Protein AF-A0A931UA74-F1 (afdb_monomer)

Mean predicted aligned error: 12.69 Å

Solvent-accessible surface area (backbone atoms only — not comparable to full-atom values): 35912 Å² total; per-residue (Å²): 108,68,68,58,51,49,50,49,64,52,46,50,55,50,53,48,49,52,49,48,51,50,47,47,47,61,71,65,37,69,77,68,70,74,77,64,85,68,66,83,75,65,89,68,51,72,68,56,56,52,50,57,39,49,53,23,57,76,67,65,36,66,66,62,34,50,53,54,50,52,52,50,50,52,46,51,52,46,47,49,53,50,56,65,54,46,79,71,66,82,67,47,80,64,58,67,58,68,35,76,66,47,55,51,49,54,48,51,53,49,54,48,55,50,53,51,48,55,51,47,53,52,62,71,52,52,81,79,54,55,45,59,56,54,26,47,51,49,43,50,51,28,49,48,27,34,54,53,6,50,48,34,41,72,70,39,84,87,43,27,66,59,9,50,52,29,35,50,52,19,61,67,38,48,63,54,36,33,53,33,36,37,75,43,61,38,54,86,85,51,59,66,41,57,45,46,24,53,35,21,48,53,43,24,55,53,23,45,50,44,22,70,75,69,68,42,70,69,30,48,54,51,18,49,53,18,49,32,48,26,38,33,20,52,34,52,65,67,69,53,63,77,73,47,38,34,46,24,22,45,49,38,21,53,52,23,51,52,49,24,58,55,44,71,76,44,88,84,53,90,62,50,40,58,52,27,48,53,49,27,64,48,35,39,59,49,22,52,51,52,44,56,51,48,48,66,67,68,66,70,90,57,84,37,36,70,61,54,19,52,45,28,39,52,50,13,49,50,26,44,50,47,29,74,72,46,88,55,93,58,31,45,55,29,44,42,51,12,52,51,29,38,50,50,14,52,50,23,42,41,54,47,69,64,53,56,67,69,61,46,41,50,54,43,45,51,50,16,52,49,30,37,53,48,12,55,51,30,43,76,75,64,40,55,60,54,11,53,40,29,40,51,50,15,51,53,42,29,51,49,39,36,52,54,40,73,73,37,89,86,50,57,43,69,60,43,30,51,41,21,48,50,40,29,52,48,29,49,50,48,25,72,74,69,67,42,71,72,36,53,40,53,25,58,57,30,52,55,55,24,46,54,33,49,45,56,69,71,63,58,60,77,46,56,45,46,55,58,58,39,46,51,15,50,51,39,29,55,56,20,69,82,37,59,93,87,36,70,66,19,52,39,31,32,51,43,9,55,52,46,21,52,51,47,30,52,52,41,41,56,51,28,75,72,40,95,84,39,71,63,29,37,51,38,18,47,54,46,28,48,52,38,19,48,53,33,39,52,48,14,65,73,70,70,36,65,69,45,37,50,54,14,51,53,40,42,49,52,40,51,48,48,47,41,55,73,72,65,57,82,58,65,62,76,50,29,47,62,51,18,53,50,31,41,50,50,17,52,57,30,50,78,66,75,41,90,60,19,66,59,37,38,50,50,15,48,47,47,44,43,49,58,34,43,50,43,24,55,71,45,100,65,12,67,62,30,30,50,48,28,38,52,52,12,52,53,35,35,51,50,14,64,76,67,71,38,69,66,36,42,52,49,13,50,48,27,42,49,46,37,56,46,42,78,50,51,85,66,69,76,77,69,74,71,65,66,64,54,58,58,50,60,56,53,51,57,51,49,54,54,51,53,62,73,64,60,72,85,83,126

Sequence (700 aa):
MELIAFLFFITAPVFYLVGLIETFRAIFKPKSKQEEETQPLKSYSENLLLEELSEAVEANDLEKAKRILKVSEYKAQKVSSVGALKFEGTKTWFENWYSDNSIDLLLYLGAFLIIASAGTFVGFNWQSFSSEIKALLLGILTAAFFLAGFYLYFATKKVKRAGLTFIAIGSLLIPFNGWAWYNFVLKPEIGADVVWFFTSLVGVVIWALLAILIKRKFFLYLAGAGVLSTSESLVSISNLSFEYYTTAAVFSGFVFILAKMMTRAEKMIEDAGETFSYLAYVSIPVAIIASTWAFAWVGRGSFFTGMMTINLFLIALFFRIAHFLDSSENKPIFMIVSQVFGTLGVYSFVQAAKIELVWSLYIFAGLSILYWGLAVLFRKVGFKTESEGSATLSLIIAFGVYLVGLSSSSVENLHLVFFGTLIVLLFWNVFYWFKLNGVLYLKNASWYFVLWPLVKEINASVDVYPYYFVGLAAVIYLVSFAFPKRDEIATAYRYSGLVAALLWVIIFGIYSISSVKYNILELNALITSYFTGLLFALEASRSRRFDIGIVASVIFLGTLLWNFKYIELENVQFYSLPLAIYLFGLGFLARQKEKDYSDIVDLAAGAILILPTFVQAAGETNGYWYALLLGAEGVLILVLAISWNKVIYKYLGIAALVLAVISQTYEYLTSLPRWVIIGGVGLVFLAAAIYLLASRKEDK

Radius of gyration: 35.63 Å; Cα contacts (8 Å, |Δi|>4): 678; chains: 1; bounding box: 87×76×91 Å

Nearest PDB structures (foldseek):
  2wh0-assembly1_A  TM=2.896E-01  e=1.542E-01  Homo sapiens
  6gkf-assembly2_C  TM=2.803E-01  e=5.695E-01  Homo sapiens
  4fr3-assembly1_A-2  TM=2.934E-01  e=6.942E-01  Homo sapiens
  6zve-assembly1_A-2  TM=2.621E-01  e=4.491E-01  Homo sapiens
  8arr-assembly1_A  TM=2.762E-01  e=2.277E+00  Homo sapiens

Foldseek 3Di:
DVLVVVVCVVVVVVVVVVVVVVVCCVVPVPPPPPPPVPDPPDPCPVVNLVVQLVVCVVVVVPPSNVVSVVVVVVVVVVCVVVVVVPCPPCPDPVVVCVDPVVVVVVVVVVVVVVVVVVVVVCVVCVVVDALVCQLVVLVVQLVCLLVQLVCQCPVDPVSVVVSVVSNLVSLVSLQVSLVSCDVRPCPPPDDSLVSQLVSLVVSLVVLVVCCLVVLDLSSLLSNLVSQLSNLLSVCVVVVHDPLCNLVSLLVSLVVLCVVLVVVVVPPSHDCSNVSSPVSSVVSNVVSLVSLQVVLVVVPPPDSQAPSLLVSLQSQLVSLVVVLVPDPDPCNLVSNLSSLVSNLVSLVSVCVNVVPDLLVSLVVLLVSLVVLQVVLVVCVVVPVPSNSVSSLVVSLVSLVVSLSVLVPDPPRQLVSNLVSLVSNLVSLVVCCVVVVPLVSLLVSLVSVVSNQVSVCVVVVPDPLCVLCSQLVSLVVLLVVLVVDDPPDSNSVSSNVSSLVSLVVSLVSLCVVVVVDPPPLSSNVNSLVSLLVSLVSLCVVCVVVVPVVSVVVSVVSVLVSQLSVCVSVPPPDCCSNLVVQLVVLLVVLVVCVVVVHPCSLVSNLVSLCSNQVVLLCCLQPDPPSVVSLVVLLVSLVVLVVVCVVVVDPSSPVSSVVSNVSSVVSVVVVPPVPDDDVCVVVVPVVVVVCVVVVVVVPDDPPD

Secondary structure (DSSP, 8-state):
-HHHHHHHHHHHHHHHHHHHHHHHHHHSS-------S--------HHHHHHHHHHHHHTT-HHHHHHHHHHHHHHHHHHHHHHHTS------HHHHHTSHHHHHHHHHHHHHHHHHHHHHHHHHHGGGS-HHHHHHHHHHHHHHHHHHHHHHHHH-TTTHHHHHHHHHHHHHHHHHHHHHHIIIIITTTS-HHHHHHHHHHHHHHHHHHHHHHH--HHHHHHHHHHHHHHHHHHHHHTT--THHHHHHHHHHHHHHHHHHHHHTT-TTSTTHHHHHHHHHHHHHHHHHHHHHHHHHHS--S-S--HHHHHHHHHHHHHHHHHHHH--STTHHHHHHHHHHHHHHHHHHHHHHTT--HHHHHHHHHHHHHHHHHHHHHHHHHT-HHHHHHHHHHHHHHHHHHHHHHHH-TTS-HHHHHHHHHHHHHHHHHHHHHH--HHHHHHHHHHHHHHHHHHHHHTT--GGGHHHHHHHHHHHHHHHTTSS-TT-HHHHHHHHHHHHHHHHHHHHHHHHHHH-TT-HHHHHHHHHHHHHHHHHHHHHHHHHT-HHHHHHHHHHHHHHHHHHHHHTT---THHHHHHHHHHHHHHHHHHHHTT-TTHHHHHHHHHHHHHHHHHHHHHHSTTHHHHHHHHHHHHHHHHHHHHHHT-HHHHHHHHHHHHHHHHHTTHHHHTTS-SHHHHHHHHHHHHHHHHHHHHH-----

pLDDT: mean 81.71, std 17.56, range [34.84, 97.88]

Structure (mmCIF, N/CA/C/O backbone):
data_AF-A0A931UA74-F1
#
_entry.id   AF-A0A931UA74-F1
#
loop_
_atom_site.group_PDB
_atom_site.id
_atom_site.type_symbol
_atom_site.label_atom_id
_atom_site.label_alt_id
_atom_site.label_comp_id
_atom_site.label_asym_id
_atom_site.label_entity_id
_atom_site.label_seq_id
_atom_site.pdbx_PDB_ins_code
_atom_site.Cartn_x
_atom_site.Cartn_y
_atom_site.Cartn_z
_atom_site.occupancy
_atom_site.B_iso_or_equiv
_atom_site.auth_seq_id
_atom_site.auth_comp_id
_atom_site.auth_asym_id
_atom_site.auth_atom_id
_atom_site.pdbx_PDB_model_num
ATOM 1 N N . MET A 1 1 ? 2.143 13.652 -18.978 1.00 34.94 1 MET A N 1
ATOM 2 C CA . MET A 1 1 ? 1.170 12.931 -18.129 1.00 34.94 1 MET A CA 1
ATOM 3 C C . MET A 1 1 ? 1.260 11.424 -18.309 1.00 34.94 1 MET A C 1
ATOM 5 O O . MET A 1 1 ? 1.406 10.752 -17.303 1.00 34.94 1 MET A O 1
ATOM 9 N N . GLU A 1 2 ? 1.277 10.890 -19.534 1.00 39.78 2 GLU A N 1
ATOM 10 C CA . GLU A 1 2 ? 1.365 9.437 -19.788 1.00 39.78 2 GLU A CA 1
ATOM 11 C C . GLU A 1 2 ? 2.611 8.766 -19.182 1.00 39.78 2 GLU A C 1
ATOM 13 O O . GLU A 1 2 ? 2.481 7.727 -18.552 1.00 39.78 2 GLU A O 1
ATOM 18 N N . LEU A 1 3 ? 3.794 9.394 -19.245 1.00 39.12 3 LEU A N 1
ATOM 19 C CA . LEU A 1 3 ? 5.013 8.866 -18.606 1.00 39.12 3 LEU A CA 1
ATOM 20 C C . LEU A 1 3 ? 4.943 8.873 -17.064 1.00 39.12 3 LEU A C 1
ATOM 22 O O . LEU A 1 3 ? 5.450 7.960 -16.424 1.00 39.12 3 LEU A O 1
ATOM 26 N N . ILE A 1 4 ? 4.300 9.880 -16.458 1.00 40.75 4 ILE A N 1
ATOM 27 C CA . ILE A 1 4 ? 4.091 9.944 -14.997 1.00 40.75 4 ILE A CA 1
ATOM 28 C C . ILE A 1 4 ? 3.059 8.898 -14.583 1.00 40.75 4 ILE A C 1
ATOM 30 O O . ILE A 1 4 ? 3.287 8.188 -13.613 1.00 40.75 4 ILE A O 1
ATOM 34 N N . ALA A 1 5 ? 1.969 8.755 -15.342 1.00 38.91 5 ALA A N 1
ATOM 35 C CA . ALA A 1 5 ? 0.988 7.697 -15.144 1.00 38.91 5 ALA A CA 1
ATOM 36 C C . ALA A 1 5 ? 1.639 6.314 -15.285 1.00 38.91 5 ALA A C 1
ATOM 38 O O . ALA A 1 5 ? 1.415 5.469 -14.433 1.00 38.91 5 ALA A O 1
ATOM 39 N N . PHE A 1 6 ? 2.517 6.112 -16.271 1.00 44.62 6 PHE A N 1
ATOM 40 C CA . PHE A 1 6 ? 3.283 4.880 -16.480 1.00 44.62 6 PHE A CA 1
ATOM 41 C C . PHE A 1 6 ? 4.278 4.601 -15.344 1.00 44.62 6 PHE A C 1
ATOM 43 O O . PHE A 1 6 ? 4.310 3.494 -14.813 1.00 44.62 6 PHE A O 1
ATOM 50 N N . LEU A 1 7 ? 5.037 5.607 -14.892 1.00 40.12 7 LEU A N 1
ATOM 51 C CA . LEU A 1 7 ? 5.914 5.488 -13.724 1.00 40.12 7 LEU A CA 1
ATOM 52 C C . LEU A 1 7 ? 5.116 5.206 -12.446 1.00 40.12 7 LEU A C 1
ATOM 54 O O . LEU A 1 7 ? 5.552 4.391 -11.641 1.00 40.12 7 LEU A O 1
ATOM 58 N N . PHE A 1 8 ? 3.938 5.805 -12.263 1.00 39.88 8 PHE A N 1
ATOM 59 C CA . PHE A 1 8 ? 3.040 5.514 -11.140 1.00 39.88 8 PHE A CA 1
ATOM 60 C C . PHE A 1 8 ? 2.461 4.092 -11.240 1.00 39.88 8 PHE A C 1
ATOM 62 O O . PHE A 1 8 ? 2.389 3.382 -10.243 1.00 39.88 8 PHE A O 1
ATOM 69 N N . PHE A 1 9 ? 2.136 3.638 -12.453 1.00 41.44 9 PHE A N 1
ATOM 70 C CA . PHE A 1 9 ? 1.624 2.297 -12.747 1.00 41.44 9 PHE A CA 1
ATOM 71 C C . PHE A 1 9 ? 2.686 1.199 -12.616 1.00 41.44 9 PHE A C 1
ATOM 73 O O . PHE A 1 9 ? 2.329 0.056 -12.374 1.00 41.44 9 PHE A O 1
ATOM 80 N N . ILE A 1 10 ? 3.978 1.522 -12.744 1.00 41.28 10 ILE A N 1
ATOM 81 C CA . ILE A 1 10 ? 5.094 0.592 -12.494 1.00 41.28 10 ILE A CA 1
ATOM 82 C C . ILE A 1 10 ? 5.545 0.645 -11.033 1.00 41.28 10 ILE A C 1
ATOM 84 O O . ILE A 1 10 ? 5.815 -0.390 -10.425 1.00 41.28 10 ILE A O 1
ATOM 88 N N . THR A 1 11 ? 5.609 1.834 -10.434 1.00 37.91 11 THR A N 1
ATOM 89 C CA . THR A 1 11 ? 6.032 1.977 -9.036 1.00 37.91 11 THR A CA 1
ATOM 90 C C . THR A 1 11 ? 4.980 1.456 -8.067 1.00 37.91 11 THR A C 1
ATOM 92 O O . THR A 1 11 ? 5.359 0.823 -7.086 1.00 37.91 11 THR A O 1
ATOM 95 N N . ALA A 1 12 ? 3.680 1.619 -8.341 1.00 34.84 12 ALA A N 1
ATOM 96 C CA . ALA A 1 12 ? 2.628 1.108 -7.467 1.00 34.84 12 ALA A CA 1
ATOM 97 C C . ALA A 1 12 ? 2.686 -0.425 -7.295 1.00 34.84 12 ALA A C 1
ATOM 99 O O . ALA A 1 12 ? 2.713 -0.850 -6.143 1.00 34.84 12 ALA A O 1
ATOM 100 N N . PRO A 1 13 ? 2.815 -1.263 -8.348 1.00 37.81 13 PRO A N 1
ATOM 101 C CA . PRO A 1 13 ? 3.041 -2.701 -8.214 1.00 37.81 13 PRO A CA 1
ATOM 102 C C . PRO A 1 13 ? 4.372 -3.053 -7.572 1.00 37.81 13 PRO A C 1
ATOM 104 O O . PRO A 1 13 ? 4.416 -4.036 -6.853 1.00 37.81 13 PRO A O 1
ATOM 107 N N . VAL A 1 14 ? 5.444 -2.282 -7.785 1.00 42.22 14 VAL A N 1
ATOM 108 C CA . VAL A 1 14 ? 6.746 -2.548 -7.147 1.00 42.22 14 VAL A CA 1
ATOM 109 C C . VAL A 1 14 ? 6.688 -2.260 -5.646 1.00 42.22 14 VAL A C 1
ATOM 111 O O . VAL A 1 14 ? 7.150 -3.078 -4.860 1.00 42.22 14 VAL A O 1
ATOM 114 N N . PHE A 1 15 ? 6.060 -1.162 -5.218 1.00 42.16 15 PHE A N 1
ATOM 115 C CA . PHE A 1 15 ? 5.825 -0.879 -3.800 1.00 42.16 15 PHE A CA 1
ATOM 116 C C . PHE A 1 15 ? 4.787 -1.825 -3.187 1.00 42.16 15 PHE A C 1
ATOM 118 O O . PHE A 1 15 ? 4.959 -2.221 -2.038 1.00 42.16 15 PHE A O 1
ATOM 125 N N . TYR A 1 16 ? 3.770 -2.255 -3.944 1.00 41.53 16 TYR A N 1
ATOM 126 C CA . TYR A 1 16 ? 2.851 -3.312 -3.514 1.00 41.53 16 TYR A CA 1
ATOM 127 C C . TYR A 1 16 ? 3.553 -4.662 -3.415 1.00 41.53 16 TYR A C 1
ATOM 129 O O . TYR A 1 16 ? 3.308 -5.368 -2.455 1.00 41.53 16 TYR A O 1
ATOM 137 N N . LEU A 1 17 ? 4.444 -5.023 -4.339 1.00 43.56 17 LEU A N 1
ATOM 138 C CA . LEU A 1 17 ? 5.223 -6.263 -4.302 1.00 43.56 17 LEU A CA 1
ATOM 139 C C . LEU A 1 17 ? 6.230 -6.235 -3.165 1.00 43.56 17 LEU A C 1
ATOM 141 O O . LEU A 1 17 ? 6.336 -7.219 -2.456 1.00 43.56 17 LEU A O 1
ATOM 145 N N . VAL A 1 18 ? 6.927 -5.123 -2.934 1.00 50.38 18 VAL A N 1
ATOM 146 C CA . VAL A 1 18 ? 7.834 -4.970 -1.788 1.00 50.38 18 VAL A CA 1
ATOM 147 C C . VAL A 1 18 ? 7.045 -4.980 -0.479 1.00 50.38 18 VAL A C 1
ATOM 149 O O . VAL A 1 18 ? 7.424 -5.688 0.447 1.00 50.38 18 VAL A O 1
ATOM 152 N N . GLY A 1 19 ? 5.916 -4.272 -0.410 1.00 46.81 19 GLY A N 1
ATOM 153 C CA . GLY A 1 19 ? 5.019 -4.273 0.743 1.00 46.81 19 GLY A CA 1
ATOM 154 C C . GLY A 1 19 ? 4.401 -5.645 1.001 1.00 46.81 19 GLY A C 1
ATOM 155 O O . GLY A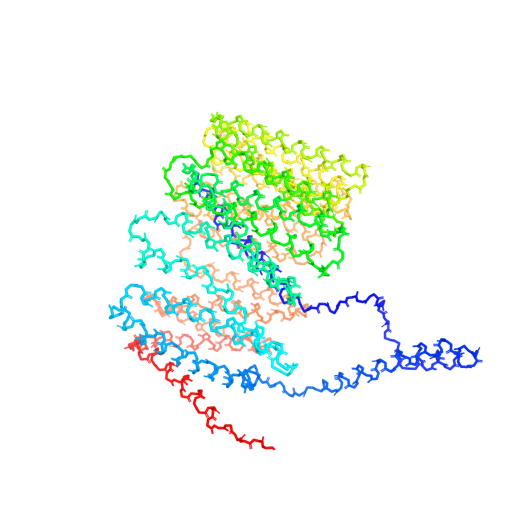 1 19 ? 4.337 -6.073 2.145 1.00 46.81 19 GLY A O 1
ATOM 156 N N . LEU A 1 20 ? 4.015 -6.375 -0.043 1.00 43.06 20 LEU A N 1
ATOM 157 C CA . LEU A 1 20 ? 3.457 -7.722 0.029 1.00 43.06 20 LEU A CA 1
ATOM 158 C C . LEU A 1 20 ? 4.553 -8.740 0.343 1.00 43.06 20 LEU A C 1
ATOM 160 O O . LEU A 1 20 ? 4.312 -9.604 1.165 1.00 43.06 20 LEU A O 1
ATOM 164 N N . ILE A 1 21 ? 5.778 -8.596 -0.168 1.00 52.50 21 ILE A N 1
ATOM 165 C CA . ILE A 1 21 ? 6.945 -9.402 0.228 1.00 52.50 21 ILE A CA 1
ATOM 166 C C . ILE A 1 21 ? 7.301 -9.156 1.693 1.00 52.50 21 ILE A C 1
ATOM 168 O O . ILE A 1 21 ? 7.569 -10.121 2.394 1.00 52.50 21 ILE A O 1
ATOM 172 N N . GLU A 1 22 ? 7.273 -7.914 2.183 1.00 54.53 22 GLU A N 1
ATOM 173 C CA . GLU A 1 22 ? 7.513 -7.594 3.597 1.00 54.53 22 GLU A CA 1
ATOM 174 C C . GLU A 1 22 ? 6.346 -8.037 4.492 1.00 54.53 22 GLU A C 1
ATOM 176 O O . GLU A 1 22 ? 6.570 -8.542 5.587 1.00 54.53 22 GLU A O 1
ATOM 181 N N . THR A 1 23 ? 5.104 -7.971 4.006 1.00 45.34 23 THR A N 1
ATOM 182 C CA . THR A 1 23 ? 3.922 -8.494 4.711 1.00 45.34 23 THR A CA 1
ATOM 183 C C . THR A 1 23 ? 3.954 -10.021 4.752 1.00 45.34 23 THR A C 1
ATOM 185 O O . THR A 1 23 ? 3.745 -10.603 5.809 1.00 45.34 23 THR A O 1
ATOM 188 N N . PHE A 1 24 ? 4.311 -10.692 3.656 1.00 47.88 24 PHE A N 1
ATOM 189 C CA . PHE A 1 24 ? 4.571 -12.130 3.630 1.00 47.88 24 PHE A CA 1
ATOM 190 C C . PHE A 1 24 ? 5.784 -12.467 4.500 1.00 47.88 24 PHE A C 1
ATOM 192 O O . PHE A 1 24 ? 5.730 -13.426 5.250 1.00 47.88 24 PHE A O 1
ATOM 199 N N . ARG A 1 25 ? 6.845 -11.660 4.523 1.00 52.19 25 ARG A N 1
ATOM 200 C CA . ARG A 1 25 ? 7.955 -11.829 5.473 1.00 52.19 25 ARG A CA 1
ATOM 201 C C . ARG A 1 25 ? 7.556 -11.587 6.914 1.00 52.19 25 ARG A C 1
ATOM 203 O O . ARG A 1 25 ? 8.238 -12.113 7.773 1.00 52.19 25 ARG A O 1
ATOM 210 N N . ALA A 1 26 ? 6.531 -10.793 7.200 1.00 50.53 26 ALA A N 1
ATOM 211 C CA . ALA A 1 26 ? 6.034 -10.553 8.550 1.00 50.53 26 ALA A CA 1
ATOM 212 C C . ALA A 1 26 ? 5.060 -11.656 8.996 1.00 50.53 26 ALA A C 1
ATOM 214 O O . ALA A 1 26 ? 5.123 -12.097 10.139 1.00 50.53 26 ALA A O 1
ATOM 215 N N . ILE A 1 27 ? 4.212 -12.142 8.083 1.00 51.50 27 ILE A N 1
ATOM 216 C CA . ILE A 1 27 ? 3.257 -13.242 8.290 1.00 51.50 27 ILE A CA 1
ATOM 217 C C . ILE A 1 27 ? 3.984 -14.592 8.357 1.00 51.50 27 ILE A C 1
ATOM 219 O O . ILE A 1 27 ? 3.701 -15.410 9.228 1.00 51.50 27 ILE A O 1
ATOM 223 N N . PHE A 1 28 ? 4.933 -14.808 7.447 1.00 44.88 28 PHE A N 1
ATOM 224 C CA . PHE A 1 28 ? 5.768 -16.003 7.331 1.00 44.88 28 PHE A CA 1
ATOM 225 C C . PHE A 1 28 ? 7.167 -15.799 7.888 1.00 44.88 28 PHE A C 1
ATOM 227 O O . PHE A 1 28 ? 8.000 -16.693 7.738 1.00 44.88 28 PHE A O 1
ATOM 234 N N . LYS A 1 29 ? 7.446 -14.681 8.581 1.00 42.16 29 LYS A N 1
ATOM 235 C CA . LYS A 1 29 ? 8.520 -14.714 9.575 1.00 42.16 29 LYS A CA 1
ATOM 236 C C . LYS A 1 29 ? 8.060 -15.824 10.501 1.00 42.16 29 LYS A C 1
ATOM 238 O O . LYS A 1 29 ? 7.026 -15.629 11.150 1.00 42.16 29 LYS A O 1
ATOM 243 N N . PRO A 1 30 ? 8.739 -16.988 10.551 1.00 37.81 30 PRO A N 1
ATOM 244 C CA . PRO A 1 30 ? 8.479 -17.905 11.644 1.00 37.81 30 PRO A CA 1
ATOM 245 C C . PRO A 1 30 ? 8.585 -17.016 12.865 1.00 37.81 30 PRO A C 1
ATOM 247 O O . PRO A 1 30 ? 9.595 -16.313 12.944 1.00 37.81 30 PRO A O 1
ATOM 250 N N . LYS A 1 31 ? 7.514 -16.919 13.681 1.00 39.25 31 LYS A N 1
ATOM 251 C CA . LYS A 1 31 ? 7.522 -16.135 14.922 1.00 39.25 31 LYS A CA 1
ATOM 252 C C . LYS A 1 31 ? 8.869 -16.448 15.526 1.00 39.25 31 LYS A C 1
ATOM 254 O O . LYS A 1 31 ? 9.071 -17.579 15.974 1.00 39.25 31 LYS A O 1
ATOM 259 N N . SER A 1 32 ? 9.819 -15.521 15.393 1.00 41.72 32 SER A N 1
ATOM 260 C CA . SER A 1 32 ? 11.120 -15.701 15.990 1.00 41.72 32 SER A CA 1
ATOM 261 C C . SER A 1 32 ? 10.698 -15.821 17.424 1.00 41.72 32 SER A C 1
ATOM 263 O O . SER A 1 32 ? 10.055 -14.886 17.921 1.00 41.72 32 SER A O 1
ATOM 265 N N . LYS A 1 33 ? 10.868 -17.029 17.994 1.00 43.22 33 LYS A N 1
ATOM 266 C CA . LYS A 1 33 ? 10.773 -17.268 19.431 1.00 43.22 33 LYS A CA 1
ATOM 267 C C . LYS A 1 33 ? 11.206 -15.960 20.027 1.00 43.22 33 LYS A C 1
ATOM 269 O O . LYS A 1 33 ? 12.324 -15.557 19.697 1.00 43.22 33 LYS A O 1
ATOM 274 N N . GLN A 1 34 ? 10.277 -15.261 20.690 1.00 39.12 34 GLN A N 1
ATOM 275 C CA . GLN A 1 34 ? 10.616 -14.030 21.377 1.00 39.12 34 GLN A CA 1
ATOM 276 C C . GLN A 1 34 ? 11.978 -14.308 21.975 1.00 39.12 34 GLN A C 1
ATOM 278 O O . GLN A 1 34 ? 12.138 -15.327 22.657 1.00 39.12 34 GLN A O 1
ATOM 283 N N . GLU A 1 35 ? 12.963 -13.523 21.556 1.00 41.62 35 GLU A N 1
ATOM 284 C CA . GLU A 1 35 ? 14.235 -13.446 22.235 1.00 41.62 35 GLU A CA 1
ATOM 285 C C . GLU A 1 35 ? 13.869 -12.915 23.627 1.00 41.62 35 GLU A C 1
ATOM 287 O O . GLU A 1 35 ? 14.028 -11.744 23.939 1.00 41.62 35 GLU A O 1
ATOM 292 N N . GLU A 1 36 ? 13.284 -13.782 24.466 1.00 41.31 36 GLU A N 1
ATOM 293 C CA . GLU A 1 36 ? 13.741 -13.906 25.825 1.00 41.31 36 GLU A CA 1
ATOM 294 C C . GLU A 1 36 ? 15.246 -13.926 25.680 1.00 41.31 36 GLU A C 1
ATOM 296 O O . GLU A 1 36 ? 15.815 -14.792 25.007 1.00 41.31 36 GLU A O 1
ATOM 301 N N . GLU A 1 37 ? 15.826 -12.891 26.257 1.00 37.91 37 GLU A N 1
ATOM 302 C CA . GLU A 1 37 ? 17.220 -12.522 26.418 1.00 37.91 37 GLU A CA 1
ATOM 303 C C . GLU A 1 37 ? 18.055 -13.630 27.094 1.00 37.91 37 GLU A C 1
ATOM 305 O O . GLU A 1 37 ? 18.962 -13.394 27.882 1.00 37.91 37 GLU A O 1
ATOM 310 N N . THR A 1 38 ? 17.763 -14.889 26.797 1.00 41.59 38 THR A N 1
ATOM 311 C CA . THR A 1 38 ? 18.694 -15.988 26.887 1.00 41.59 38 THR A CA 1
ATOM 312 C C . THR A 1 38 ? 19.752 -15.735 25.827 1.00 41.59 38 THR A C 1
ATOM 314 O O . THR A 1 38 ? 19.607 -16.088 24.656 1.00 41.59 38 THR A O 1
ATOM 317 N N . GLN A 1 39 ? 20.838 -15.085 26.262 1.00 41.28 39 GLN A N 1
ATOM 318 C CA . GLN A 1 39 ? 22.156 -15.232 25.649 1.00 41.28 39 GLN A CA 1
ATOM 319 C C . GLN A 1 39 ? 22.256 -16.646 25.071 1.00 41.28 39 GLN A C 1
ATOM 321 O O . GLN A 1 39 ? 21.850 -17.579 25.773 1.00 41.28 39 GLN A O 1
ATOM 326 N N . PRO A 1 40 ? 22.744 -16.836 23.832 1.00 37.59 40 PRO A N 1
ATOM 327 C CA . PRO A 1 40 ? 22.881 -18.166 23.277 1.00 37.59 40 PRO A CA 1
ATOM 328 C C . PRO A 1 40 ? 23.723 -18.964 24.264 1.00 37.59 40 PRO A C 1
ATOM 330 O O . PRO A 1 40 ? 24.937 -18.773 24.357 1.00 37.59 40 PRO A O 1
ATOM 333 N N . LEU A 1 41 ? 23.054 -19.826 25.036 1.00 47.66 41 LEU A N 1
ATOM 334 C CA . LEU A 1 41 ? 23.677 -20.917 25.745 1.00 47.66 41 LEU A CA 1
ATOM 335 C C . LEU A 1 41 ? 24.323 -21.687 24.608 1.00 47.66 41 LEU A C 1
ATOM 337 O O . LEU A 1 41 ? 23.658 -22.448 23.898 1.00 47.66 41 LEU A O 1
ATOM 341 N N . LYS A 1 42 ? 25.614 -21.389 24.383 1.00 46.25 42 LYS A N 1
ATOM 342 C CA . LYS A 1 42 ? 26.539 -22.218 23.622 1.00 46.25 42 LYS A CA 1
ATOM 343 C C . LYS A 1 42 ? 26.143 -23.644 23.943 1.00 46.25 42 LYS A C 1
ATOM 345 O O . LYS A 1 42 ? 25.798 -23.923 25.089 1.00 46.25 42 LYS A O 1
ATOM 350 N N . SER A 1 43 ? 26.113 -24.519 22.952 1.00 47.66 43 SER A N 1
ATOM 351 C CA . SER A 1 43 ? 25.860 -25.937 23.167 1.00 47.66 43 SER A CA 1
ATOM 352 C C . SER A 1 43 ? 26.904 -26.489 24.146 1.00 47.66 43 SER A C 1
ATOM 354 O O . SER A 1 43 ? 27.934 -27.015 23.736 1.00 47.66 43 SER A O 1
ATOM 356 N N . TYR A 1 44 ? 26.667 -26.305 25.442 1.00 55.69 44 TYR A N 1
ATOM 357 C CA . TYR A 1 44 ? 27.370 -26.951 26.521 1.00 55.69 44 TYR A CA 1
ATOM 358 C C . TYR A 1 44 ? 27.036 -28.420 26.303 1.00 55.69 44 TYR A C 1
ATOM 360 O O . TYR A 1 44 ? 25.858 -28.812 26.340 1.00 55.69 44 TYR A O 1
ATOM 368 N N . SER A 1 45 ? 28.058 -29.193 25.934 1.00 66.38 45 SER A N 1
ATOM 369 C CA . SER A 1 45 ? 27.965 -30.646 25.921 1.00 66.38 45 SER A CA 1
ATOM 370 C C . SER A 1 45 ? 27.484 -31.083 27.305 1.00 66.38 45 SER A C 1
ATOM 372 O O . SER A 1 45 ? 27.806 -30.436 28.301 1.00 66.38 45 SER A O 1
ATOM 374 N N . GLU A 1 46 ? 26.671 -32.138 27.388 1.00 68.06 46 GLU A N 1
ATOM 375 C CA . GLU A 1 46 ? 26.160 -32.632 28.680 1.00 68.06 46 GLU A CA 1
ATOM 376 C C . GLU A 1 46 ? 27.283 -32.847 29.704 1.00 68.06 46 GLU A C 1
ATOM 378 O O . GLU A 1 46 ? 27.095 -32.572 30.884 1.00 68.06 46 GLU A O 1
ATOM 383 N N . ASN A 1 47 ? 28.476 -33.208 29.229 1.00 71.31 47 ASN A N 1
ATOM 384 C CA . ASN A 1 47 ? 29.676 -33.358 30.045 1.00 71.31 47 ASN A CA 1
ATOM 385 C C . ASN A 1 47 ? 30.081 -32.059 30.761 1.00 71.31 47 ASN A C 1
ATOM 387 O O . ASN A 1 47 ? 30.438 -32.106 31.930 1.00 71.31 47 ASN A O 1
ATOM 391 N N . LEU A 1 48 ? 29.963 -30.903 30.103 1.00 78.12 48 LEU A N 1
ATOM 392 C CA . LEU A 1 48 ? 30.361 -29.613 30.672 1.00 78.12 48 LEU A CA 1
ATOM 393 C C . LEU A 1 48 ? 29.364 -29.127 31.744 1.00 78.12 48 LEU A C 1
ATOM 395 O O . LEU A 1 48 ? 29.753 -28.476 32.705 1.00 78.12 48 LEU A O 1
ATOM 399 N N . LEU A 1 49 ? 28.080 -29.492 31.621 1.00 78.12 49 LEU A N 1
ATOM 400 C CA . LEU A 1 49 ? 27.072 -29.229 32.661 1.00 78.12 49 LEU A CA 1
ATOM 401 C C . LEU A 1 49 ? 27.236 -30.149 33.877 1.00 78.12 49 LEU A C 1
ATOM 403 O O . LEU A 1 49 ? 26.957 -29.723 34.995 1.00 78.12 49 LEU A O 1
ATOM 407 N N . LEU A 1 50 ? 27.666 -31.398 33.670 1.00 76.06 50 LEU A N 1
ATOM 408 C CA . LEU A 1 50 ? 27.963 -32.330 34.761 1.00 76.06 50 LEU A CA 1
ATOM 409 C C . LEU A 1 50 ? 29.224 -31.916 35.526 1.00 76.06 50 LEU A C 1
ATOM 411 O O . LEU A 1 50 ? 29.241 -32.016 36.749 1.00 76.06 50 LEU A O 1
ATOM 415 N N . GLU A 1 51 ? 30.234 -31.399 34.826 1.00 84.44 51 GLU A N 1
ATOM 416 C CA . GLU A 1 51 ? 31.462 -30.872 35.427 1.00 84.44 51 GLU A CA 1
ATOM 417 C C . GLU A 1 51 ? 31.181 -29.601 36.248 1.00 84.44 51 GLU A C 1
ATOM 419 O O . GLU A 1 51 ? 31.506 -29.560 37.432 1.00 84.44 51 GLU A O 1
ATOM 424 N N . GLU A 1 52 ? 30.441 -28.624 35.702 1.00 85.44 52 GLU A N 1
ATOM 425 C CA . GLU A 1 52 ? 30.038 -27.420 36.455 1.00 85.44 52 GLU A CA 1
ATOM 426 C C . GLU A 1 52 ? 29.115 -27.731 37.648 1.00 85.44 52 GLU A C 1
ATOM 428 O O . GLU A 1 52 ? 29.150 -27.026 38.663 1.00 85.44 52 GLU A O 1
ATOM 433 N N . LEU A 1 53 ? 28.275 -28.769 37.548 1.00 84.31 53 LEU A N 1
ATOM 434 C CA . LEU A 1 53 ? 27.443 -29.227 38.662 1.00 84.31 53 LEU A CA 1
ATOM 435 C C . LEU A 1 53 ? 28.294 -29.906 39.743 1.00 84.31 53 LEU A C 1
ATOM 437 O O . LEU A 1 53 ? 28.073 -29.646 40.924 1.00 84.31 53 LEU A O 1
ATOM 441 N N . SER A 1 54 ? 29.265 -30.734 39.346 1.00 81.69 54 SER A N 1
ATOM 442 C CA . SER A 1 54 ? 30.220 -31.378 40.255 1.00 81.69 54 SER A CA 1
ATOM 443 C C . SER A 1 54 ? 31.016 -30.334 41.033 1.00 81.69 54 SER A C 1
ATOM 445 O O . SER A 1 54 ? 31.029 -30.370 42.261 1.00 81.69 54 SER A O 1
ATOM 447 N N . GLU A 1 55 ? 31.581 -29.340 40.343 1.00 89.31 55 GLU A N 1
ATOM 448 C CA . GLU A 1 55 ? 32.311 -28.236 40.974 1.00 89.31 55 GLU A CA 1
ATOM 449 C C . GLU A 1 55 ? 31.427 -27.425 41.932 1.00 89.31 55 GLU A C 1
ATOM 451 O O . GLU A 1 55 ? 31.861 -27.054 43.021 1.00 89.31 55 GLU A O 1
ATOM 456 N N . ALA A 1 56 ? 30.170 -27.151 41.562 1.00 86.12 56 ALA A N 1
ATOM 457 C CA . ALA A 1 56 ? 29.243 -26.419 42.426 1.00 86.12 56 ALA A CA 1
ATOM 458 C C . ALA A 1 56 ? 28.873 -27.207 43.696 1.00 86.12 56 ALA A C 1
ATOM 460 O O . ALA A 1 56 ? 28.707 -26.611 44.761 1.00 86.12 56 ALA A O 1
ATOM 461 N N . VAL A 1 57 ? 28.754 -28.535 43.596 1.00 83.06 57 VAL A N 1
ATOM 462 C CA . VAL A 1 57 ? 28.477 -29.422 44.736 1.00 83.06 57 VAL A CA 1
ATOM 463 C C . VAL A 1 57 ? 29.703 -29.554 45.639 1.00 83.06 57 VAL A C 1
ATOM 465 O O . VAL A 1 57 ? 29.562 -29.443 46.855 1.00 83.06 57 VAL A O 1
ATOM 468 N N . GLU A 1 58 ? 30.901 -29.710 45.074 1.00 85.62 58 GLU A N 1
ATOM 469 C CA . GLU A 1 58 ? 32.156 -29.745 45.839 1.00 85.62 58 GLU A CA 1
ATOM 470 C C . GLU A 1 58 ? 32.438 -28.415 46.552 1.00 85.62 58 GLU A C 1
ATOM 472 O O . GLU A 1 58 ? 32.890 -28.406 47.697 1.00 85.62 58 GLU A O 1
ATOM 477 N N . ALA A 1 59 ? 32.091 -27.288 45.925 1.00 87.50 59 ALA A N 1
ATOM 478 C CA . ALA A 1 59 ? 32.179 -25.957 46.525 1.00 87.50 59 ALA A CA 1
ATOM 479 C C . ALA A 1 59 ? 31.037 -25.636 47.515 1.00 87.50 59 ALA A C 1
ATOM 481 O O . ALA A 1 59 ? 31.034 -24.562 48.118 1.00 87.50 59 ALA A O 1
ATOM 482 N N . ASN A 1 60 ? 30.070 -26.546 47.694 1.00 85.56 60 ASN A N 1
ATOM 483 C CA . ASN A 1 60 ? 28.881 -26.381 48.537 1.00 85.56 60 ASN A CA 1
ATOM 484 C C . ASN A 1 60 ? 28.003 -25.156 48.166 1.00 85.56 60 ASN A C 1
ATOM 486 O O . ASN A 1 60 ? 27.296 -24.596 49.009 1.00 85.56 60 ASN A O 1
ATOM 490 N N . ASP A 1 61 ? 28.025 -24.739 46.894 1.00 87.44 61 ASP A N 1
ATOM 491 C CA . ASP A 1 61 ? 27.225 -23.633 46.352 1.00 87.44 61 ASP A CA 1
ATOM 492 C C . ASP A 1 61 ? 25.852 -24.140 45.878 1.00 87.44 61 ASP A C 1
ATOM 494 O O . ASP A 1 61 ? 25.586 -24.414 44.700 1.00 87.44 61 ASP A O 1
ATOM 498 N N . LEU A 1 62 ? 24.949 -24.267 46.852 1.00 78.56 62 LEU A N 1
ATOM 499 C CA . LEU A 1 62 ? 23.576 -24.740 46.667 1.00 78.56 62 LEU A CA 1
ATOM 500 C C . LEU A 1 62 ? 22.743 -23.873 45.710 1.00 78.56 62 LEU A C 1
ATOM 502 O O . LEU A 1 62 ? 21.770 -24.375 45.140 1.00 78.56 62 LEU A O 1
ATOM 506 N N . GLU A 1 63 ? 23.070 -22.590 45.527 1.00 78.56 63 GLU A N 1
ATOM 507 C CA . GLU A 1 63 ? 22.316 -21.712 44.626 1.00 78.56 63 GLU A CA 1
ATOM 508 C C . GLU A 1 63 ? 22.705 -21.950 43.165 1.00 78.56 63 GLU A C 1
ATOM 510 O O . GLU A 1 63 ? 21.829 -22.085 42.301 1.00 78.56 63 GLU A O 1
ATOM 515 N N . LYS A 1 64 ? 24.010 -22.078 42.897 1.00 84.00 64 LYS A N 1
ATOM 516 C CA . LYS A 1 64 ? 24.534 -22.399 41.566 1.00 84.00 64 LYS A CA 1
ATOM 517 C C . LYS A 1 64 ? 24.091 -23.793 41.117 1.00 84.00 64 LYS A C 1
ATOM 519 O O . LYS A 1 64 ? 23.567 -23.931 40.010 1.00 84.00 64 LYS A O 1
ATOM 524 N N . ALA A 1 65 ? 24.165 -24.793 41.999 1.00 75.06 65 ALA A N 1
ATOM 525 C CA . ALA A 1 65 ? 23.692 -26.149 41.712 1.00 75.06 65 ALA A CA 1
ATOM 526 C C . ALA A 1 65 ? 22.186 -26.191 41.374 1.00 75.06 65 ALA A C 1
ATOM 528 O O . ALA A 1 65 ? 21.781 -26.833 40.402 1.00 75.06 65 ALA A O 1
ATOM 529 N N . LYS A 1 66 ? 21.347 -25.438 42.107 1.00 79.19 66 LYS A N 1
ATOM 530 C CA . LYS A 1 66 ? 19.905 -25.324 41.817 1.00 79.19 66 LYS A CA 1
ATOM 531 C C . LYS A 1 66 ? 19.623 -24.677 40.464 1.00 79.19 66 LYS A C 1
ATOM 533 O O . LYS A 1 66 ? 18.701 -25.111 39.778 1.00 79.19 66 LYS A O 1
ATOM 538 N N . ARG A 1 67 ? 20.388 -23.656 40.058 1.00 80.31 67 ARG A N 1
ATOM 539 C CA . ARG A 1 67 ? 20.230 -23.039 38.727 1.00 80.31 67 ARG A CA 1
ATOM 540 C C . ARG A 1 67 ? 20.583 -24.021 37.611 1.00 80.31 67 ARG A C 1
ATOM 542 O O . ARG A 1 67 ? 19.822 -24.116 36.652 1.00 80.31 67 ARG A O 1
ATOM 549 N N . ILE A 1 68 ? 21.671 -24.778 37.761 1.00 81.19 68 ILE A N 1
ATOM 550 C CA . ILE A 1 68 ? 22.109 -25.773 36.768 1.00 81.19 68 ILE A CA 1
ATOM 551 C C . ILE A 1 68 ? 21.075 -26.905 36.637 1.00 81.19 68 ILE A C 1
ATOM 553 O O . ILE A 1 68 ? 20.682 -27.247 35.521 1.00 81.19 68 ILE A O 1
ATOM 557 N N . LEU A 1 69 ? 20.545 -27.410 37.758 1.00 78.62 69 LEU A N 1
ATOM 558 C CA . LEU A 1 69 ? 19.459 -28.403 37.773 1.00 78.62 69 LEU A CA 1
ATOM 559 C C . LEU A 1 69 ? 18.167 -27.884 37.127 1.00 78.62 69 LEU A C 1
ATOM 561 O O . LEU A 1 69 ? 17.520 -28.602 36.377 1.00 78.62 69 LEU A O 1
ATOM 565 N N . LYS A 1 70 ? 17.808 -26.614 37.338 1.00 77.62 70 LYS A N 1
ATOM 566 C CA . LYS A 1 70 ? 16.614 -26.022 36.711 1.00 77.62 70 LYS A CA 1
ATOM 567 C C . LYS A 1 70 ? 16.758 -25.909 35.190 1.00 77.62 70 LYS A C 1
ATOM 569 O O . LYS A 1 70 ? 15.787 -26.082 34.456 1.00 77.62 70 LYS A O 1
ATOM 574 N N . VAL A 1 71 ? 17.974 -25.639 34.706 1.00 71.56 71 VAL A N 1
ATOM 575 C CA . VAL A 1 71 ? 18.296 -25.635 33.271 1.00 71.56 71 VAL A CA 1
ATOM 576 C C . VAL A 1 71 ? 18.268 -27.056 32.705 1.00 71.56 71 VAL A C 1
ATOM 578 O O . VAL A 1 71 ? 17.763 -27.237 31.596 1.00 71.56 71 VAL A O 1
ATOM 581 N N . SER A 1 72 ? 18.743 -28.064 33.448 1.00 70.44 72 SER A N 1
ATOM 582 C CA . SER A 1 72 ? 18.681 -29.466 33.015 1.00 70.44 72 SER A CA 1
ATOM 583 C C . SER A 1 72 ? 17.248 -30.006 33.001 1.00 70.44 72 SER A C 1
ATOM 585 O O . SER A 1 72 ? 16.872 -30.643 32.023 1.00 70.44 72 SER A O 1
ATOM 5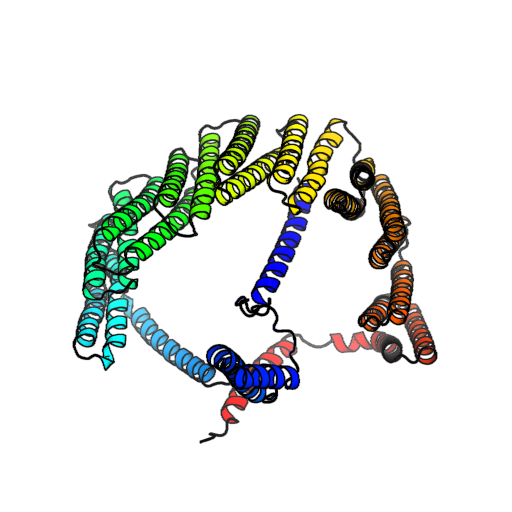87 N N . GLU A 1 73 ? 16.408 -29.662 33.983 1.00 68.19 73 GLU A N 1
ATOM 588 C CA . GLU A 1 73 ? 14.972 -29.975 33.998 1.00 68.19 73 GLU A CA 1
ATOM 589 C C . GLU A 1 73 ? 14.235 -29.291 32.848 1.00 68.19 73 GLU A C 1
ATOM 591 O O . GLU A 1 73 ? 13.445 -29.930 32.158 1.00 68.19 73 GLU A O 1
ATOM 596 N N . TYR A 1 74 ? 14.538 -28.021 32.561 1.00 62.22 74 TYR A N 1
ATOM 597 C CA . TYR A 1 74 ? 13.964 -27.324 31.410 1.00 62.22 74 TYR A CA 1
ATOM 598 C C . TYR A 1 74 ? 14.419 -27.957 30.088 1.00 62.22 74 TYR A C 1
ATOM 600 O O . TYR A 1 74 ? 13.625 -28.083 29.158 1.00 62.22 74 TYR A O 1
ATOM 608 N N . LYS A 1 75 ? 15.674 -28.424 29.993 1.00 60.50 75 LYS A N 1
ATOM 609 C CA . LYS A 1 75 ? 16.171 -29.185 28.836 1.00 60.50 75 LYS A CA 1
ATOM 610 C C . LYS A 1 75 ? 15.510 -30.559 28.752 1.00 60.50 75 LYS A C 1
ATOM 612 O O . LYS A 1 75 ? 15.130 -30.938 27.658 1.00 60.50 75 LYS A O 1
ATOM 617 N N . ALA A 1 76 ? 15.286 -31.263 29.857 1.00 58.78 76 ALA A N 1
ATOM 618 C CA . ALA A 1 76 ? 14.587 -32.547 29.890 1.00 58.78 76 ALA A CA 1
ATOM 619 C C . ALA A 1 76 ? 13.095 -32.393 29.552 1.00 58.78 76 ALA A C 1
ATOM 621 O O . ALA A 1 76 ? 12.534 -33.215 28.834 1.00 58.78 76 ALA A O 1
ATOM 622 N N . GLN A 1 77 ? 12.454 -31.299 29.966 1.00 58.78 77 GLN A N 1
ATOM 623 C CA . GLN A 1 77 ? 11.076 -30.958 29.606 1.00 58.78 77 GLN A CA 1
ATOM 624 C C . GLN A 1 77 ? 10.974 -30.495 28.145 1.00 58.78 77 GLN A C 1
ATOM 626 O O . GLN A 1 77 ? 10.002 -30.785 27.449 1.00 58.78 77 GLN A O 1
ATOM 631 N N . LYS A 1 78 ? 12.014 -29.831 27.629 1.00 49.25 78 LYS A N 1
ATOM 632 C CA . LYS A 1 78 ? 12.126 -29.427 26.223 1.00 49.25 78 LYS A CA 1
ATOM 633 C C . LYS A 1 78 ? 12.527 -30.580 25.309 1.00 49.25 78 LYS A C 1
ATOM 635 O O . LYS A 1 78 ? 12.062 -30.619 24.190 1.00 49.25 78 LYS A O 1
ATOM 640 N N . VAL A 1 79 ? 13.324 -31.541 25.762 1.00 53.94 79 VAL A N 1
ATOM 641 C CA . VAL A 1 79 ? 13.696 -32.760 25.022 1.00 53.94 79 VAL A CA 1
ATOM 642 C C . VAL A 1 79 ? 12.604 -33.822 25.145 1.00 53.94 79 VAL A C 1
ATOM 644 O O . VAL A 1 79 ? 12.412 -34.573 24.203 1.00 53.94 79 VAL A O 1
ATOM 647 N N . SER A 1 80 ? 11.803 -33.841 26.214 1.00 52.31 80 SER A N 1
ATOM 648 C CA . SER A 1 80 ? 10.566 -34.636 26.257 1.00 52.31 80 SER A CA 1
ATOM 649 C C . SER A 1 80 ? 9.437 -33.991 25.459 1.00 52.31 80 SER A C 1
ATOM 651 O O . SER A 1 80 ? 8.692 -34.722 24.830 1.00 52.31 80 SER A O 1
ATOM 653 N N . SER A 1 81 ? 9.340 -32.659 25.364 1.00 47.94 81 SER A N 1
ATOM 654 C CA . SER A 1 81 ? 8.385 -32.003 24.449 1.00 47.94 81 SER A CA 1
ATOM 655 C C . SER A 1 81 ? 8.861 -31.960 22.992 1.00 47.94 81 SER A C 1
ATOM 657 O O . SER A 1 81 ? 8.033 -32.017 22.093 1.00 47.94 81 SER A O 1
ATOM 659 N N . VAL A 1 82 ? 10.173 -31.948 22.724 1.00 48.41 82 VAL A N 1
ATOM 660 C CA . VAL A 1 82 ? 10.754 -32.077 21.370 1.00 48.41 82 VAL A CA 1
ATOM 661 C C . VAL A 1 82 ? 10.894 -33.549 20.953 1.00 48.41 82 VAL A C 1
ATOM 663 O O . VAL A 1 82 ? 10.809 -33.859 19.776 1.00 48.41 82 VAL A O 1
ATOM 666 N N . GLY A 1 83 ? 11.027 -34.474 21.903 1.00 42.50 83 GLY A N 1
ATOM 667 C CA . GLY A 1 83 ? 10.946 -35.924 21.697 1.00 42.50 83 GLY A CA 1
ATOM 668 C C . GLY A 1 83 ? 9.506 -36.446 21.649 1.00 42.50 83 GLY A C 1
ATOM 669 O O . GLY A 1 83 ? 9.256 -37.468 21.015 1.00 42.50 83 GLY A O 1
ATOM 670 N N . ALA A 1 84 ? 8.549 -35.722 22.242 1.00 42.28 84 ALA A N 1
ATOM 671 C CA . ALA A 1 84 ? 7.116 -35.853 21.965 1.00 42.28 84 ALA A CA 1
ATOM 672 C C . ALA A 1 84 ? 6.719 -35.148 20.656 1.00 42.28 84 ALA A C 1
ATOM 674 O O . ALA A 1 84 ? 5.766 -35.574 20.023 1.00 42.28 84 ALA A O 1
ATOM 675 N N . LEU A 1 85 ? 7.520 -34.184 20.178 1.00 39.59 85 LEU A N 1
ATOM 676 C CA . LEU A 1 85 ? 7.635 -33.839 18.753 1.00 39.59 85 LEU A CA 1
ATOM 677 C C . LEU A 1 85 ? 8.590 -34.808 18.029 1.00 39.59 85 LEU A C 1
ATOM 679 O O . LEU A 1 85 ? 9.301 -34.437 17.091 1.00 39.59 85 LEU A O 1
ATOM 683 N N . LYS A 1 86 ? 8.555 -36.098 18.400 1.00 39.22 86 LYS A N 1
ATOM 684 C CA . LYS A 1 86 ? 8.627 -37.134 17.370 1.00 39.22 86 LYS A CA 1
ATOM 685 C C . LYS A 1 86 ? 7.706 -36.652 16.260 1.00 39.22 86 LYS A C 1
ATOM 687 O O . LYS A 1 86 ? 6.593 -36.227 16.551 1.00 39.22 86 LYS A O 1
ATOM 692 N N . PHE A 1 87 ? 8.198 -36.676 15.028 1.00 43.53 87 PHE A N 1
ATOM 693 C CA . PHE A 1 87 ? 7.372 -36.643 13.833 1.00 43.53 87 PHE A CA 1
ATOM 694 C C . PHE A 1 87 ? 6.243 -37.679 14.017 1.00 43.53 87 PHE A C 1
ATOM 696 O O . PHE A 1 87 ? 6.373 -38.829 13.604 1.00 43.53 87 PHE A O 1
ATOM 703 N N . GLU A 1 88 ? 5.148 -37.295 14.680 1.00 41.78 88 GLU A N 1
ATOM 704 C CA . GLU A 1 88 ? 3.816 -37.761 14.350 1.00 41.78 88 GLU A CA 1
ATOM 705 C C . GLU A 1 88 ? 3.745 -37.459 12.870 1.00 41.78 88 GLU A C 1
ATOM 707 O O . GLU A 1 88 ? 3.769 -36.291 12.467 1.00 41.78 88 GLU A O 1
ATOM 712 N N . GLY A 1 89 ? 3.911 -38.531 12.086 1.00 43.69 89 GLY A N 1
ATOM 713 C CA . GLY A 1 89 ? 4.125 -38.469 10.651 1.00 43.69 89 GLY A CA 1
ATOM 714 C C . GLY A 1 89 ? 3.189 -37.432 10.085 1.00 43.69 89 GLY A C 1
ATOM 715 O O . GLY A 1 89 ? 2.030 -37.431 10.480 1.00 43.69 89 GLY A O 1
ATOM 716 N N . THR A 1 90 ? 3.724 -36.524 9.267 1.00 44.25 90 THR A N 1
ATOM 717 C CA . THR A 1 90 ? 3.020 -35.393 8.660 1.00 44.25 90 THR A CA 1
ATOM 718 C C . THR A 1 90 ? 1.621 -35.803 8.230 1.00 44.25 90 THR A C 1
ATOM 720 O O . THR A 1 90 ? 1.412 -36.229 7.094 1.00 44.25 90 THR A O 1
ATOM 723 N N . LYS A 1 91 ? 0.678 -35.675 9.166 1.00 47.22 91 LYS A N 1
ATOM 724 C CA . LYS A 1 91 ? -0.742 -35.752 8.918 1.00 47.22 91 LYS A CA 1
ATOM 725 C C . LYS A 1 91 ? -0.968 -34.598 7.978 1.00 47.22 91 LYS A C 1
ATOM 727 O O . LYS A 1 91 ? -0.662 -33.445 8.299 1.00 47.22 91 LYS A O 1
ATOM 732 N N . THR A 1 92 ? -1.293 -34.950 6.744 1.00 55.72 92 THR A N 1
ATOM 733 C CA . THR A 1 92 ? -1.378 -34.004 5.638 1.00 55.72 92 THR A CA 1
ATOM 734 C C . THR A 1 92 ? -2.256 -32.820 6.052 1.00 55.72 92 THR A C 1
ATOM 736 O O . THR A 1 92 ? -3.128 -32.956 6.907 1.00 55.72 92 THR A O 1
ATOM 739 N N . TRP A 1 93 ? -2.053 -31.639 5.463 1.00 48.44 93 TRP A N 1
ATOM 740 C CA . TRP A 1 93 ? -2.911 -30.461 5.691 1.00 48.44 93 TRP A CA 1
ATOM 741 C C . TRP A 1 93 ? -4.422 -30.801 5.653 1.00 48.44 93 TRP A C 1
ATOM 743 O O . TRP A 1 93 ? -5.214 -30.215 6.389 1.00 48.44 93 TRP A O 1
ATOM 753 N N . PHE A 1 94 ? -4.784 -31.834 4.883 1.00 45.69 94 PHE A N 1
ATOM 754 C CA . PHE A 1 94 ? -6.104 -32.459 4.836 1.00 45.69 94 PHE A CA 1
ATOM 755 C C . PHE A 1 94 ? -6.592 -33.080 6.155 1.00 45.69 94 PHE A C 1
ATOM 757 O O . PHE A 1 94 ? -7.750 -32.889 6.504 1.00 45.69 94 PHE A O 1
ATOM 764 N N . GLU A 1 95 ? -5.756 -33.785 6.912 1.00 51.56 95 GLU A N 1
ATOM 765 C CA . GLU A 1 95 ? -6.162 -34.461 8.154 1.00 51.56 95 GLU A CA 1
ATOM 766 C C . GLU A 1 95 ? -6.422 -33.477 9.306 1.00 51.56 95 GLU A C 1
ATOM 768 O O . GLU A 1 95 ? -7.312 -33.707 10.120 1.00 51.56 95 GLU A O 1
ATOM 773 N N . ASN A 1 96 ? -5.726 -32.335 9.334 1.00 51.50 96 ASN A N 1
ATOM 774 C CA . ASN A 1 96 ? -6.013 -31.255 10.289 1.00 51.50 96 ASN A CA 1
ATOM 775 C C . ASN A 1 96 ? -7.288 -30.477 9.929 1.00 51.50 96 ASN A C 1
ATOM 777 O O . ASN A 1 96 ? -8.030 -30.052 10.821 1.00 51.50 96 ASN A O 1
ATOM 781 N N . TRP A 1 97 ? -7.575 -30.322 8.631 1.00 47.16 97 TRP A N 1
ATOM 782 C CA . TRP A 1 97 ? -8.855 -29.787 8.162 1.00 47.16 97 TRP A CA 1
ATOM 783 C C . TRP A 1 97 ? -10.025 -30.718 8.524 1.00 47.16 97 TRP A C 1
ATOM 785 O O . TRP A 1 97 ? -11.124 -30.243 8.788 1.00 47.16 97 TRP A O 1
ATOM 795 N N . TYR A 1 98 ? -9.776 -32.025 8.635 1.00 46.66 98 TYR A N 1
ATOM 796 C CA . TYR A 1 98 ? -10.748 -33.075 8.966 1.00 46.66 98 TYR A CA 1
ATOM 797 C C . TYR A 1 98 ? -11.060 -33.255 10.471 1.00 46.66 98 TYR A C 1
ATOM 799 O O . TYR A 1 98 ? -11.703 -34.231 10.860 1.00 46.66 98 TYR A O 1
ATOM 807 N N . SER A 1 99 ? -10.578 -32.355 11.335 1.00 58.47 99 SER A N 1
ATOM 808 C CA . SER A 1 99 ? -10.811 -32.413 12.790 1.00 58.47 99 SER A CA 1
ATOM 809 C C . SER A 1 99 ? -12.236 -31.998 13.187 1.00 58.47 99 SER A C 1
ATOM 811 O O . SER A 1 99 ? -12.971 -31.438 12.382 1.00 58.47 99 SER A O 1
ATOM 813 N N . ASP A 1 100 ? -12.628 -32.230 14.444 1.00 48.97 100 ASP A N 1
ATOM 814 C CA . ASP A 1 100 ? -13.990 -32.004 14.975 1.00 48.97 100 ASP A CA 1
ATOM 815 C C . ASP A 1 100 ? -14.576 -30.605 14.669 1.00 48.97 100 ASP A C 1
ATOM 817 O O . ASP A 1 100 ? -15.787 -30.446 14.519 1.00 48.97 100 ASP A O 1
ATOM 821 N N . ASN A 1 101 ? -13.715 -29.614 14.418 1.00 45.03 101 ASN A N 1
ATOM 822 C CA . ASN A 1 101 ? -14.104 -28.274 13.982 1.00 45.03 101 ASN A CA 1
ATOM 823 C C . ASN A 1 101 ? -14.767 -28.213 12.590 1.00 45.03 101 ASN A C 1
ATOM 825 O O . ASN A 1 101 ? -15.565 -27.308 12.364 1.00 45.03 101 ASN A O 1
ATOM 829 N N . SER A 1 102 ? -14.467 -29.109 11.640 1.00 50.44 102 SER A N 1
ATOM 830 C CA . SER A 1 102 ? -15.089 -29.087 10.300 1.00 50.44 102 SER A CA 1
ATOM 831 C C . SER A 1 102 ? -16.474 -29.735 10.270 1.00 50.44 102 SER A C 1
ATOM 833 O O . SER A 1 102 ? -17.301 -29.361 9.437 1.00 50.44 102 SER A O 1
ATOM 835 N N . ILE A 1 103 ? -16.773 -30.614 11.231 1.00 49.34 103 ILE A N 1
ATOM 836 C CA . ILE A 1 103 ? -18.120 -31.156 11.457 1.00 49.34 103 ILE A CA 1
ATOM 837 C C . ILE A 1 103 ? -18.972 -30.152 12.233 1.00 49.34 103 ILE A C 1
ATOM 839 O O . ILE A 1 103 ? -20.095 -29.879 11.814 1.00 49.34 103 ILE A O 1
ATOM 843 N N . ASP A 1 104 ? -18.424 -29.526 13.281 1.00 45.66 104 ASP A N 1
ATOM 844 C CA . ASP A 1 104 ? -19.075 -28.400 13.958 1.00 45.66 104 ASP A CA 1
ATOM 845 C C . ASP A 1 104 ? -19.350 -27.256 12.971 1.00 45.66 104 ASP A C 1
ATOM 847 O O . ASP A 1 104 ? -20.420 -26.658 13.010 1.00 45.66 104 ASP A O 1
ATOM 851 N N . LEU A 1 105 ? -18.449 -26.992 12.015 1.00 46.12 105 LEU A N 1
ATOM 852 C CA . LEU A 1 105 ? -18.660 -26.008 10.948 1.00 46.12 105 LEU A CA 1
ATOM 853 C C . LEU A 1 105 ? -19.784 -26.419 9.988 1.00 46.12 105 LEU A C 1
ATOM 855 O O . LEU A 1 105 ? -20.588 -25.567 9.618 1.00 46.12 105 LEU A O 1
ATOM 859 N N . LEU A 1 106 ? -19.904 -27.704 9.640 1.00 47.44 106 LEU A N 1
ATOM 860 C CA . LEU A 1 106 ? -21.046 -28.228 8.882 1.00 47.44 106 LEU A CA 1
ATOM 861 C C . LEU A 1 106 ? -22.368 -28.119 9.680 1.00 47.44 106 LEU A C 1
ATOM 863 O O . LEU A 1 106 ? -23.415 -27.834 9.098 1.00 47.44 106 LEU A O 1
ATOM 867 N N . LEU A 1 107 ? -22.324 -28.292 11.009 1.00 46.25 107 LEU A N 1
ATOM 868 C CA . LEU A 1 107 ? -23.475 -28.224 11.923 1.00 46.25 107 LEU A CA 1
ATOM 869 C C . LEU A 1 107 ? -23.933 -26.780 12.184 1.00 46.25 107 LEU A C 1
ATOM 871 O O . LEU A 1 107 ? -25.128 -26.486 12.135 1.00 46.25 107 LEU A O 1
ATOM 875 N N . TYR A 1 108 ? -22.993 -25.857 12.398 1.00 49.19 108 TYR A N 1
ATOM 876 C CA . TYR A 1 108 ? -23.255 -24.421 12.473 1.00 49.19 108 TYR A CA 1
ATOM 877 C C . TYR A 1 108 ? -23.758 -23.888 11.129 1.00 49.19 108 TYR A C 1
ATOM 879 O O . TYR A 1 108 ? -24.681 -23.075 11.126 1.00 49.19 108 TYR A O 1
ATOM 887 N N . LEU A 1 109 ? -23.236 -24.390 9.998 1.00 47.97 109 LEU A N 1
ATOM 888 C CA . LEU A 1 109 ? -23.772 -24.100 8.664 1.00 47.97 109 LEU A CA 1
ATOM 889 C C . LEU A 1 109 ? -25.224 -24.604 8.535 1.00 47.97 109 LEU A C 1
ATOM 891 O O . LEU A 1 109 ? -26.059 -23.901 7.976 1.00 47.97 109 LEU A O 1
ATOM 895 N N . GLY A 1 110 ? -25.570 -25.744 9.145 1.00 50.28 110 GLY A N 1
ATOM 896 C CA . GLY A 1 110 ? -26.947 -26.249 9.249 1.00 50.28 110 GLY A CA 1
ATOM 897 C C . GLY A 1 110 ? -27.879 -25.404 10.136 1.00 50.28 110 GLY A C 1
ATOM 898 O O . GLY A 1 110 ? -28.963 -25.021 9.698 1.00 50.28 110 GLY A O 1
ATOM 899 N N . ALA A 1 111 ? -27.470 -25.052 11.361 1.00 51.19 111 ALA A N 1
ATOM 900 C CA . ALA A 1 111 ? -28.250 -24.194 12.267 1.00 51.19 111 ALA A CA 1
ATOM 901 C C . ALA A 1 111 ? -28.438 -22.772 11.703 1.00 51.19 111 ALA A C 1
ATOM 903 O O . ALA A 1 111 ? -29.499 -22.164 11.865 1.00 51.19 111 ALA A O 1
ATOM 904 N N . PHE A 1 112 ? -27.434 -22.273 10.975 1.00 50.47 112 PHE A N 1
ATOM 905 C CA . PHE A 1 112 ? -27.503 -21.027 10.218 1.00 50.47 112 PHE A CA 1
ATOM 906 C C . PHE A 1 112 ? -28.573 -21.088 9.122 1.00 50.47 112 PHE A C 1
ATOM 908 O O . PHE A 1 112 ? -29.398 -20.180 9.031 1.00 50.47 112 PHE A O 1
ATOM 915 N N . LEU A 1 113 ? -28.628 -22.179 8.351 1.00 47.12 113 LEU A N 1
ATOM 916 C CA . LEU A 1 113 ? -29.655 -22.380 7.325 1.00 47.12 113 LEU A CA 1
ATOM 917 C C . LEU A 1 113 ? -31.082 -22.477 7.924 1.00 47.12 113 LEU A C 1
ATOM 919 O O . LEU A 1 113 ? -32.038 -22.050 7.278 1.00 47.12 113 LEU A O 1
ATOM 923 N N . ILE A 1 114 ? -31.246 -22.927 9.179 1.00 50.41 114 ILE A N 1
ATOM 924 C CA . ILE A 1 114 ? -32.547 -22.969 9.892 1.00 50.41 114 ILE A CA 1
ATOM 925 C C . ILE A 1 114 ? -32.982 -21.583 10.392 1.00 50.41 114 ILE A C 1
ATOM 927 O O . ILE A 1 114 ? -34.138 -21.191 10.220 1.00 50.41 114 ILE A O 1
ATOM 931 N N . ILE A 1 115 ? -32.069 -20.811 10.984 1.00 49.00 115 ILE A N 1
ATOM 932 C CA . ILE A 1 115 ? -32.355 -19.428 11.400 1.00 49.00 115 ILE A CA 1
ATOM 933 C C . ILE A 1 115 ? -32.653 -18.561 10.170 1.00 49.00 115 ILE A C 1
ATOM 935 O O . ILE A 1 115 ? -33.596 -17.766 10.197 1.00 49.00 115 ILE A O 1
ATOM 939 N N . ALA A 1 116 ? -31.926 -18.773 9.065 1.00 48.75 116 ALA A N 1
ATOM 940 C CA . ALA A 1 116 ? -32.233 -18.166 7.775 1.00 48.75 116 ALA A CA 1
ATOM 941 C C . ALA A 1 116 ? -33.662 -18.515 7.320 1.00 48.75 116 ALA A C 1
ATOM 943 O O . ALA A 1 116 ? -34.392 -17.629 6.883 1.00 48.75 116 ALA A O 1
ATOM 944 N N . SER A 1 117 ? -34.123 -19.756 7.518 1.00 49.75 117 SER A N 1
ATOM 945 C CA . SER A 1 117 ? -35.497 -20.175 7.198 1.00 49.75 117 SER A CA 1
ATOM 946 C C . SER A 1 117 ? -36.565 -19.454 8.036 1.00 49.75 117 SER A C 1
ATOM 948 O O . SER A 1 117 ? -37.554 -18.975 7.482 1.00 49.75 117 SER A O 1
ATOM 950 N N . ALA A 1 118 ? -36.383 -19.333 9.355 1.00 53.84 118 ALA A N 1
ATOM 951 C CA . ALA A 1 118 ? -37.330 -18.621 10.222 1.00 53.84 118 ALA A CA 1
ATOM 952 C C . ALA A 1 118 ? -37.360 -17.108 9.930 1.00 53.84 118 ALA A C 1
ATOM 954 O O . ALA A 1 118 ? -38.431 -16.498 9.897 1.00 53.84 118 ALA A O 1
ATOM 955 N N . GLY A 1 119 ? -36.196 -16.515 9.639 1.00 54.25 119 GLY A N 1
ATOM 956 C CA . GLY A 1 119 ? -36.093 -15.128 9.180 1.00 54.25 119 GLY A CA 1
ATOM 957 C C . GLY A 1 119 ? -36.806 -14.906 7.846 1.00 54.25 119 GLY A C 1
ATOM 958 O O . GLY A 1 119 ? -37.518 -13.917 7.678 1.00 54.25 119 GLY A O 1
ATOM 959 N N . THR A 1 120 ? -36.705 -15.871 6.932 1.00 54.59 120 THR A N 1
ATOM 960 C CA . THR A 1 120 ? -37.413 -15.832 5.648 1.00 54.59 120 THR A CA 1
ATOM 961 C C . THR A 1 120 ? -38.934 -15.945 5.849 1.00 54.59 120 THR A C 1
ATOM 963 O O . THR A 1 120 ? -39.688 -15.217 5.210 1.00 54.59 120 THR A O 1
ATOM 966 N N . PHE A 1 121 ? -39.407 -16.768 6.795 1.00 56.94 121 PHE A N 1
ATOM 967 C CA . PHE A 1 121 ? -40.836 -16.886 7.132 1.00 56.94 121 PHE A CA 1
ATOM 968 C C . PHE A 1 121 ? -41.435 -15.583 7.688 1.00 56.94 121 PHE A C 1
ATOM 970 O O . PHE A 1 121 ? -42.513 -15.164 7.260 1.00 56.94 121 PHE A O 1
ATOM 977 N N . VAL A 1 122 ? -40.732 -14.913 8.607 1.00 57.50 122 VAL A N 1
ATOM 978 C CA . VAL A 1 122 ? -41.146 -13.593 9.117 1.00 57.50 122 VAL A CA 1
ATOM 979 C C . VAL A 1 122 ? -41.074 -12.539 8.008 1.00 57.50 122 VAL A C 1
ATOM 981 O O . VAL A 1 122 ? -41.978 -11.714 7.903 1.00 57.50 122 VAL A O 1
ATOM 984 N N . GLY A 1 123 ? -40.059 -12.608 7.138 1.00 64.25 123 GLY A N 1
ATOM 985 C CA . GLY A 1 123 ? -39.925 -11.746 5.962 1.00 64.25 123 GLY A CA 1
ATOM 986 C C . GLY A 1 123 ? -41.095 -11.875 4.982 1.00 64.25 123 GLY A C 1
ATOM 987 O O . GLY A 1 123 ? -41.601 -10.864 4.500 1.00 64.25 123 GLY A O 1
ATOM 988 N N . PHE 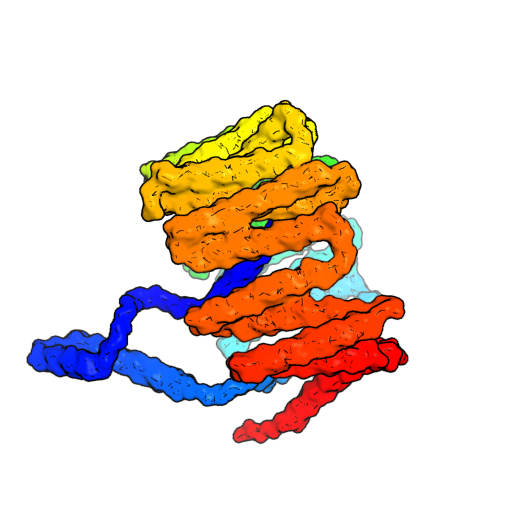A 1 124 ? -41.587 -13.095 4.746 1.00 63.59 124 PHE A N 1
ATOM 989 C CA . PHE A 1 124 ? -42.728 -13.338 3.859 1.00 63.59 124 PHE A CA 1
ATOM 990 C C . PHE A 1 124 ? -44.073 -12.902 4.452 1.00 63.59 124 PHE A C 1
ATOM 992 O O . PHE A 1 124 ? -44.921 -12.401 3.719 1.00 63.59 124 PHE A O 1
ATOM 999 N N . ASN A 1 125 ? -44.268 -13.028 5.768 1.00 67.38 125 ASN A N 1
ATOM 1000 C CA . ASN A 1 125 ? -45.513 -12.615 6.435 1.00 67.38 125 ASN A CA 1
ATOM 1001 C C . ASN A 1 125 ? -45.490 -11.156 6.917 1.00 67.38 125 ASN A C 1
ATOM 1003 O O . ASN A 1 125 ? -46.451 -10.674 7.518 1.00 67.38 125 ASN A O 1
ATOM 1007 N N . TRP A 1 126 ? -44.405 -10.428 6.640 1.00 79.62 126 TRP A N 1
ATOM 1008 C CA . TRP A 1 126 ? -44.200 -9.069 7.128 1.00 79.62 126 TRP A CA 1
ATOM 1009 C C . TRP A 1 126 ? -45.298 -8.105 6.682 1.00 79.62 126 TRP A C 1
ATOM 1011 O O . TRP A 1 126 ? -45.627 -7.162 7.392 1.00 79.62 126 TRP A O 1
ATOM 1021 N N . GLN A 1 127 ? -45.907 -8.320 5.518 1.00 82.44 127 GLN A N 1
ATOM 1022 C CA . GLN A 1 127 ? -46.951 -7.426 5.020 1.00 82.44 127 GLN A CA 1
ATOM 1023 C C . GLN A 1 127 ? -48.280 -7.561 5.784 1.00 82.44 127 GLN A C 1
ATOM 1025 O O . GLN A 1 127 ? -49.024 -6.588 5.841 1.00 82.44 127 GLN A O 1
ATOM 1030 N N . SER A 1 128 ? -48.549 -8.703 6.426 1.00 86.06 128 SER A N 1
ATOM 1031 C CA . SER A 1 128 ? -49.840 -9.008 7.065 1.00 86.06 128 SER A CA 1
ATOM 1032 C C . SER A 1 128 ? -50.014 -8.427 8.472 1.00 86.06 128 SER A C 1
ATOM 1034 O O . SER A 1 128 ? -51.135 -8.369 8.972 1.00 86.06 128 SER A O 1
ATOM 1036 N N . PHE A 1 129 ? -48.934 -8.002 9.132 1.00 86.62 129 PHE A N 1
ATOM 1037 C CA . PHE A 1 129 ? -49.021 -7.380 10.456 1.00 86.62 129 PHE A CA 1
ATOM 1038 C C . PHE A 1 129 ? -49.396 -5.895 10.364 1.00 86.62 129 PHE A C 1
ATOM 1040 O O . PHE A 1 129 ? -48.952 -5.197 9.445 1.00 86.62 129 PHE A O 1
ATOM 1047 N N . SER A 1 130 ? -50.155 -5.390 11.347 1.00 92.12 130 SER A N 1
ATOM 1048 C CA . SER A 1 130 ? -50.343 -3.942 11.501 1.00 92.12 130 SER A CA 1
ATOM 1049 C C . SER A 1 130 ? -49.008 -3.270 11.829 1.00 92.12 130 SER A C 1
ATOM 1051 O O . SER A 1 130 ? -48.079 -3.903 12.344 1.00 92.12 130 SER A O 1
ATOM 1053 N N . SER A 1 131 ? -48.892 -1.987 11.512 1.00 91.12 131 SER A N 1
ATOM 1054 C CA . SER A 1 131 ? -47.650 -1.240 11.691 1.00 91.12 131 SER A CA 1
ATOM 1055 C C . SER A 1 131 ? -47.248 -1.134 13.172 1.00 91.12 131 SER A C 1
ATOM 1057 O O . SER A 1 131 ? -46.091 -1.362 13.526 1.00 91.12 131 SER A O 1
ATOM 1059 N N . GLU A 1 132 ? -48.210 -0.922 14.066 1.00 93.88 132 GLU A N 1
ATOM 1060 C CA . GLU A 1 132 ? -48.001 -0.884 15.517 1.00 93.88 132 GLU A CA 1
ATOM 1061 C C . GLU A 1 132 ? -47.545 -2.243 16.042 1.00 93.88 132 GLU A C 1
ATOM 1063 O O . GLU A 1 132 ? -46.609 -2.315 16.835 1.00 93.88 132 GLU A O 1
ATOM 1068 N N . ILE A 1 133 ? -48.153 -3.332 15.556 1.00 89.25 133 ILE A N 1
ATOM 1069 C CA . ILE A 1 133 ? -47.774 -4.693 15.943 1.00 89.25 133 ILE A CA 1
ATOM 1070 C C . ILE A 1 133 ? -46.336 -4.993 15.506 1.00 89.25 133 ILE A C 1
ATOM 1072 O O . ILE A 1 133 ? -45.596 -5.601 16.272 1.00 89.25 133 ILE A O 1
ATOM 1076 N N . LYS A 1 134 ? -45.891 -4.524 14.332 1.00 87.12 134 LYS A N 1
ATOM 1077 C CA . LYS A 1 134 ? -44.491 -4.686 13.886 1.00 87.12 134 LYS A CA 1
ATOM 1078 C C . LYS A 1 134 ? -43.505 -4.026 14.845 1.00 87.12 134 LYS A C 1
ATOM 1080 O O . LYS A 1 134 ? -42.529 -4.660 15.245 1.00 87.12 134 LYS A O 1
ATOM 1085 N N . ALA A 1 135 ? -43.760 -2.772 15.224 1.00 92.38 135 ALA A N 1
ATOM 1086 C CA . ALA A 1 135 ? -42.906 -2.045 16.162 1.00 92.38 135 ALA A CA 1
ATOM 1087 C C . ALA A 1 135 ? -42.957 -2.658 17.573 1.00 92.38 135 ALA A C 1
ATOM 1089 O O . ALA A 1 135 ? -41.918 -2.859 18.206 1.00 92.38 135 ALA A O 1
ATOM 1090 N N . LEU A 1 136 ? -44.153 -3.027 18.043 1.00 92.56 136 LEU A N 1
ATOM 1091 C CA . LEU A 1 136 ? -44.364 -3.644 19.350 1.00 92.56 136 LEU A CA 1
ATOM 1092 C C . LEU A 1 136 ? -43.682 -5.012 19.452 1.00 92.56 136 LEU A C 1
ATOM 1094 O O . LEU A 1 136 ? -43.036 -5.283 20.458 1.00 92.56 136 LEU A O 1
ATOM 1098 N N . LEU A 1 137 ? -43.783 -5.860 18.424 1.00 86.00 137 LEU A N 1
ATOM 1099 C CA . LEU A 1 137 ? -43.137 -7.176 18.395 1.00 86.00 137 LEU A CA 1
ATOM 1100 C C . LEU A 1 137 ? -41.621 -7.059 18.562 1.00 86.00 137 LEU A C 1
ATOM 1102 O O . LEU A 1 137 ? -41.031 -7.828 19.318 1.00 86.00 137 LEU A O 1
ATOM 1106 N N . LEU A 1 138 ? -40.996 -6.073 17.914 1.00 87.69 138 LEU A N 1
ATOM 1107 C CA .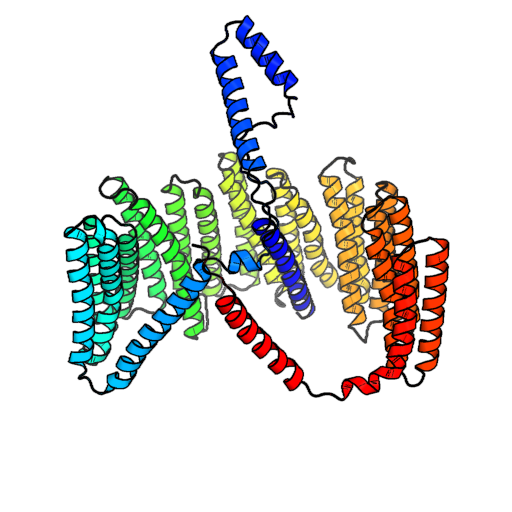 LEU A 1 138 ? -39.562 -5.830 18.052 1.00 87.69 138 LEU A CA 1
ATOM 1108 C C . LEU A 1 138 ? -39.197 -5.323 19.459 1.00 87.69 138 LEU A C 1
ATOM 1110 O O . LEU A 1 138 ? -38.212 -5.776 20.052 1.00 87.69 138 LEU A O 1
ATOM 1114 N N . GLY A 1 139 ? -40.042 -4.461 20.034 1.00 93.12 139 GLY A N 1
ATOM 1115 C CA . GLY A 1 139 ? -39.906 -3.996 21.414 1.00 93.12 139 GLY A CA 1
ATOM 1116 C C . GLY A 1 139 ? -40.033 -5.133 22.432 1.00 93.12 139 GLY A C 1
ATOM 1117 O O . GLY A 1 139 ? -39.181 -5.271 23.310 1.00 93.12 139 GLY A O 1
ATOM 1118 N N . ILE A 1 140 ? -41.044 -5.995 22.279 1.00 90.06 140 ILE A N 1
ATOM 1119 C CA . ILE A 1 140 ? -41.261 -7.188 23.112 1.00 90.06 140 ILE A CA 1
ATOM 1120 C C . ILE A 1 140 ? -40.082 -8.143 22.979 1.00 90.06 140 ILE A C 1
ATOM 1122 O O . ILE A 1 140 ? -39.593 -8.638 23.990 1.00 90.06 140 ILE A O 1
ATOM 1126 N N . LEU A 1 141 ? -39.591 -8.378 21.762 1.00 87.31 141 LEU A N 1
ATOM 1127 C CA . LEU A 1 141 ? -38.429 -9.230 21.531 1.00 87.31 141 LEU A CA 1
ATOM 1128 C C . LEU A 1 141 ? -37.198 -8.691 22.269 1.00 87.31 141 LEU A C 1
ATOM 1130 O O . LEU A 1 141 ? -36.519 -9.431 22.979 1.00 87.31 141 LEU A O 1
ATOM 1134 N N . THR A 1 142 ? -36.952 -7.385 22.164 1.00 93.31 142 THR A N 1
ATOM 1135 C CA . THR A 1 142 ? -35.855 -6.708 22.866 1.00 93.31 142 THR A CA 1
ATOM 1136 C C . THR A 1 142 ? -35.988 -6.844 24.383 1.00 93.31 142 THR A C 1
ATOM 1138 O O . THR A 1 142 ? -35.029 -7.220 25.061 1.00 93.31 142 THR A O 1
ATOM 1141 N N . ALA A 1 143 ? -37.185 -6.595 24.919 1.00 93.88 143 ALA A N 1
ATOM 1142 C CA . ALA A 1 143 ? -37.480 -6.743 26.339 1.00 93.88 143 ALA A CA 1
ATOM 1143 C C . ALA A 1 143 ? -37.330 -8.199 26.804 1.00 93.88 143 ALA A C 1
ATOM 1145 O O . ALA A 1 143 ? -36.750 -8.440 27.858 1.00 93.88 143 ALA A O 1
ATOM 1146 N N . ALA A 1 144 ? -37.779 -9.176 26.013 1.00 88.88 144 ALA A N 1
ATOM 1147 C CA . ALA A 1 144 ? -37.650 -10.597 26.316 1.00 88.88 144 ALA A CA 1
ATOM 1148 C C . ALA A 1 144 ? -36.178 -11.018 26.411 1.00 88.88 144 ALA A C 1
ATOM 1150 O O . ALA A 1 144 ? -35.800 -11.684 27.375 1.00 88.88 144 ALA A O 1
ATOM 1151 N N . PHE A 1 145 ? -35.327 -10.570 25.479 1.00 88.31 145 PHE A N 1
ATOM 1152 C CA . PHE A 1 145 ? -33.882 -10.805 25.548 1.00 88.31 145 PHE A CA 1
ATOM 1153 C C . PHE A 1 145 ? -33.254 -10.182 26.799 1.00 88.31 145 PHE A C 1
ATOM 1155 O O . PHE A 1 145 ? -32.465 -10.842 27.477 1.00 88.31 145 PHE A O 1
ATOM 1162 N N . PHE A 1 146 ? -33.632 -8.953 27.158 1.00 93.19 146 PHE A N 1
ATOM 1163 C CA . PHE A 1 146 ? -33.149 -8.325 28.387 1.00 93.19 146 PHE A CA 1
ATOM 1164 C C . PHE A 1 146 ? -33.616 -9.053 29.647 1.00 93.19 146 PHE A C 1
ATOM 1166 O O . PHE A 1 146 ? -32.785 -9.393 30.485 1.00 93.19 146 PHE A O 1
ATOM 1173 N N . LEU A 1 147 ? -34.916 -9.315 29.787 1.00 94.19 147 LEU A N 1
ATOM 1174 C CA . LEU A 1 147 ? -35.498 -9.947 30.972 1.00 94.19 147 LEU A CA 1
ATOM 1175 C C . LEU A 1 147 ? -34.970 -11.372 31.162 1.00 94.19 147 LEU A C 1
ATOM 1177 O O . LEU A 1 147 ? -34.515 -11.710 32.255 1.00 94.19 147 LEU A O 1
ATOM 1181 N N . ALA A 1 148 ? -34.949 -12.182 30.098 1.00 87.69 148 ALA A N 1
ATOM 1182 C CA . ALA A 1 148 ? -34.369 -13.522 30.138 1.00 87.69 148 ALA A CA 1
ATOM 1183 C C . ALA A 1 148 ? -32.867 -13.462 30.435 1.00 87.69 148 ALA A C 1
ATOM 1185 O O . ALA A 1 148 ? -32.363 -14.220 31.262 1.00 87.69 148 ALA A O 1
ATOM 1186 N N . GLY A 1 149 ? -32.151 -12.525 29.810 1.00 92.81 149 GLY A N 1
ATOM 1187 C CA . GLY A 1 149 ? -30.725 -12.332 30.027 1.00 92.81 149 GLY A CA 1
ATOM 1188 C C . GLY A 1 149 ? -30.385 -11.950 31.466 1.00 92.81 149 GLY A C 1
ATOM 1189 O O . GLY A 1 149 ? -29.516 -12.579 32.068 1.00 92.81 149 GLY A O 1
ATOM 1190 N N . PHE A 1 150 ? -31.097 -10.984 32.051 1.00 95.88 150 PHE A N 1
ATOM 1191 C CA . PHE A 1 150 ? -30.937 -10.589 33.451 1.00 95.88 150 PHE A CA 1
ATOM 1192 C C . PHE A 1 150 ? -31.303 -11.718 34.407 1.00 95.88 150 PHE A C 1
ATOM 1194 O O . PHE A 1 150 ? -30.528 -12.008 35.320 1.00 95.88 150 PHE A O 1
ATOM 1201 N N . TYR A 1 151 ? -32.434 -12.389 34.173 1.00 94.12 151 TYR A N 1
ATOM 1202 C CA . TYR A 1 151 ? -32.839 -13.543 34.967 1.00 94.12 151 TYR A CA 1
ATOM 1203 C C . TYR A 1 151 ? -31.742 -14.613 34.967 1.00 94.12 151 TYR A C 1
ATOM 1205 O O . TYR A 1 151 ? -31.264 -14.996 36.030 1.00 94.12 151 TYR A O 1
ATOM 1213 N N . LEU A 1 152 ? -31.250 -15.027 33.795 1.00 88.25 152 LEU A N 1
ATOM 1214 C CA . LEU A 1 152 ? -30.176 -16.019 33.677 1.00 88.25 152 LEU A CA 1
ATOM 1215 C C . LEU A 1 152 ? -28.850 -15.533 34.282 1.00 88.25 152 LEU A C 1
ATOM 1217 O O . LEU A 1 152 ? -28.135 -16.311 34.914 1.00 88.25 152 LEU A O 1
ATOM 1221 N N . TYR A 1 153 ? -28.510 -14.254 34.110 1.00 93.00 153 TYR A N 1
ATOM 1222 C CA . TYR A 1 153 ? -27.268 -13.680 34.626 1.00 93.00 153 TYR A CA 1
ATOM 1223 C C . TYR A 1 153 ? -27.218 -13.680 36.161 1.00 93.00 153 TYR A C 1
ATOM 1225 O O . TYR A 1 153 ? -26.152 -13.935 36.732 1.00 93.00 153 TYR A O 1
ATOM 1233 N N . PHE A 1 154 ? -28.356 -13.431 36.820 1.00 93.62 154 PHE A N 1
ATOM 1234 C CA . PHE A 1 154 ? -28.466 -13.399 38.280 1.00 93.62 154 PHE A CA 1
ATOM 1235 C C . PHE A 1 154 ? -28.892 -14.734 38.910 1.00 93.62 154 PHE A C 1
ATOM 1237 O O . PHE A 1 154 ? -28.538 -14.977 40.061 1.00 93.62 154 PHE A O 1
ATOM 1244 N N . ALA A 1 155 ? -29.585 -15.620 38.184 1.00 90.69 155 ALA A N 1
ATOM 1245 C CA . ALA A 1 155 ? -30.120 -16.865 38.739 1.00 90.69 155 ALA A CA 1
ATOM 1246 C C . ALA A 1 155 ? -29.027 -17.855 39.166 1.00 90.69 155 ALA A C 1
ATOM 1248 O O . ALA A 1 155 ? -29.042 -18.334 40.298 1.00 90.69 155 ALA A O 1
ATOM 1249 N N . THR A 1 156 ? -28.073 -18.197 38.285 1.00 83.31 156 THR A N 1
ATOM 1250 C CA . THR A 1 156 ? -27.000 -19.148 38.638 1.00 83.31 156 THR A CA 1
ATOM 1251 C C . THR A 1 156 ? -25.667 -18.855 37.944 1.00 83.31 156 THR A C 1
ATOM 1253 O O . THR A 1 156 ? -25.604 -18.438 36.788 1.00 83.31 156 THR A O 1
ATOM 1256 N N . LYS A 1 157 ? -24.550 -19.160 38.626 1.00 86.50 157 LYS A N 1
ATOM 1257 C CA . LYS A 1 157 ? -23.188 -18.985 38.075 1.00 86.50 157 LYS A CA 1
ATOM 1258 C C . LYS A 1 157 ? -22.945 -19.793 36.793 1.00 86.50 157 LYS A C 1
ATOM 1260 O O . LYS A 1 157 ? -22.160 -19.356 35.955 1.00 86.50 157 LYS A O 1
ATOM 1265 N N . LYS A 1 158 ? -23.610 -20.946 36.635 1.00 81.31 158 LYS A N 1
ATOM 1266 C CA . LYS A 1 158 ? -23.417 -21.862 35.496 1.00 81.31 158 LYS A CA 1
ATOM 1267 C C . LYS A 1 158 ? -23.942 -21.282 34.180 1.00 81.31 158 LYS A C 1
ATOM 1269 O O . LYS A 1 158 ? -23.300 -21.453 33.152 1.00 81.31 158 LYS A O 1
ATOM 1274 N N . VAL A 1 159 ? -25.055 -20.548 34.217 1.00 85.62 159 VAL A N 1
ATOM 1275 C CA . VAL A 1 159 ? -25.696 -19.982 33.012 1.00 85.62 159 VAL A CA 1
ATOM 1276 C C . VAL A 1 159 ? -25.383 -18.499 32.799 1.00 85.62 159 VAL A C 1
ATOM 1278 O O . VAL A 1 159 ? -25.858 -17.888 31.846 1.00 85.62 159 VAL A O 1
ATOM 1281 N N . LYS A 1 160 ? -24.511 -17.919 33.631 1.00 82.38 160 LYS A N 1
ATOM 1282 C CA . LYS A 1 160 ? -24.139 -16.499 33.587 1.00 82.38 160 LYS A CA 1
ATOM 1283 C C . LYS A 1 160 ? -23.602 -16.043 32.223 1.00 82.38 160 LYS A C 1
ATOM 1285 O O . LYS A 1 160 ? -23.853 -14.913 31.815 1.00 82.38 160 LYS A O 1
ATOM 1290 N N . ARG A 1 161 ? -22.873 -16.913 31.509 1.00 77.38 161 ARG A N 1
ATOM 1291 C CA . ARG A 1 161 ? -22.383 -16.623 30.147 1.00 77.38 161 ARG A CA 1
ATOM 1292 C C . ARG A 1 161 ? -23.530 -16.514 29.143 1.00 77.38 161 ARG A C 1
ATOM 1294 O O . ARG A 1 161 ? -23.538 -15.573 28.364 1.00 77.38 161 ARG A O 1
ATOM 1301 N N . ALA A 1 162 ? -24.508 -17.416 29.216 1.00 78.19 162 ALA A N 1
ATOM 1302 C CA . ALA A 1 162 ? -25.708 -17.334 28.391 1.00 78.19 162 ALA A CA 1
ATOM 1303 C C . ALA A 1 162 ? -26.498 -16.059 28.720 1.00 78.19 162 ALA A C 1
ATOM 1305 O O . ALA A 1 162 ? -26.798 -15.291 27.816 1.00 78.19 162 ALA A O 1
ATOM 1306 N N . GLY A 1 163 ? -26.723 -15.758 30.006 1.00 84.94 163 GLY A N 1
ATOM 1307 C CA . GLY A 1 163 ? -27.383 -14.515 30.422 1.00 84.94 163 GLY A CA 1
ATOM 1308 C C . GLY A 1 163 ? -26.715 -13.257 29.854 1.00 84.94 163 GLY A C 1
ATOM 1309 O O . GLY A 1 163 ? -27.395 -12.383 29.324 1.00 84.94 163 GLY A O 1
ATOM 1310 N N . LEU A 1 164 ? -25.378 -13.205 29.858 1.00 89.75 164 LEU A N 1
ATOM 1311 C CA . LEU A 1 164 ? -24.622 -12.109 29.244 1.00 89.75 164 LEU A CA 1
ATOM 1312 C C . LEU A 1 164 ? -24.888 -11.982 27.735 1.00 89.75 164 LEU A C 1
ATOM 1314 O O . LEU A 1 164 ? -25.077 -10.868 27.253 1.00 89.75 164 LEU A O 1
ATOM 1318 N N . THR A 1 165 ? -24.924 -13.097 27.001 1.00 85.75 165 THR A N 1
ATOM 1319 C CA . THR A 1 165 ? -25.230 -13.103 25.562 1.00 85.75 165 THR A CA 1
ATOM 1320 C C . THR A 1 165 ? -26.630 -12.556 25.285 1.00 85.75 165 THR A C 1
ATOM 1322 O O . THR A 1 165 ? -26.788 -11.712 24.410 1.00 85.75 165 THR A O 1
ATOM 1325 N N . PHE A 1 166 ? -27.637 -12.967 26.060 1.00 84.38 166 PHE A N 1
ATOM 1326 C CA . PHE A 1 166 ? -29.010 -12.473 25.906 1.00 84.38 166 PHE A CA 1
ATOM 1327 C C . PHE A 1 166 ? -29.119 -10.964 26.195 1.00 84.38 166 PHE A C 1
ATOM 1329 O O . PHE A 1 166 ? -29.736 -10.240 25.416 1.00 84.38 166 PHE A O 1
ATOM 1336 N N . ILE A 1 167 ? -28.448 -10.461 27.241 1.00 95.12 167 ILE A N 1
ATOM 1337 C CA . ILE A 1 167 ? -28.385 -9.014 27.530 1.00 95.12 167 ILE A CA 1
ATOM 1338 C C . ILE A 1 167 ? -27.690 -8.256 26.390 1.00 95.12 167 ILE A C 1
ATOM 1340 O O . ILE A 1 167 ? -28.130 -7.169 26.012 1.00 95.12 167 ILE A O 1
ATOM 1344 N N . ALA A 1 168 ? -26.611 -8.812 25.830 1.00 92.25 168 ALA A N 1
ATOM 1345 C CA . ALA A 1 168 ? -25.895 -8.202 24.714 1.00 92.25 168 ALA A CA 1
ATOM 1346 C C . ALA A 1 168 ? -26.764 -8.124 23.448 1.00 92.25 168 ALA A C 1
ATOM 1348 O O . ALA A 1 168 ? -26.809 -7.072 22.815 1.00 92.25 168 ALA A O 1
ATOM 1349 N N . ILE A 1 169 ? -27.508 -9.187 23.123 1.00 87.31 169 ILE A N 1
ATOM 1350 C CA . ILE A 1 169 ? -28.465 -9.196 22.007 1.00 87.31 169 ILE A CA 1
ATOM 1351 C C . ILE A 1 169 ? -29.558 -8.145 22.233 1.00 87.31 169 ILE A C 1
ATOM 1353 O O . ILE A 1 169 ? -29.778 -7.310 21.362 1.00 87.31 169 ILE A O 1
ATOM 1357 N N . GLY A 1 170 ? -30.185 -8.120 23.416 1.00 92.50 170 GLY A N 1
ATOM 1358 C CA . GLY A 1 170 ? -31.187 -7.102 23.757 1.00 92.50 170 GLY A CA 1
ATOM 1359 C C . GLY A 1 170 ? -30.637 -5.678 23.624 1.00 92.50 170 GLY A C 1
ATOM 1360 O O . GLY A 1 170 ? -31.284 -4.802 23.060 1.00 92.50 170 GLY A O 1
ATOM 1361 N N . SER A 1 171 ? -29.389 -5.462 24.042 1.00 95.50 171 SER A N 1
ATOM 1362 C CA . SER A 1 171 ? -28.706 -4.170 23.910 1.00 95.50 171 SER A CA 1
ATOM 1363 C C . SER A 1 171 ? -28.513 -3.744 22.457 1.00 95.50 171 SER A C 1
ATOM 1365 O O . SER A 1 171 ? -28.693 -2.568 22.150 1.00 95.50 171 SER A O 1
ATOM 1367 N N . LEU A 1 172 ? -28.182 -4.681 21.567 1.00 92.44 172 LEU A N 1
ATOM 1368 C CA . LEU A 1 172 ? -28.008 -4.422 20.136 1.00 92.44 172 LEU A CA 1
ATOM 1369 C C . LEU A 1 172 ? -29.333 -4.187 19.398 1.00 92.44 172 LEU A C 1
ATOM 1371 O O . LEU A 1 172 ? -29.318 -3.586 18.329 1.00 92.44 172 LEU A O 1
ATOM 1375 N N . LEU A 1 173 ? -30.469 -4.616 19.956 1.00 91.50 173 LEU A N 1
ATOM 1376 C CA . LEU A 1 173 ? -31.792 -4.409 19.359 1.00 91.50 173 LEU A CA 1
ATOM 1377 C C . LEU A 1 173 ? -32.385 -3.012 19.626 1.00 91.50 173 LEU A C 1
ATOM 1379 O O . LEU A 1 173 ? -33.333 -2.616 18.951 1.00 91.50 173 LEU A O 1
ATOM 1383 N N . ILE A 1 174 ? -31.821 -2.230 20.554 1.00 96.38 174 ILE A N 1
ATOM 1384 C CA . ILE A 1 174 ? -32.334 -0.890 20.902 1.00 96.38 174 ILE A CA 1
ATOM 1385 C C . ILE A 1 174 ? -32.431 0.051 19.680 1.00 96.38 174 ILE A C 1
ATOM 1387 O O . ILE A 1 174 ? -33.515 0.600 19.470 1.00 96.38 174 ILE A O 1
ATOM 1391 N N . PRO A 1 175 ? -31.394 0.218 18.829 1.00 95.75 175 PRO A N 1
ATOM 1392 C CA . PRO A 1 175 ? -31.489 1.088 17.652 1.00 95.75 175 PRO A CA 1
ATOM 1393 C C . PRO A 1 175 ? -32.562 0.629 16.656 1.00 95.75 175 PRO A C 1
ATOM 1395 O O . PRO A 1 175 ? -33.239 1.449 16.037 1.00 95.75 175 PRO A O 1
ATOM 1398 N N . PHE A 1 176 ? -32.768 -0.687 16.537 1.00 92.00 176 PHE A N 1
ATOM 1399 C CA . PHE A 1 176 ? -33.792 -1.246 15.658 1.00 92.00 176 PHE A CA 1
ATOM 1400 C C . PHE A 1 176 ? -35.206 -0.929 16.149 1.00 92.00 176 PHE A C 1
ATOM 1402 O O . PHE A 1 176 ? -36.084 -0.697 15.320 1.00 92.00 176 PHE A O 1
ATOM 1409 N N . ASN A 1 177 ? -35.429 -0.837 17.466 1.00 95.12 177 ASN A N 1
ATOM 1410 C CA . ASN A 1 177 ? -36.706 -0.355 17.996 1.00 95.12 177 ASN A CA 1
ATOM 1411 C C . ASN A 1 177 ? -36.971 1.086 17.568 1.00 95.12 177 ASN A C 1
ATOM 1413 O O . ASN A 1 177 ? -38.054 1.361 17.064 1.00 95.12 177 ASN A O 1
ATOM 1417 N N . GLY A 1 178 ? -35.994 1.987 17.697 1.00 94.75 178 GLY A N 1
ATOM 1418 C CA . GLY A 1 178 ? -36.145 3.370 17.230 1.00 94.75 178 GLY A CA 1
ATOM 1419 C C . GLY A 1 178 ? -36.486 3.451 15.742 1.00 94.75 178 GLY A C 1
ATOM 1420 O O . GLY A 1 178 ? -37.434 4.131 15.349 1.00 94.75 178 GLY A O 1
ATOM 1421 N N . TRP A 1 179 ? -35.769 2.682 14.917 1.00 94.62 179 TRP A N 1
ATOM 1422 C CA . TRP A 1 179 ? -36.039 2.580 13.482 1.00 94.62 179 TRP A CA 1
ATOM 1423 C C . TRP A 1 179 ? -37.445 2.038 13.177 1.00 94.62 179 TRP A C 1
ATOM 1425 O O . TRP A 1 179 ? -38.131 2.570 12.300 1.00 94.62 179 TRP A O 1
ATOM 1435 N N . ALA A 1 180 ? -37.894 1.005 13.894 1.00 92.94 180 ALA A N 1
ATOM 1436 C CA . ALA A 1 180 ? -39.217 0.415 13.707 1.00 92.94 180 ALA A CA 1
ATOM 1437 C C . ALA A 1 180 ? -40.333 1.376 14.136 1.00 92.94 180 ALA A C 1
ATOM 1439 O O . ALA A 1 180 ? -41.291 1.568 13.391 1.00 92.94 180 ALA A O 1
ATOM 1440 N N . TRP A 1 181 ? -40.190 2.031 15.291 1.00 95.25 181 TRP A N 1
ATOM 1441 C CA . TRP A 1 181 ? -41.142 3.037 15.761 1.00 95.25 181 TRP A CA 1
ATOM 1442 C C . TRP A 1 181 ? -41.259 4.207 14.788 1.00 95.25 181 TRP A C 1
ATOM 1444 O O . TRP A 1 181 ? -42.374 4.618 14.474 1.00 95.25 181 TRP A O 1
ATOM 1454 N N . TYR A 1 182 ? -40.139 4.692 14.245 1.00 95.62 182 TYR A N 1
ATOM 1455 C CA . TYR A 1 182 ? -40.166 5.724 13.213 1.00 95.62 182 TYR A CA 1
ATOM 1456 C C . TYR A 1 182 ? -40.928 5.265 11.962 1.00 95.62 182 TYR A C 1
ATOM 1458 O O . TYR A 1 182 ? -41.891 5.911 11.558 1.00 95.62 182 TYR A O 1
ATOM 1466 N N . ASN A 1 183 ? -40.527 4.145 11.353 1.00 93.06 183 ASN A N 1
ATOM 1467 C CA . ASN A 1 183 ? -41.067 3.743 10.050 1.00 93.06 183 ASN A CA 1
ATOM 1468 C C . ASN A 1 183 ? -42.513 3.254 10.100 1.00 93.06 183 ASN A C 1
ATOM 1470 O O . ASN A 1 183 ? -43.221 3.388 9.103 1.00 93.06 183 ASN A O 1
ATOM 1474 N N . PHE A 1 184 ? -42.937 2.659 11.215 1.00 92.81 184 PHE A N 1
ATOM 1475 C CA . PHE A 1 184 ? -44.248 2.027 11.303 1.00 92.81 184 PHE A CA 1
ATOM 1476 C C . PHE A 1 184 ? -45.286 2.863 12.046 1.00 92.81 184 PHE A C 1
ATOM 1478 O O . PHE A 1 184 ? -46.461 2.760 11.715 1.00 92.81 184 PHE A O 1
ATOM 1485 N N . VAL A 1 185 ? -44.890 3.677 13.026 1.00 95.12 185 VAL A N 1
ATOM 1486 C CA . VAL A 1 185 ? -45.864 4.343 13.906 1.00 95.12 185 VAL A CA 1
ATOM 1487 C C . VAL A 1 185 ? -45.776 5.861 13.828 1.00 95.12 185 VAL A C 1
ATOM 1489 O O . VAL A 1 185 ? -46.791 6.521 13.659 1.00 95.12 185 VAL A O 1
ATOM 1492 N N . LEU A 1 186 ? -44.574 6.425 13.952 1.00 94.38 186 LEU A N 1
ATOM 1493 C CA . LEU A 1 186 ? -44.402 7.866 14.162 1.00 94.38 186 LEU A CA 1
ATOM 1494 C C . LEU A 1 186 ? -44.312 8.674 12.862 1.00 94.38 186 LEU A C 1
ATOM 1496 O O . LEU A 1 186 ? -44.483 9.892 12.885 1.00 94.38 186 LEU A O 1
ATOM 1500 N N . LYS A 1 187 ? -44.033 8.032 11.723 1.00 90.38 187 LYS A N 1
ATOM 1501 C CA . LYS A 1 187 ? -44.052 8.700 10.418 1.00 90.38 187 LYS A CA 1
ATOM 1502 C C . LYS A 1 187 ? -45.509 8.911 9.975 1.00 90.38 187 LYS A C 1
ATOM 1504 O O . LYS A 1 187 ? -46.233 7.920 9.895 1.00 90.38 187 LYS A O 1
ATOM 1509 N N . PRO A 1 188 ? -45.941 10.141 9.614 1.00 85.88 188 PRO A N 1
ATOM 1510 C CA . PRO A 1 188 ? -45.153 11.344 9.290 1.00 85.88 188 PRO A CA 1
ATOM 1511 C C . PRO A 1 188 ? -45.061 12.422 10.391 1.00 85.88 188 PRO A C 1
ATOM 1513 O O . PRO A 1 188 ? -44.482 13.475 10.136 1.00 85.88 188 PRO A O 1
ATOM 1516 N N . GLU A 1 189 ? -45.644 12.203 11.569 1.00 92.75 189 GLU A N 1
ATOM 1517 C CA . GLU A 1 189 ? -45.830 13.229 12.609 1.00 92.75 189 GLU A CA 1
ATOM 1518 C C . GLU A 1 189 ? -44.522 13.718 13.241 1.00 92.75 189 GLU A C 1
ATOM 1520 O O . GLU A 1 189 ? -44.386 14.902 13.549 1.00 92.75 189 GLU A O 1
ATOM 1525 N N . ILE A 1 190 ? -43.553 12.816 13.431 1.00 95.00 190 ILE A N 1
ATOM 1526 C CA . ILE A 1 190 ? -42.268 13.119 14.070 1.00 95.00 190 ILE A CA 1
ATOM 1527 C C . ILE A 1 190 ? -41.125 12.861 13.083 1.00 95.00 190 ILE A C 1
ATOM 1529 O O . ILE A 1 190 ? -41.069 11.822 12.420 1.00 95.00 190 ILE A O 1
ATOM 1533 N N . GLY A 1 191 ? -40.186 13.807 13.005 1.00 94.19 191 GLY A N 1
ATOM 1534 C CA . GLY A 1 191 ? -38.965 13.678 12.209 1.00 94.19 191 GLY A CA 1
ATOM 1535 C C . GLY A 1 191 ? -38.099 12.486 12.639 1.00 94.19 191 GLY A C 1
ATOM 1536 O O . GLY A 1 191 ? -38.017 12.147 13.824 1.00 94.19 191 GLY A O 1
ATOM 1537 N N . ALA A 1 192 ? -37.443 11.839 11.671 1.00 94.31 192 ALA A N 1
ATOM 1538 C CA . ALA A 1 192 ? -36.569 10.683 11.915 1.00 94.31 192 ALA A CA 1
ATOM 1539 C C . ALA A 1 192 ? -35.437 11.014 12.897 1.00 94.31 192 ALA A C 1
ATOM 1541 O O . ALA A 1 192 ? -35.076 10.215 13.754 1.00 94.31 192 ALA A O 1
ATOM 1542 N N . ASP A 1 193 ? -34.915 12.221 12.761 1.00 94.38 193 ASP A N 1
ATOM 1543 C CA . ASP A 1 193 ? -33.881 12.867 13.549 1.00 94.38 193 ASP A CA 1
ATOM 1544 C C . ASP A 1 193 ? -34.242 12.970 15.035 1.00 94.38 193 ASP A C 1
ATOM 1546 O O . ASP A 1 193 ? -33.429 12.613 15.890 1.00 94.38 193 ASP A O 1
ATOM 1550 N N . VAL A 1 194 ? -35.484 13.347 15.352 1.00 96.75 194 VAL A N 1
ATOM 1551 C CA . VAL A 1 194 ? -35.978 13.405 16.737 1.00 96.75 194 VAL A CA 1
ATOM 1552 C C . VAL A 1 194 ? -36.088 12.004 17.336 1.00 96.75 194 VAL A C 1
ATOM 1554 O O . VAL A 1 194 ? -35.598 11.761 18.441 1.00 96.75 194 VAL A O 1
ATOM 1557 N N . VAL A 1 195 ? -36.682 11.054 16.604 1.00 96.50 195 VAL A N 1
ATOM 1558 C CA . VAL A 1 195 ? -36.819 9.662 17.073 1.00 96.50 195 VAL A CA 1
ATOM 1559 C C . VAL A 1 195 ? -35.447 9.022 17.300 1.00 96.50 195 VAL A C 1
ATOM 1561 O O . VAL A 1 195 ? -35.237 8.337 18.306 1.00 96.50 195 VAL A O 1
ATOM 1564 N N . TRP A 1 196 ? -34.496 9.268 16.397 1.00 96.12 196 TRP A N 1
ATOM 1565 C CA . TRP A 1 196 ? -33.140 8.739 16.498 1.00 96.12 196 TRP A CA 1
ATOM 1566 C C . TRP A 1 196 ? -32.377 9.340 17.682 1.00 96.12 196 TRP A C 1
ATOM 1568 O O . TRP A 1 196 ? -31.776 8.591 18.448 1.00 96.12 196 TRP A O 1
ATOM 1578 N N . PHE A 1 197 ? -32.496 10.651 17.922 1.00 97.31 197 PHE A N 1
ATOM 1579 C CA . PHE A 1 197 ? -31.911 11.302 19.099 1.00 97.31 197 PHE A CA 1
ATOM 1580 C C . PHE A 1 197 ? -32.393 10.673 20.409 1.00 97.31 197 PHE A C 1
ATOM 1582 O O . PHE A 1 197 ? -31.571 10.298 21.247 1.00 97.31 197 PHE A O 1
ATOM 1589 N N . PHE A 1 198 ? -33.709 10.502 20.579 1.00 97.31 198 PHE A N 1
ATOM 1590 C CA . PHE A 1 198 ? -34.253 9.880 21.789 1.00 97.31 198 PHE A CA 1
ATOM 1591 C C . PHE A 1 198 ? -33.837 8.415 21.924 1.00 97.31 198 PHE A C 1
ATOM 1593 O O . PHE A 1 198 ? -33.484 7.980 23.018 1.00 97.31 198 PHE A O 1
ATOM 1600 N N . THR A 1 199 ? -33.826 7.662 20.823 1.00 97.06 199 THR A N 1
ATOM 1601 C CA . THR A 1 199 ? -33.384 6.260 20.822 1.00 97.06 199 THR A CA 1
ATOM 1602 C C . THR A 1 199 ? -31.931 6.143 21.272 1.00 97.06 199 THR A C 1
ATOM 1604 O O . THR A 1 199 ? -31.615 5.324 22.138 1.00 97.06 199 THR A O 1
ATOM 1607 N N . SER A 1 200 ? -31.050 6.987 20.736 1.00 97.19 200 SER A N 1
ATOM 1608 C CA . SER A 1 200 ? -29.633 7.002 21.091 1.00 97.19 200 SER A CA 1
ATOM 1609 C C . SER A 1 200 ? -29.411 7.467 22.526 1.00 97.19 200 SER A C 1
ATOM 1611 O O . SER A 1 200 ? -28.629 6.841 23.237 1.00 97.19 200 SER A O 1
ATOM 1613 N N . LEU A 1 201 ? -30.158 8.467 23.003 1.00 97.25 201 LEU A N 1
ATOM 1614 C CA . LEU A 1 201 ? -30.100 8.921 24.393 1.00 97.25 201 LEU A CA 1
ATOM 1615 C C . LEU A 1 201 ? -30.526 7.816 25.374 1.00 97.25 201 LEU A C 1
ATOM 1617 O O . LEU A 1 201 ? -29.821 7.543 26.347 1.00 97.25 201 LEU A O 1
ATOM 1621 N N . VAL A 1 202 ? -31.645 7.137 25.098 1.00 96.56 202 VAL A N 1
ATOM 1622 C CA . VAL A 1 202 ? -32.108 5.980 25.883 1.00 96.56 202 VAL A CA 1
ATOM 1623 C C . VAL A 1 202 ? -31.067 4.859 25.850 1.00 96.56 202 VAL A C 1
ATOM 1625 O O . VAL A 1 202 ? -30.748 4.287 26.894 1.00 96.56 202 VAL A O 1
ATOM 1628 N N . GLY A 1 203 ? -30.483 4.588 24.679 1.00 97.00 203 GLY A N 1
ATOM 1629 C CA . GLY A 1 203 ? -29.384 3.641 24.513 1.00 97.00 203 GLY A CA 1
ATOM 1630 C C . GLY A 1 203 ? -28.185 3.977 25.400 1.00 97.00 203 GLY A C 1
ATOM 1631 O O . GLY A 1 203 ? -27.752 3.123 26.169 1.00 97.00 203 GLY A O 1
ATOM 1632 N N . VAL A 1 204 ? -27.693 5.223 25.373 1.00 97.00 204 VAL A N 1
ATOM 1633 C CA . VAL A 1 204 ? -26.572 5.685 26.216 1.00 97.00 204 VAL A CA 1
ATOM 1634 C C . VAL A 1 204 ? -26.851 5.427 27.689 1.00 97.00 204 VAL A C 1
ATOM 1636 O O . VAL A 1 204 ? -25.999 4.860 28.373 1.00 97.00 204 VAL A O 1
ATOM 1639 N N . VAL A 1 205 ? -28.038 5.800 28.175 1.00 97.12 205 VAL A N 1
ATOM 1640 C CA . VAL A 1 205 ? -28.415 5.611 29.582 1.00 97.12 205 VAL A CA 1
ATOM 1641 C C . VAL A 1 205 ? -28.441 4.125 29.939 1.00 97.12 205 VAL A C 1
ATOM 1643 O O . VAL A 1 205 ? -27.802 3.719 30.910 1.00 97.12 205 VAL A O 1
ATOM 1646 N N . ILE A 1 206 ? -29.118 3.293 29.142 1.00 96.75 206 ILE A N 1
ATOM 1647 C CA . ILE A 1 206 ? -29.214 1.848 29.393 1.00 96.75 206 ILE A CA 1
ATOM 1648 C C . ILE A 1 206 ? -27.827 1.196 29.346 1.00 96.75 206 ILE A C 1
ATOM 1650 O O . ILE A 1 206 ? -27.474 0.441 30.250 1.00 96.75 206 ILE A O 1
ATOM 1654 N N . TRP A 1 207 ? -27.008 1.495 28.338 1.00 97.31 207 TRP A N 1
ATOM 1655 C CA . TRP A 1 207 ? -25.677 0.906 28.190 1.00 97.31 207 TRP A CA 1
ATOM 1656 C C . TRP A 1 207 ? -24.698 1.379 29.269 1.00 97.31 207 TRP A C 1
ATOM 1658 O O . TRP A 1 207 ? -23.914 0.568 29.761 1.00 97.31 207 TRP A O 1
ATOM 1668 N N . ALA A 1 208 ? -24.773 2.638 29.707 1.00 94.88 208 ALA A N 1
ATOM 1669 C CA . ALA A 1 208 ? -23.990 3.131 30.839 1.00 94.88 208 ALA A CA 1
ATOM 1670 C C . ALA A 1 208 ? -24.389 2.426 32.146 1.00 94.88 208 ALA A C 1
ATOM 1672 O O . ALA A 1 208 ? -23.522 1.950 32.882 1.00 94.88 208 ALA A O 1
ATOM 1673 N N . LEU A 1 209 ? -25.692 2.267 32.403 1.00 95.44 209 LEU A N 1
ATOM 1674 C CA . LEU A 1 209 ? -26.190 1.501 33.548 1.00 95.44 209 LEU A CA 1
ATOM 1675 C C . LEU A 1 209 ? -25.731 0.038 33.492 1.00 95.44 209 LEU A C 1
ATOM 1677 O O . LEU A 1 209 ? -25.243 -0.495 34.487 1.00 95.44 209 LEU A O 1
ATOM 1681 N N . LEU A 1 210 ? -25.810 -0.610 32.328 1.00 95.69 210 LEU A N 1
ATOM 1682 C CA . LEU A 1 210 ? -25.321 -1.979 32.131 1.00 95.69 210 LEU A CA 1
ATOM 1683 C C . LEU A 1 210 ? -23.810 -2.088 32.337 1.00 95.69 210 LEU A C 1
ATOM 1685 O O . LEU A 1 210 ? -23.345 -3.065 32.924 1.00 95.69 210 LEU A O 1
ATOM 1689 N N . ALA A 1 211 ? -23.036 -1.095 31.899 1.00 93.69 211 ALA A N 1
ATOM 1690 C CA . ALA A 1 211 ? -21.601 -1.051 32.142 1.00 93.69 211 ALA A CA 1
ATOM 1691 C C . ALA A 1 211 ? -21.284 -1.006 33.645 1.00 93.69 211 ALA A C 1
ATOM 1693 O O . ALA A 1 211 ? -20.408 -1.745 34.095 1.00 93.69 211 ALA A O 1
ATOM 1694 N N . ILE A 1 212 ? -22.038 -0.223 34.423 1.00 92.25 212 ILE A N 1
ATOM 1695 C CA . ILE A 1 212 ? -21.897 -0.128 35.884 1.00 92.25 212 ILE A CA 1
ATOM 1696 C C . ILE A 1 212 ? -22.332 -1.435 36.571 1.00 92.25 212 ILE A C 1
ATOM 1698 O O . ILE A 1 212 ? -21.618 -1.954 37.431 1.00 92.25 212 ILE A O 1
ATOM 1702 N N . LEU A 1 213 ? -23.478 -1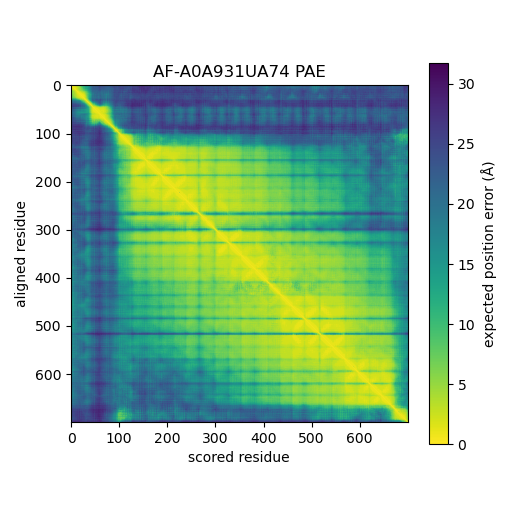.999 36.174 1.00 93.25 213 LEU A N 1
ATOM 1703 C CA . LEU A 1 213 ? -24.071 -3.186 36.804 1.00 93.25 213 LEU A CA 1
ATOM 1704 C C . LEU A 1 213 ? -23.324 -4.486 36.463 1.00 93.25 213 LEU A C 1
ATOM 1706 O O . LEU A 1 213 ? -23.097 -5.328 37.332 1.00 93.25 213 LEU A O 1
ATOM 1710 N N . ILE A 1 214 ? -22.950 -4.674 35.195 1.00 93.56 214 ILE A N 1
ATOM 1711 C CA . ILE A 1 214 ? -22.377 -5.928 34.679 1.00 93.56 214 ILE A CA 1
ATOM 1712 C C . ILE A 1 214 ? -20.842 -5.882 34.650 1.00 93.56 214 ILE A C 1
ATOM 1714 O O . ILE A 1 214 ? -20.207 -6.939 34.669 1.00 93.56 214 ILE A O 1
ATOM 1718 N N . LYS A 1 215 ? -20.240 -4.682 34.659 1.00 92.50 215 LYS A N 1
ATOM 1719 C CA . LYS A 1 215 ? -18.782 -4.452 34.665 1.00 92.50 215 LYS A CA 1
ATOM 1720 C C . LYS A 1 215 ? -18.069 -5.118 33.483 1.00 92.50 215 LYS A C 1
ATOM 1722 O O . LYS A 1 215 ? -17.084 -5.838 33.642 1.00 92.50 215 LYS A O 1
ATOM 1727 N N . ARG A 1 216 ? -18.599 -4.923 32.270 1.00 91.25 216 ARG A N 1
ATOM 1728 C CA . ARG A 1 216 ? -18.018 -5.444 31.017 1.00 91.25 216 ARG A CA 1
ATOM 1729 C C . ARG A 1 216 ? -17.759 -4.315 30.023 1.00 91.25 216 ARG A C 1
ATOM 1731 O O . ARG A 1 216 ? -18.666 -3.537 29.740 1.00 91.25 216 ARG A O 1
ATOM 1738 N N . LYS A 1 217 ? -16.557 -4.310 29.426 1.00 92.38 217 LYS A N 1
ATOM 1739 C CA . LYS A 1 217 ? -16.108 -3.325 28.416 1.00 92.38 217 LYS A CA 1
ATOM 1740 C C . LYS A 1 217 ? -17.078 -3.188 27.238 1.00 92.38 217 LYS A C 1
ATOM 1742 O O . LYS A 1 217 ? -17.288 -2.091 26.743 1.00 92.38 217 LYS A O 1
ATOM 1747 N N . PHE A 1 218 ? -17.722 -4.287 26.838 1.00 92.31 218 PHE A N 1
ATOM 1748 C CA . PHE A 1 218 ? -18.715 -4.308 25.760 1.00 92.31 218 PHE A CA 1
ATOM 1749 C C . PHE A 1 218 ? -19.787 -3.210 25.891 1.00 92.31 218 PHE A C 1
ATOM 1751 O O . PHE A 1 218 ? -20.043 -2.491 24.931 1.00 92.31 218 PHE A O 1
ATOM 1758 N N . PHE A 1 219 ? -20.365 -3.023 27.081 1.00 94.94 219 PHE A N 1
ATOM 1759 C CA . PHE A 1 219 ? -21.424 -2.026 27.275 1.00 94.94 219 PHE A CA 1
ATOM 1760 C C . PHE A 1 219 ? -20.895 -0.590 27.291 1.00 94.94 219 PHE A C 1
ATOM 1762 O O . PHE A 1 219 ? -21.607 0.317 26.877 1.00 94.94 219 PHE A O 1
ATOM 1769 N N . LEU A 1 220 ? -19.636 -0.378 27.689 1.00 94.62 220 LEU A N 1
ATOM 1770 C CA . LEU A 1 220 ? -18.982 0.923 27.535 1.00 94.62 220 LEU A CA 1
ATOM 1771 C C . LEU A 1 220 ? -18.778 1.266 26.055 1.00 94.62 220 LEU A C 1
ATOM 1773 O O . LEU A 1 220 ? -19.007 2.410 25.675 1.00 94.62 220 LEU A O 1
ATOM 1777 N N . TYR A 1 221 ? -18.415 0.290 25.212 1.00 94.31 221 TYR A N 1
ATOM 1778 C CA . TYR A 1 221 ? -18.330 0.511 23.765 1.00 94.31 221 TYR A CA 1
ATOM 1779 C C . TYR A 1 221 ? -19.684 0.899 23.164 1.00 94.31 221 TYR A C 1
ATOM 1781 O O . TYR A 1 221 ? -19.751 1.845 22.381 1.00 94.31 221 TYR A O 1
ATOM 1789 N N . LEU A 1 222 ? -20.765 0.222 23.568 1.00 94.75 222 LEU A N 1
ATOM 1790 C CA . LEU A 1 222 ? -22.117 0.584 23.137 1.00 94.75 222 LEU A CA 1
ATOM 1791 C C . LEU A 1 222 ? -22.515 1.981 23.626 1.00 94.75 222 LEU A C 1
ATOM 1793 O O . LEU A 1 222 ? -22.970 2.792 22.826 1.00 94.75 222 LEU A O 1
ATOM 1797 N N . ALA A 1 223 ? -22.273 2.306 24.901 1.00 95.62 223 ALA A N 1
ATOM 1798 C CA . ALA A 1 223 ? -22.520 3.643 25.441 1.00 95.62 223 ALA A CA 1
ATOM 1799 C C . ALA A 1 223 ? -21.761 4.722 24.649 1.00 95.62 223 ALA A C 1
ATOM 1801 O O . ALA A 1 223 ? -22.342 5.742 24.289 1.00 95.62 223 ALA A O 1
ATOM 1802 N N . GLY A 1 224 ? -20.497 4.467 24.301 1.00 94.19 224 GLY A N 1
ATOM 1803 C CA . GLY A 1 224 ? -19.709 5.333 23.426 1.00 94.19 224 GLY A CA 1
ATOM 1804 C C . GLY A 1 224 ? -20.337 5.527 22.046 1.00 94.19 224 GLY A C 1
ATOM 1805 O O . GLY A 1 224 ? -20.515 6.661 21.606 1.00 94.19 224 GLY A O 1
ATOM 1806 N N . ALA A 1 225 ? -20.742 4.443 21.382 1.00 93.12 225 ALA A N 1
ATOM 1807 C CA . ALA A 1 225 ? -21.450 4.525 20.104 1.00 93.12 225 ALA A CA 1
ATOM 1808 C C . ALA A 1 225 ? -22.761 5.328 20.219 1.00 93.12 225 ALA A C 1
ATOM 1810 O O . ALA A 1 225 ? -23.086 6.122 19.338 1.00 93.12 225 ALA A O 1
ATOM 1811 N N . GLY A 1 226 ? -23.476 5.191 21.338 1.00 95.25 226 GLY A N 1
ATOM 1812 C CA . GLY A 1 226 ? -24.658 5.990 21.642 1.00 95.25 226 GLY A CA 1
ATOM 1813 C C . GLY A 1 226 ? -24.360 7.482 21.803 1.00 95.25 226 GLY A C 1
ATOM 1814 O O . GLY A 1 226 ? -25.119 8.300 21.294 1.00 95.25 226 GLY A O 1
ATOM 1815 N N . VAL A 1 227 ? -23.258 7.860 22.463 1.00 96.00 227 VAL A N 1
ATOM 1816 C CA . VAL A 1 227 ? -22.854 9.273 22.628 1.00 96.00 227 VAL A CA 1
ATOM 1817 C C . VAL A 1 227 ? -22.537 9.899 21.275 1.00 96.00 227 VAL A C 1
ATOM 1819 O O . VAL A 1 227 ? -22.982 11.015 20.998 1.00 96.00 227 VAL A O 1
ATOM 1822 N N . LEU A 1 228 ? -21.822 9.167 20.418 1.00 94.19 228 LEU A N 1
ATOM 1823 C CA . LEU A 1 228 ? -21.556 9.573 19.041 1.00 94.19 228 LEU A CA 1
ATOM 1824 C C . LEU A 1 228 ? -22.866 9.794 18.276 1.00 94.19 228 LEU A C 1
ATOM 1826 O O . LEU A 1 228 ? -23.120 10.887 17.777 1.00 94.19 228 LEU A O 1
ATOM 1830 N N . SER A 1 229 ? -23.748 8.793 18.283 1.00 94.44 229 SER A N 1
ATOM 1831 C CA . SER A 1 229 ? -25.033 8.873 17.589 1.00 94.44 229 SER A CA 1
ATOM 1832 C C . SER A 1 229 ? -25.944 9.983 18.130 1.00 94.44 229 SER A C 1
ATOM 1834 O O . SER A 1 229 ? -26.630 10.649 17.356 1.00 94.44 229 SER A O 1
ATOM 1836 N N . THR A 1 230 ? -25.943 10.222 19.442 1.00 96.38 230 THR A N 1
ATOM 1837 C CA . THR A 1 230 ? -26.716 11.306 20.068 1.00 96.38 230 THR A CA 1
ATOM 1838 C C . THR A 1 230 ? -26.198 12.667 19.604 1.00 96.38 230 THR A C 1
ATOM 1840 O O . THR A 1 230 ? -26.987 13.551 19.276 1.00 96.38 230 THR A O 1
ATOM 1843 N N . SER A 1 231 ? -24.873 12.815 19.516 1.00 95.44 231 SER A N 1
ATOM 1844 C CA . SER A 1 231 ? -24.217 14.046 19.066 1.00 95.44 231 SER A CA 1
ATOM 1845 C C . SER A 1 231 ? -24.536 14.336 17.592 1.00 95.44 231 SER A C 1
ATOM 1847 O O . SER A 1 231 ? -24.881 15.463 17.250 1.00 95.44 231 SER A O 1
ATOM 1849 N N . GLU A 1 232 ? -24.502 13.321 16.727 1.00 93.44 232 GLU A N 1
ATOM 1850 C CA . GLU A 1 232 ? -24.895 13.430 15.312 1.00 93.44 232 GLU A CA 1
ATOM 1851 C C . GLU A 1 232 ? -26.390 13.741 15.138 1.00 93.44 232 GLU A C 1
ATOM 1853 O O . GLU A 1 232 ? -26.772 14.577 14.319 1.00 93.44 232 GLU A O 1
ATOM 1858 N N . SER A 1 233 ? -27.254 13.128 15.947 1.00 95.12 233 SER A N 1
ATOM 1859 C CA . SER A 1 233 ? -28.696 13.404 15.899 1.00 95.12 233 SER A CA 1
ATOM 1860 C C . SER A 1 233 ? -29.016 14.838 16.328 1.00 95.12 233 SER A C 1
ATOM 1862 O O . SER A 1 233 ? -29.925 15.455 15.780 1.00 95.12 233 SER A O 1
ATOM 1864 N N . LEU A 1 234 ? -28.239 15.406 17.256 1.00 96.38 234 LEU A N 1
ATOM 1865 C CA . LEU A 1 234 ? -28.387 16.800 17.677 1.00 96.38 234 LEU A CA 1
ATOM 1866 C C . LEU A 1 234 ? -28.075 17.787 16.539 1.00 96.38 234 LEU A C 1
ATOM 1868 O O . LEU A 1 234 ? -28.760 18.802 16.401 1.00 96.38 234 LEU A O 1
ATOM 1872 N N . VAL A 1 235 ? -27.083 17.474 15.697 1.00 95.31 235 VAL A N 1
ATOM 1873 C CA . VAL A 1 235 ? -26.785 18.240 14.472 1.00 95.31 235 VAL A CA 1
ATOM 1874 C C . VAL A 1 235 ? -27.973 18.194 13.516 1.00 95.31 235 VAL A C 1
ATOM 1876 O O . VAL A 1 235 ? -28.383 19.236 13.002 1.00 95.31 235 VAL A O 1
ATOM 1879 N N . SER A 1 236 ? -28.551 17.003 13.341 1.00 94.56 236 SER A N 1
ATOM 1880 C CA . SER A 1 236 ? -29.726 16.779 12.498 1.00 94.56 236 SER A CA 1
ATOM 1881 C C . SER A 1 236 ? -30.929 17.610 12.942 1.00 94.56 236 SER A C 1
ATOM 1883 O O . SER A 1 236 ? -31.479 18.353 12.138 1.00 94.56 236 SER A O 1
ATOM 1885 N N . ILE A 1 237 ? -31.295 17.537 14.227 1.00 96.88 237 ILE A N 1
ATOM 1886 C CA . ILE A 1 237 ? -32.443 18.266 14.798 1.00 96.88 237 ILE A CA 1
ATOM 1887 C C . ILE A 1 237 ? -32.248 19.779 14.687 1.00 96.88 237 ILE A C 1
ATOM 1889 O O . ILE A 1 237 ? -33.196 20.534 14.478 1.00 96.88 237 ILE A O 1
ATOM 1893 N N . SER A 1 238 ? -31.000 20.234 14.806 1.00 96.94 238 SER A N 1
ATOM 1894 C CA . SER A 1 238 ? -30.651 21.649 14.675 1.00 96.94 238 SER A CA 1
ATOM 1895 C C . SER A 1 238 ? -30.686 22.146 13.221 1.00 96.94 238 SER A C 1
ATOM 1897 O O . SER A 1 238 ? -30.394 23.317 12.984 1.00 96.94 238 SER A O 1
ATOM 1899 N N . ASN A 1 239 ? -31.019 21.284 12.249 1.00 94.62 239 ASN A N 1
ATOM 1900 C CA . ASN A 1 239 ? -30.996 21.568 10.811 1.00 94.62 239 ASN A CA 1
ATOM 1901 C C . ASN A 1 239 ? -29.659 22.164 10.335 1.00 94.62 239 ASN A C 1
ATOM 1903 O O . ASN A 1 239 ? -29.614 22.992 9.421 1.00 94.62 239 ASN A O 1
ATOM 1907 N N . LEU A 1 240 ? -28.555 21.766 10.973 1.00 93.44 240 LEU A N 1
ATOM 1908 C CA . LEU A 1 240 ? -27.222 22.204 10.577 1.00 93.44 240 LEU A CA 1
ATOM 1909 C C . LEU A 1 240 ? -26.787 21.489 9.296 1.00 93.44 240 LEU A C 1
ATOM 1911 O O . LEU A 1 240 ? -27.278 20.412 8.950 1.00 93.44 240 LEU A O 1
ATOM 1915 N N . SER A 1 241 ? -25.844 22.095 8.572 1.00 89.19 241 SER A N 1
ATOM 1916 C CA . SER A 1 241 ? -25.297 21.467 7.372 1.00 89.19 241 SER A CA 1
ATOM 1917 C C . SER A 1 241 ? -24.613 20.140 7.717 1.00 89.19 241 SER A C 1
ATOM 1919 O O . SER A 1 241 ? -24.122 19.930 8.827 1.00 89.19 241 SER A O 1
ATOM 1921 N N . PHE A 1 242 ? -24.534 19.249 6.728 1.00 84.44 242 PHE A N 1
ATOM 1922 C CA . PHE A 1 242 ? -23.911 17.936 6.892 1.00 84.44 242 PHE A CA 1
ATOM 1923 C C . PHE A 1 242 ? -22.473 18.013 7.462 1.00 84.44 242 PHE A C 1
ATOM 1925 O O . PHE A 1 242 ? -22.026 17.130 8.186 1.00 84.44 242 PHE A O 1
ATOM 1932 N N . GLU A 1 243 ? -21.752 19.103 7.195 1.00 84.25 243 GLU A N 1
ATOM 1933 C CA . GLU A 1 243 ? -20.370 19.324 7.644 1.00 84.25 243 GLU A CA 1
ATOM 1934 C C . GLU A 1 243 ? -20.212 19.307 9.176 1.00 84.25 243 GLU A C 1
ATOM 1936 O O . GLU A 1 243 ? -19.134 19.007 9.693 1.00 84.25 243 GLU A O 1
ATOM 1941 N N . TYR A 1 244 ? -21.290 19.604 9.907 1.00 91.19 244 TYR A N 1
ATOM 1942 C CA . TYR A 1 244 ? -21.305 19.610 11.366 1.00 91.19 244 TYR A CA 1
ATOM 1943 C C . TYR A 1 244 ? -21.421 18.208 11.979 1.00 91.19 244 TYR A C 1
ATOM 1945 O O . TYR A 1 244 ? -21.091 18.048 13.153 1.00 91.19 244 TYR A O 1
ATOM 1953 N N . TYR A 1 245 ? -21.811 17.174 11.221 1.00 89.69 245 TYR A N 1
ATOM 1954 C CA . TYR A 1 245 ? -21.831 15.790 11.726 1.00 89.69 245 TYR A CA 1
ATOM 1955 C C . TYR A 1 245 ? -20.417 15.309 12.059 1.00 89.69 245 TYR A C 1
ATOM 1957 O O . TYR A 1 245 ? -20.178 14.707 13.103 1.00 89.69 245 TYR A O 1
ATOM 1965 N N . THR A 1 246 ? -19.442 15.678 11.228 1.00 89.69 246 THR A N 1
ATOM 1966 C CA . THR A 1 246 ? -18.018 15.477 11.508 1.00 89.69 246 THR A CA 1
ATOM 1967 C C . THR A 1 246 ? -17.605 16.130 12.815 1.00 89.69 246 THR A C 1
ATOM 1969 O O . THR A 1 246 ? -16.904 15.532 13.629 1.00 89.69 246 THR A O 1
ATOM 1972 N N . THR A 1 247 ? -18.033 17.374 13.015 1.00 92.12 247 THR A N 1
ATOM 1973 C CA . THR A 1 247 ? -17.711 18.149 14.210 1.00 92.12 247 THR A CA 1
ATOM 1974 C C . THR A 1 247 ? -18.316 17.506 15.445 1.00 92.12 247 THR A C 1
ATOM 1976 O O . THR A 1 247 ? -17.631 17.402 16.458 1.00 92.12 247 THR A O 1
ATOM 1979 N N . ALA A 1 248 ? -19.550 17.006 15.352 1.00 93.50 248 ALA A N 1
ATOM 1980 C CA . ALA A 1 248 ? -20.182 16.232 16.413 1.00 93.50 248 ALA A CA 1
ATOM 1981 C C . ALA A 1 248 ? -19.383 14.969 16.754 1.00 93.50 248 ALA A C 1
ATOM 1983 O O . ALA A 1 248 ? -19.138 14.709 17.930 1.00 93.50 248 ALA A O 1
ATOM 1984 N N . ALA A 1 249 ? -18.892 14.233 15.757 1.00 91.94 249 ALA A N 1
ATOM 1985 C CA . ALA A 1 249 ? -18.085 13.040 15.990 1.00 91.94 249 ALA A CA 1
ATOM 1986 C C . ALA A 1 249 ? -16.711 13.343 16.621 1.00 91.94 249 ALA A C 1
ATOM 1988 O O . ALA A 1 249 ? -16.267 12.640 17.537 1.00 91.94 249 ALA A O 1
ATOM 1989 N N . VAL A 1 250 ? -16.055 14.426 16.190 1.00 92.38 250 VAL A N 1
ATOM 1990 C CA . VAL A 1 250 ? -14.824 14.936 16.818 1.00 92.38 250 VAL A CA 1
ATOM 1991 C C . VAL A 1 250 ? -15.100 15.372 18.259 1.00 92.38 250 VAL A C 1
ATOM 1993 O O . VAL A 1 250 ? -14.342 15.023 19.166 1.00 92.38 250 VAL A O 1
ATOM 1996 N N . PHE A 1 251 ? -16.212 16.071 18.491 1.00 93.56 251 PHE A N 1
ATOM 1997 C CA . PHE A 1 251 ? -16.657 16.485 19.818 1.00 93.56 251 PHE A CA 1
ATOM 1998 C C . PHE A 1 251 ? -16.903 15.282 20.738 1.00 93.56 251 PHE A C 1
ATOM 2000 O O . PHE A 1 251 ? -16.419 15.281 21.868 1.00 93.56 251 PHE A O 1
ATOM 2007 N N . SER A 1 252 ? -17.549 14.214 20.258 1.00 94.44 252 SER A N 1
ATOM 2008 C CA . SER A 1 252 ? -17.686 12.969 21.025 1.00 94.44 252 SER A CA 1
ATOM 2009 C C . SER A 1 252 ? -16.324 12.377 21.406 1.00 94.44 252 SER A C 1
ATOM 2011 O O . SER A 1 252 ? -16.152 11.919 22.533 1.00 94.44 252 SER A O 1
ATOM 2013 N N . GLY A 1 253 ? -15.324 12.462 20.519 1.00 93.12 253 GLY A N 1
ATOM 2014 C CA . GLY A 1 253 ? -13.937 12.106 20.837 1.00 93.12 253 GLY A CA 1
ATOM 2015 C C . GLY A 1 253 ? -13.399 12.875 22.049 1.00 93.12 253 GLY A C 1
ATOM 2016 O O . GLY A 1 253 ? -12.889 12.266 22.994 1.00 93.12 253 GLY A O 1
ATOM 2017 N N . PHE A 1 254 ? -13.565 14.203 22.073 1.00 92.94 254 PHE A N 1
ATOM 2018 C CA . PHE A 1 254 ? -13.188 15.034 23.225 1.00 92.94 254 PHE A CA 1
ATOM 2019 C C . PHE A 1 254 ? -13.932 14.632 24.503 1.00 92.94 254 PHE A C 1
ATOM 2021 O O . PHE A 1 254 ? -13.303 14.517 25.557 1.00 92.94 254 PHE A O 1
ATOM 2028 N N . VAL A 1 255 ? -15.237 14.353 24.412 1.00 94.19 255 VAL A N 1
ATOM 2029 C CA . VAL A 1 255 ? -16.037 13.857 25.543 1.00 94.19 255 VAL A CA 1
ATOM 2030 C C . VAL A 1 255 ? -15.456 12.549 26.092 1.00 94.19 255 VAL A C 1
ATOM 2032 O O . VAL A 1 255 ? -15.334 12.406 27.307 1.00 94.19 255 VAL A O 1
ATOM 2035 N N . PHE A 1 256 ? -15.016 11.621 25.237 1.00 94.00 256 PHE A N 1
ATOM 2036 C CA . PHE A 1 256 ? -14.388 10.375 25.688 1.00 94.00 256 PHE A CA 1
ATOM 2037 C C . PHE A 1 256 ? -13.034 10.598 26.374 1.00 94.00 256 PHE A C 1
ATOM 2039 O O . PHE A 1 256 ? -12.758 9.961 27.390 1.00 94.00 256 PHE A O 1
ATOM 2046 N N . ILE A 1 257 ? -12.197 11.526 25.893 1.00 90.50 257 ILE A N 1
ATOM 2047 C CA . ILE A 1 257 ? -10.956 11.884 26.605 1.00 90.50 257 ILE A CA 1
ATOM 2048 C C . ILE A 1 257 ? -11.261 12.495 27.976 1.00 90.50 257 ILE A C 1
ATOM 2050 O O . ILE A 1 257 ? -10.617 12.128 28.960 1.00 90.50 257 ILE A O 1
ATOM 2054 N N . LEU A 1 258 ? -12.252 13.383 28.069 1.00 90.25 258 LEU A N 1
ATOM 2055 C CA . LEU A 1 258 ? -12.673 13.954 29.350 1.00 90.25 258 LEU A CA 1
ATOM 2056 C C . LEU A 1 258 ? -13.201 12.865 30.295 1.00 90.25 258 LEU A C 1
ATOM 2058 O O . LEU A 1 258 ? -12.802 12.818 31.458 1.00 90.25 258 LEU A O 1
ATOM 2062 N N . ALA A 1 259 ? -13.998 11.922 29.788 1.00 90.44 259 ALA A N 1
ATOM 2063 C CA . ALA A 1 259 ? -14.463 10.767 30.554 1.00 90.44 259 ALA A CA 1
ATOM 2064 C C . ALA A 1 259 ? -13.298 9.880 31.037 1.00 90.44 259 ALA A C 1
ATOM 2066 O O . ALA A 1 259 ? -13.300 9.424 32.183 1.00 90.44 259 ALA A O 1
ATOM 2067 N N . LYS A 1 260 ? -12.251 9.682 30.220 1.00 88.88 260 LYS A N 1
ATOM 2068 C CA . LYS A 1 260 ? -11.004 9.015 30.644 1.00 88.88 260 LYS A CA 1
ATOM 2069 C C . LYS A 1 260 ? -10.320 9.771 31.788 1.00 88.88 260 LYS A C 1
ATOM 2071 O O . LYS A 1 260 ? -9.842 9.141 32.730 1.00 88.88 260 LYS A O 1
ATOM 2076 N N . MET A 1 261 ? -10.257 11.102 31.725 1.00 85.94 261 MET A N 1
ATOM 2077 C CA . MET A 1 261 ? -9.662 11.914 32.794 1.00 85.94 261 MET A CA 1
ATOM 2078 C C . MET A 1 261 ? -10.456 11.804 34.098 1.00 85.94 261 MET A C 1
ATOM 2080 O O . MET A 1 261 ? -9.858 11.608 35.152 1.00 85.94 261 MET A O 1
ATOM 2084 N N . MET A 1 262 ? -11.788 11.861 34.024 1.00 86.12 262 MET A N 1
ATOM 2085 C CA . MET A 1 262 ? -12.665 11.721 35.189 1.00 86.12 262 MET A CA 1
ATOM 2086 C C . MET A 1 262 ? -12.587 10.321 35.809 1.00 86.12 262 MET A C 1
ATOM 2088 O O . MET A 1 262 ? -12.459 10.189 37.020 1.00 86.12 262 MET A O 1
ATOM 2092 N N . THR A 1 263 ? -12.586 9.263 34.994 1.00 84.38 263 THR A N 1
ATOM 2093 C CA . THR A 1 263 ? -12.503 7.879 35.498 1.00 84.38 263 THR A CA 1
ATOM 2094 C C . THR A 1 263 ? -11.143 7.518 36.090 1.00 84.38 263 THR A C 1
ATOM 2096 O O . THR A 1 263 ? -11.067 6.606 36.903 1.00 84.38 263 THR A O 1
ATOM 2099 N N . ARG A 1 264 ? -10.061 8.245 35.775 1.00 73.56 264 ARG A N 1
ATOM 2100 C CA . ARG A 1 264 ? -8.796 8.103 36.522 1.00 73.56 264 ARG A CA 1
ATOM 2101 C C . ARG A 1 264 ? -8.928 8.531 37.989 1.00 73.56 264 ARG A C 1
ATOM 2103 O O . ARG A 1 264 ? -8.152 8.049 38.810 1.00 73.56 264 ARG A O 1
ATOM 2110 N N . ALA A 1 265 ? -9.882 9.405 38.320 1.00 67.06 265 ALA A N 1
ATOM 2111 C CA . ALA A 1 265 ? -10.116 9.844 39.694 1.00 67.06 265 ALA A CA 1
ATOM 2112 C C . ALA A 1 265 ? -10.881 8.799 40.528 1.00 67.06 265 ALA A C 1
ATOM 2114 O O . ALA A 1 265 ? -10.693 8.728 41.740 1.00 67.06 265 ALA A O 1
ATOM 2115 N N . GLU A 1 266 ? -11.688 7.945 39.890 1.00 65.00 266 GLU A N 1
ATOM 2116 C CA . GLU A 1 266 ? -12.536 6.960 40.565 1.00 65.00 266 GLU A CA 1
ATOM 2117 C C . GLU A 1 266 ? -12.221 5.531 40.099 1.00 65.00 266 GLU A C 1
ATOM 2119 O O . GLU A 1 266 ? -12.468 5.159 38.955 1.00 65.00 266 GLU A O 1
ATOM 2124 N N . LYS A 1 267 ? -11.749 4.663 41.005 1.00 71.75 267 LYS A N 1
ATOM 2125 C CA . LYS A 1 267 ? -11.452 3.233 40.738 1.00 71.75 267 LYS A CA 1
ATOM 2126 C C . LYS A 1 267 ? -12.694 2.361 40.436 1.00 71.75 267 LYS A C 1
ATOM 2128 O O . LYS A 1 267 ? -12.660 1.150 40.636 1.00 71.75 267 LYS A O 1
ATOM 2133 N N . MET A 1 268 ? -13.815 2.939 40.007 1.00 60.75 268 MET A N 1
ATOM 2134 C CA . MET A 1 268 ? -15.106 2.242 39.934 1.00 60.75 268 MET A CA 1
ATOM 2135 C C . MET A 1 268 ? -15.140 1.121 38.886 1.00 60.75 268 MET A C 1
ATOM 2137 O O . MET A 1 268 ? -15.778 0.088 39.109 1.00 60.75 268 MET A O 1
ATOM 2141 N N . ILE A 1 269 ? -14.448 1.305 37.758 1.00 70.69 269 ILE A N 1
ATOM 2142 C CA . ILE A 1 269 ? -14.343 0.316 36.683 1.00 70.69 269 ILE A CA 1
ATOM 2143 C C . ILE A 1 269 ? -12.874 0.217 36.278 1.00 70.69 269 ILE A C 1
ATOM 2145 O O . ILE A 1 269 ? -12.350 1.087 35.578 1.00 70.69 269 ILE A O 1
ATOM 2149 N N . GLU A 1 270 ? -12.229 -0.861 36.722 1.00 66.50 270 GLU A N 1
ATOM 2150 C CA . GLU A 1 270 ? -10.940 -1.305 36.191 1.00 66.50 270 GLU A CA 1
ATOM 2151 C C . GLU A 1 270 ? -11.083 -1.365 34.658 1.00 66.50 270 GLU A C 1
ATOM 2153 O O . GLU A 1 270 ? -11.977 -2.038 34.144 1.00 66.50 270 GLU A O 1
ATOM 2158 N N . ASP A 1 271 ? -10.287 -0.561 33.947 1.00 82.38 271 ASP A N 1
ATOM 2159 C CA . ASP A 1 271 ? -10.230 -0.437 32.479 1.00 82.38 271 ASP A CA 1
ATOM 2160 C C . ASP A 1 271 ? -11.232 0.497 31.755 1.00 82.38 271 ASP A C 1
ATOM 2162 O O . ASP A 1 271 ? -11.224 0.560 30.516 1.00 82.38 271 ASP A O 1
ATOM 2166 N N . ALA A 1 272 ? -12.068 1.280 32.449 1.00 87.06 272 ALA A N 1
ATOM 2167 C CA . ALA A 1 272 ? -12.942 2.244 31.754 1.00 87.06 272 ALA A CA 1
ATOM 2168 C C . ALA A 1 272 ? -12.144 3.299 30.966 1.00 87.06 272 ALA A C 1
ATOM 2170 O O . ALA A 1 272 ? -12.468 3.597 29.816 1.00 87.06 272 ALA A O 1
ATOM 2171 N N . GLY A 1 273 ? -11.051 3.805 31.546 1.00 86.50 273 GLY A N 1
ATOM 2172 C CA . GLY A 1 273 ? -10.185 4.784 30.886 1.00 86.50 273 GLY A CA 1
ATOM 2173 C C . GLY A 1 273 ? -9.534 4.259 29.601 1.00 86.50 273 GLY A C 1
ATOM 2174 O O . GLY A 1 273 ? -9.382 5.013 28.642 1.00 86.50 273 GLY A O 1
ATOM 2175 N N . GLU A 1 274 ? -9.192 2.968 29.550 1.00 88.38 274 GLU A N 1
ATOM 2176 C CA . GLU A 1 274 ? -8.668 2.319 28.342 1.00 88.38 274 GLU A CA 1
ATOM 2177 C C . GLU A 1 274 ? -9.754 2.244 27.257 1.00 88.38 274 GLU A C 1
ATOM 2179 O O . GLU A 1 274 ? -9.529 2.604 26.102 1.00 88.38 274 GLU A O 1
ATOM 2184 N N . THR A 1 275 ? -10.969 1.862 27.657 1.00 90.94 275 THR A N 1
ATOM 2185 C CA . THR A 1 275 ? -12.124 1.734 26.760 1.00 90.94 275 THR A CA 1
ATOM 2186 C C . THR A 1 275 ? -12.497 3.071 26.113 1.00 90.94 275 THR A C 1
ATOM 2188 O O . THR A 1 275 ? -12.681 3.138 24.897 1.00 90.94 275 THR A O 1
ATOM 2191 N N . PHE A 1 276 ? -12.541 4.155 26.896 1.00 91.44 276 PHE A N 1
ATOM 2192 C CA . PHE A 1 276 ? -12.784 5.501 26.368 1.00 91.44 276 PHE A CA 1
ATOM 2193 C C . PHE A 1 276 ? -11.669 5.985 25.440 1.00 91.44 276 PHE A C 1
ATOM 2195 O O . PHE A 1 276 ? -11.952 6.636 24.439 1.00 91.44 276 PHE A O 1
ATOM 2202 N N . SER A 1 277 ? -10.416 5.618 25.721 1.00 88.88 277 SER A N 1
ATOM 2203 C CA . SER A 1 277 ? -9.299 5.863 24.807 1.00 88.88 277 SER A CA 1
ATOM 2204 C C . SER A 1 277 ? -9.554 5.226 23.439 1.00 88.88 277 SER A C 1
ATOM 2206 O O . SER A 1 277 ? -9.498 5.925 22.432 1.00 88.88 277 SER A O 1
ATOM 2208 N N . TYR A 1 278 ? -9.909 3.936 23.395 1.00 89.81 278 TYR A N 1
ATOM 2209 C CA . TYR A 1 278 ? -10.223 3.253 22.135 1.00 89.81 278 TYR A CA 1
ATOM 2210 C C . TYR A 1 278 ? -11.396 3.893 21.396 1.00 89.81 278 TYR A C 1
ATOM 2212 O O . TYR A 1 278 ? -11.307 4.105 20.191 1.00 89.81 278 TYR A O 1
ATOM 2220 N N . LEU A 1 279 ? -12.476 4.234 22.104 1.00 90.81 279 LEU A N 1
ATOM 2221 C CA . LEU A 1 279 ? -13.630 4.901 21.499 1.00 90.81 279 LEU A CA 1
ATOM 2222 C C . LEU A 1 279 ? -13.243 6.226 20.846 1.00 90.81 279 LEU A C 1
ATOM 2224 O O . LEU A 1 279 ? -13.643 6.481 19.715 1.00 90.81 279 LEU A O 1
ATOM 2228 N N . ALA A 1 280 ? -12.417 7.027 21.518 1.00 90.00 280 ALA A N 1
ATOM 2229 C CA . ALA A 1 280 ? -11.933 8.288 20.977 1.00 90.00 280 ALA A CA 1
ATOM 2230 C C . ALA A 1 280 ? -11.012 8.085 19.760 1.00 90.00 280 ALA A C 1
ATOM 2232 O O . ALA A 1 280 ? -11.074 8.842 18.792 1.00 90.00 280 ALA A O 1
ATOM 2233 N N . TYR A 1 281 ? -10.187 7.032 19.774 1.00 87.12 281 TYR A N 1
ATOM 2234 C CA . TYR A 1 281 ? -9.313 6.688 18.649 1.00 87.12 281 TYR A CA 1
ATOM 2235 C C . TYR A 1 281 ? -10.062 6.104 17.451 1.00 87.12 281 TYR A C 1
ATOM 2237 O O . TYR A 1 281 ? -9.549 6.199 16.344 1.00 87.12 281 TYR A O 1
ATOM 2245 N N . VAL A 1 282 ? -11.247 5.520 17.646 1.00 87.00 282 VAL A N 1
ATOM 2246 C CA . VAL A 1 282 ? -12.087 4.981 16.564 1.00 87.00 282 VAL A CA 1
ATOM 2247 C C . VAL A 1 282 ? -13.045 6.037 16.016 1.00 87.00 282 VAL A C 1
ATOM 2249 O O . VAL A 1 282 ? -13.214 6.127 14.800 1.00 87.00 282 VAL A O 1
ATOM 2252 N N . SER A 1 283 ? -13.648 6.862 16.878 1.00 86.31 283 SER A N 1
ATOM 2253 C CA . SER A 1 283 ? -14.643 7.853 16.455 1.00 86.31 283 SER A CA 1
ATOM 2254 C C . SER A 1 283 ? -14.059 8.879 15.488 1.00 86.31 283 SER A C 1
ATOM 2256 O O . SER A 1 283 ? -14.724 9.274 14.538 1.00 86.31 283 SER A O 1
ATOM 2258 N N . ILE A 1 284 ? -12.798 9.270 15.675 1.00 88.06 284 ILE A N 1
ATOM 2259 C CA . ILE A 1 284 ? -12.144 10.286 14.847 1.00 88.06 284 ILE A CA 1
ATOM 2260 C C . ILE A 1 284 ? -11.852 9.803 13.416 1.00 88.06 284 ILE A C 1
ATOM 2262 O O . ILE A 1 284 ? -12.260 10.491 12.482 1.00 88.06 284 ILE A O 1
ATOM 2266 N N . PRO A 1 285 ? -11.203 8.644 13.181 1.00 83.25 285 PRO A N 1
ATOM 2267 C CA . PRO A 1 285 ? -11.065 8.085 11.837 1.00 83.25 285 PRO A CA 1
ATOM 2268 C C . PRO A 1 285 ? -12.407 7.893 11.133 1.00 83.25 285 PRO A C 1
ATOM 2270 O O . PRO A 1 285 ? -12.533 8.250 9.963 1.00 83.25 285 PRO A O 1
ATOM 2273 N N . VAL A 1 286 ? -13.419 7.388 11.847 1.00 81.19 286 VAL A N 1
ATOM 2274 C CA . VAL A 1 286 ? -14.773 7.231 11.297 1.00 81.19 286 VAL A CA 1
ATOM 2275 C C . VAL A 1 286 ? -15.353 8.588 10.904 1.00 81.19 286 VAL A C 1
ATOM 2277 O O . VAL A 1 286 ? -15.862 8.716 9.793 1.00 81.19 286 VAL A O 1
ATOM 2280 N N . ALA A 1 287 ? -15.194 9.615 11.747 1.00 83.88 287 ALA A N 1
ATOM 2281 C CA . ALA A 1 287 ? -15.606 10.980 11.435 1.00 83.88 287 ALA A CA 1
ATOM 2282 C C . ALA A 1 287 ? -14.959 11.468 10.138 1.00 83.88 287 ALA A C 1
ATOM 2284 O O . ALA A 1 287 ? -15.653 11.944 9.246 1.00 83.88 287 ALA A O 1
ATOM 2285 N N . ILE A 1 288 ? -13.643 11.308 9.986 1.00 82.12 288 ILE A N 1
ATOM 2286 C CA . ILE A 1 288 ? -12.906 11.743 8.790 1.00 82.12 288 ILE A CA 1
ATOM 2287 C C . ILE A 1 288 ? -13.404 11.022 7.537 1.00 82.12 288 ILE A C 1
ATOM 2289 O O . ILE A 1 288 ? -13.629 11.670 6.513 1.00 82.12 288 ILE A O 1
ATOM 2293 N N . ILE A 1 289 ? -13.590 9.701 7.613 1.00 82.62 289 ILE A N 1
ATOM 2294 C CA . ILE A 1 289 ? -14.078 8.890 6.491 1.00 82.62 289 ILE A CA 1
ATOM 2295 C C . ILE A 1 289 ? -15.489 9.330 6.107 1.00 82.62 289 ILE A C 1
ATOM 2297 O O . ILE A 1 289 ? -15.735 9.605 4.936 1.00 82.62 289 ILE A O 1
ATOM 2301 N N . ALA A 1 290 ? -16.392 9.457 7.081 1.00 77.62 290 ALA A N 1
ATOM 2302 C CA . ALA A 1 290 ? -17.764 9.893 6.851 1.00 77.62 290 ALA A CA 1
ATOM 2303 C C . ALA A 1 290 ? -17.816 11.299 6.234 1.00 77.62 290 ALA A C 1
ATOM 2305 O O . ALA A 1 290 ? -18.547 11.518 5.272 1.00 77.62 290 ALA A O 1
ATOM 2306 N N . SER A 1 291 ? -16.976 12.220 6.717 1.00 75.81 291 SER A N 1
ATOM 2307 C CA . SER A 1 291 ? -16.837 13.571 6.152 1.00 75.81 291 SER A CA 1
ATOM 2308 C C . SER A 1 291 ? -16.430 13.507 4.692 1.00 75.81 291 SER A C 1
ATOM 2310 O O . SER A 1 291 ? -17.101 14.048 3.822 1.00 75.81 291 SER A O 1
ATOM 2312 N N . THR A 1 292 ? -15.329 12.803 4.431 1.00 76.69 292 THR A N 1
ATOM 2313 C CA . THR A 1 292 ? -14.727 12.656 3.107 1.00 76.69 292 THR A CA 1
ATOM 2314 C C . THR A 1 292 ? -15.736 12.061 2.130 1.00 76.69 292 THR A C 1
ATOM 2316 O O . THR A 1 292 ? -15.917 12.564 1.022 1.00 76.69 292 THR A O 1
ATOM 2319 N N . TRP A 1 293 ? -16.435 11.013 2.563 1.00 79.19 293 TRP A N 1
ATOM 2320 C CA . TRP A 1 293 ? -17.422 10.323 1.750 1.00 79.19 293 TRP A CA 1
ATOM 2321 C C . TRP A 1 293 ? -18.639 11.197 1.451 1.00 79.19 293 TRP A C 1
ATOM 2323 O O . TRP A 1 293 ? -19.061 11.303 0.301 1.00 79.19 293 TRP A O 1
ATOM 2333 N N . ALA A 1 294 ? -19.171 11.884 2.454 1.00 73.06 294 ALA A N 1
ATOM 2334 C CA . ALA A 1 294 ? -20.327 12.737 2.259 1.00 73.06 294 ALA A CA 1
ATOM 2335 C C . ALA A 1 294 ? -20.025 13.978 1.418 1.00 73.06 294 ALA A C 1
ATOM 2337 O O . ALA A 1 294 ? -20.852 14.368 0.599 1.00 73.06 294 ALA A O 1
ATOM 2338 N N . PHE A 1 295 ? -18.832 14.565 1.544 1.00 71.44 295 PHE A N 1
ATOM 2339 C CA . PHE A 1 295 ? -18.402 15.639 0.648 1.00 71.44 295 PHE A CA 1
ATOM 2340 C C . PHE A 1 295 ? -18.320 15.169 -0.805 1.00 71.44 295 PHE A C 1
ATOM 2342 O O . PHE A 1 295 ? -18.764 15.889 -1.700 1.00 71.44 295 PHE A O 1
ATOM 2349 N N . ALA A 1 296 ? -17.810 13.957 -1.044 1.00 74.56 296 ALA A N 1
ATOM 2350 C CA . ALA A 1 296 ? -17.798 13.370 -2.381 1.00 74.56 296 ALA A CA 1
ATOM 2351 C C . ALA A 1 296 ? -19.221 13.151 -2.928 1.00 74.56 296 ALA A C 1
ATOM 2353 O O . ALA A 1 296 ? -19.457 13.340 -4.119 1.00 74.56 296 ALA A O 1
ATOM 2354 N N . TRP A 1 297 ? -20.176 12.790 -2.066 1.00 74.50 297 TRP A N 1
ATOM 2355 C CA . TRP A 1 297 ? -21.543 12.453 -2.468 1.00 74.50 297 TRP A CA 1
ATOM 2356 C C . TRP A 1 297 ? -22.456 13.671 -2.671 1.00 74.50 297 TRP A C 1
ATOM 2358 O O . TRP A 1 297 ? -23.277 13.688 -3.582 1.00 74.50 297 TRP A O 1
ATOM 2368 N N . VAL A 1 298 ? -22.299 14.723 -1.862 1.00 70.88 298 VAL A N 1
ATOM 2369 C CA . VAL A 1 298 ? -23.176 15.911 -1.879 1.00 70.88 298 VAL A CA 1
ATOM 2370 C C . VAL A 1 298 ? -22.925 16.822 -3.097 1.00 70.88 298 VAL A C 1
ATOM 2372 O O . VAL A 1 298 ? -23.670 17.774 -3.322 1.00 70.88 298 VAL A O 1
ATOM 2375 N N . GLY A 1 299 ? -21.914 16.542 -3.929 1.00 55.94 299 GLY A N 1
ATOM 2376 C CA . GLY A 1 299 ? -21.744 17.172 -5.249 1.00 55.94 299 GLY A CA 1
ATOM 2377 C C . GLY A 1 299 ? -21.481 18.685 -5.228 1.00 55.94 299 GLY A C 1
ATOM 2378 O O . GLY A 1 299 ? -21.460 19.324 -6.278 1.00 55.94 299 GLY A O 1
ATOM 2379 N N . ARG A 1 300 ? -21.253 19.285 -4.052 1.00 60.28 300 ARG A N 1
ATOM 2380 C CA . ARG A 1 300 ? -21.043 20.732 -3.864 1.00 60.28 300 ARG A CA 1
ATOM 2381 C C . ARG A 1 300 ? -19.609 21.181 -4.178 1.00 60.28 300 ARG A C 1
ATOM 2383 O O . ARG A 1 300 ? -19.013 21.906 -3.394 1.00 60.28 300 ARG A O 1
ATOM 2390 N N . GLY A 1 301 ? -19.068 20.760 -5.322 1.00 61.56 301 GLY A N 1
ATOM 2391 C CA . GLY A 1 301 ? -17.965 21.396 -6.068 1.00 61.56 301 GLY A CA 1
ATOM 2392 C C . GLY A 1 301 ? -16.578 21.567 -5.419 1.00 61.56 301 GLY A C 1
ATOM 2393 O O . GLY A 1 301 ? -15.604 21.695 -6.152 1.00 61.56 301 GLY A O 1
ATOM 2394 N N . SER A 1 302 ? -16.431 21.556 -4.093 1.00 70.75 302 SER A N 1
ATOM 2395 C CA . SER A 1 302 ? -15.146 21.711 -3.409 1.00 70.75 302 SER A CA 1
ATOM 2396 C C . SER A 1 302 ? -15.099 20.861 -2.144 1.00 70.75 302 SER A C 1
ATOM 2398 O O . SER A 1 302 ? -15.809 21.126 -1.178 1.00 70.75 302 SER A O 1
ATOM 2400 N N . PHE A 1 303 ? -14.214 19.866 -2.140 1.00 74.31 303 PHE A N 1
ATOM 2401 C CA . PHE A 1 303 ? -13.935 19.002 -0.989 1.00 74.31 303 PHE A CA 1
ATOM 2402 C C . PHE A 1 303 ? -13.394 19.776 0.233 1.00 74.31 303 PHE A C 1
ATOM 2404 O O . PHE A 1 303 ? -13.513 19.334 1.372 1.00 74.31 303 PHE A O 1
ATOM 2411 N N . PHE A 1 304 ? -12.803 20.947 -0.002 1.00 79.81 304 PHE A N 1
ATOM 2412 C CA . PHE A 1 304 ? -12.113 21.747 1.004 1.00 79.81 304 PHE A CA 1
ATOM 2413 C C . PHE A 1 304 ? -12.957 22.953 1.405 1.00 79.81 304 PHE A C 1
ATOM 2415 O O . PHE A 1 304 ? -12.799 24.049 0.867 1.00 79.81 304 PHE A O 1
ATOM 2422 N N . THR A 1 305 ? -13.886 22.745 2.334 1.00 86.50 305 THR A N 1
ATOM 2423 C CA . THR A 1 305 ? -14.666 23.835 2.928 1.00 86.50 305 THR A CA 1
ATOM 2424 C C . THR A 1 305 ? -13.997 24.357 4.198 1.00 86.50 305 THR A C 1
ATOM 2426 O O . THR A 1 305 ? -13.148 23.696 4.805 1.00 86.50 305 THR A O 1
ATOM 2429 N N . GLY A 1 306 ? -14.377 25.563 4.633 1.00 88.00 306 GLY A N 1
ATOM 2430 C CA . GLY A 1 306 ? -13.872 26.135 5.885 1.00 88.00 306 GLY A CA 1
ATOM 2431 C C . GLY A 1 306 ? -14.158 25.244 7.100 1.00 88.00 306 GLY A C 1
ATOM 2432 O O . GLY A 1 306 ? -13.324 25.144 7.998 1.00 88.00 306 GLY A O 1
ATOM 2433 N N . MET A 1 307 ? -15.285 24.525 7.101 1.00 88.38 307 MET A N 1
ATOM 2434 C CA . MET A 1 307 ? -15.641 23.627 8.198 1.00 88.38 307 MET A CA 1
ATOM 2435 C C . MET A 1 307 ? -14.753 22.377 8.240 1.00 88.38 307 MET A C 1
ATOM 2437 O O . MET A 1 307 ? -14.304 21.979 9.315 1.00 88.38 307 MET A O 1
ATOM 2441 N N . MET A 1 308 ? -14.420 21.794 7.081 1.00 87.69 308 MET A N 1
ATOM 2442 C CA . MET A 1 308 ? -13.470 20.676 7.005 1.00 87.69 308 MET A CA 1
ATOM 2443 C C . MET A 1 308 ? -12.091 21.080 7.541 1.00 87.69 308 MET A C 1
ATOM 2445 O O . MET A 1 308 ? -11.479 20.343 8.313 1.00 87.69 308 MET A O 1
ATOM 2449 N N . THR A 1 309 ? -11.642 22.292 7.211 1.00 91.12 309 THR A N 1
ATOM 2450 C CA . THR A 1 309 ? -10.409 22.880 7.750 1.00 91.12 309 THR A CA 1
ATOM 2451 C C . THR A 1 309 ? -10.434 22.943 9.278 1.00 91.12 309 THR A C 1
ATOM 2453 O O . THR A 1 309 ? -9.503 22.465 9.928 1.00 91.12 309 THR A O 1
ATOM 2456 N N . ILE A 1 310 ? -11.510 23.481 9.864 1.00 91.81 310 ILE A N 1
ATOM 2457 C CA . ILE A 1 310 ? -11.681 23.552 11.324 1.00 91.81 310 ILE A CA 1
ATOM 2458 C C . ILE A 1 310 ? -11.659 22.147 11.935 1.00 91.81 310 ILE A C 1
ATOM 2460 O O . ILE A 1 310 ? -10.937 21.915 12.902 1.00 91.81 310 ILE A O 1
ATOM 2464 N N . ASN A 1 311 ? -12.385 21.192 11.351 1.00 91.19 311 ASN A N 1
ATOM 2465 C CA . ASN A 1 311 ? -12.443 19.817 11.846 1.00 91.19 311 ASN A CA 1
ATOM 2466 C C . ASN A 1 311 ? -11.068 19.134 11.834 1.00 91.19 311 ASN A C 1
ATOM 2468 O O . ASN A 1 311 ? -10.690 18.516 12.827 1.00 91.19 311 ASN A O 1
ATOM 2472 N N . LEU A 1 312 ? -10.283 19.288 10.764 1.00 92.00 312 LEU A N 1
ATOM 2473 C CA . LEU A 1 312 ? -8.922 18.744 10.684 1.00 92.00 312 LEU A CA 1
ATOM 2474 C C . LEU A 1 312 ? -7.998 19.348 11.752 1.00 92.00 312 LEU A C 1
ATOM 2476 O O . LEU A 1 312 ? -7.236 18.617 12.387 1.00 92.00 312 LEU A O 1
ATOM 2480 N N . PHE A 1 313 ? -8.107 20.652 12.021 1.00 94.25 313 PHE A N 1
ATOM 2481 C CA . PHE A 1 313 ? -7.366 21.281 13.116 1.00 94.25 313 PHE A CA 1
ATOM 2482 C C . PHE A 1 313 ? -7.841 20.823 14.499 1.00 94.25 313 PHE A C 1
ATOM 2484 O O . PHE A 1 313 ? -7.006 20.594 15.374 1.00 94.25 313 PHE A O 1
ATOM 2491 N N . LEU A 1 314 ? -9.145 20.629 14.709 1.00 93.25 314 LEU A N 1
ATOM 2492 C CA . LEU A 1 314 ? -9.677 20.078 15.959 1.00 93.25 314 LEU A CA 1
ATOM 2493 C C . LEU A 1 314 ? -9.192 18.645 16.195 1.00 93.25 314 LEU A C 1
ATOM 2495 O O . LEU A 1 314 ? -8.848 18.298 17.321 1.00 93.25 314 LEU A O 1
ATOM 2499 N N . ILE A 1 315 ? -9.092 17.834 15.143 1.00 93.31 315 ILE A N 1
ATOM 2500 C CA . ILE A 1 315 ? -8.518 16.486 15.212 1.00 93.31 315 ILE A CA 1
ATOM 2501 C C . ILE A 1 315 ? -7.023 16.549 15.545 1.00 93.31 315 ILE A C 1
ATOM 2503 O O . ILE A 1 315 ? -6.542 15.816 16.412 1.00 93.31 315 ILE A O 1
ATOM 2507 N N . ALA A 1 316 ? -6.279 17.450 14.900 1.00 94.25 316 ALA A N 1
ATOM 2508 C CA . ALA A 1 316 ? -4.872 17.669 15.211 1.00 94.25 316 ALA A CA 1
ATOM 2509 C C . ALA A 1 316 ? -4.683 18.069 16.683 1.00 94.25 316 ALA A C 1
ATOM 2511 O O . ALA A 1 316 ? -3.821 17.517 17.374 1.00 94.25 316 ALA A O 1
ATOM 2512 N N . LEU A 1 317 ? -5.524 18.978 17.183 1.00 94.31 317 LEU A N 1
ATOM 2513 C CA . LEU A 1 317 ? -5.544 19.409 18.578 1.00 94.31 317 LEU A CA 1
ATOM 2514 C C . LEU A 1 317 ? -5.911 18.260 19.521 1.00 94.31 317 LEU A C 1
ATOM 2516 O O . LEU A 1 317 ? -5.240 18.068 20.533 1.00 94.31 317 LEU A O 1
ATOM 2520 N N . PHE A 1 318 ? -6.924 17.467 19.176 1.00 93.56 318 PHE A N 1
ATOM 2521 C CA . PHE A 1 318 ? -7.332 16.292 19.937 1.00 93.56 318 PHE A CA 1
ATOM 2522 C C . PHE A 1 318 ? -6.152 15.341 20.155 1.00 93.56 318 PHE A C 1
ATOM 2524 O O . PHE A 1 318 ? -5.832 14.996 21.293 1.00 93.56 318 PHE A O 1
ATOM 2531 N N . PHE A 1 319 ? -5.452 14.960 19.082 1.00 93.06 319 PHE A N 1
ATOM 2532 C CA . PHE A 1 319 ? -4.313 14.050 19.187 1.00 93.06 319 PHE A CA 1
ATOM 2533 C C . PHE A 1 319 ? -3.125 14.695 19.905 1.00 93.06 319 PHE A C 1
ATOM 2535 O O . PHE A 1 319 ? -2.377 14.008 20.603 1.00 93.06 319 PHE A O 1
ATOM 2542 N N . ARG A 1 320 ? -2.979 16.023 19.820 1.00 93.62 320 ARG A N 1
ATOM 2543 C CA . ARG A 1 320 ? -1.978 16.752 20.603 1.00 93.62 320 ARG A CA 1
ATOM 2544 C C . ARG A 1 320 ? -2.271 16.681 22.100 1.00 93.62 320 ARG A C 1
ATOM 2546 O O . ARG A 1 320 ? -1.355 16.453 22.882 1.00 93.62 320 ARG A O 1
ATOM 2553 N N . ILE A 1 321 ? -3.529 16.836 22.500 1.00 92.25 321 ILE A N 1
ATOM 2554 C CA . ILE A 1 321 ? -3.957 16.693 23.896 1.00 92.25 321 ILE A CA 1
ATOM 2555 C C . ILE A 1 321 ? -3.798 15.238 24.350 1.00 92.25 321 ILE A C 1
ATOM 2557 O O . ILE A 1 321 ? -3.243 14.990 25.419 1.00 92.25 321 ILE A O 1
ATOM 2561 N N . ALA A 1 322 ? -4.190 14.269 23.516 1.00 90.81 322 ALA A N 1
ATOM 2562 C CA . ALA A 1 322 ? -4.005 12.847 23.794 1.00 90.81 322 ALA A CA 1
ATOM 2563 C C . ALA A 1 322 ? -2.527 12.492 24.037 1.00 90.81 322 ALA A C 1
ATOM 2565 O O . ALA A 1 322 ? -2.229 11.766 24.981 1.00 90.81 322 ALA A O 1
ATOM 2566 N N . HIS A 1 323 ? -1.604 13.056 23.250 1.00 91.06 323 HIS A N 1
ATOM 2567 C CA . HIS A 1 323 ? -0.159 12.903 23.441 1.00 91.06 323 HIS A CA 1
ATOM 2568 C C . HIS A 1 323 ? 0.316 13.370 24.830 1.00 91.06 323 HIS A C 1
ATOM 2570 O O . HIS A 1 323 ? 1.145 12.706 25.447 1.00 91.06 323 HIS A O 1
ATOM 2576 N N . PHE A 1 324 ? -0.214 14.485 25.344 1.00 89.69 324 PHE A N 1
ATOM 2577 C CA . PHE A 1 324 ? 0.162 14.989 26.669 1.00 89.69 324 PHE A CA 1
ATOM 2578 C C . PHE A 1 324 ? -0.491 14.216 27.822 1.00 89.69 324 PHE A C 1
ATOM 2580 O O . PHE A 1 324 ? 0.119 14.066 28.879 1.00 89.69 324 PHE A O 1
ATOM 2587 N N . LEU A 1 325 ? -1.722 13.731 27.636 1.00 88.38 325 LEU A N 1
ATOM 2588 C CA . LEU A 1 325 ? -2.492 13.058 28.688 1.00 88.38 325 LEU A CA 1
ATOM 2589 C C . LEU A 1 325 ? -2.188 11.565 28.823 1.00 88.38 325 LEU A C 1
ATOM 2591 O O . LEU A 1 325 ? -2.383 10.979 29.900 1.00 88.38 325 LEU A O 1
ATOM 2595 N N . ASP A 1 326 ? -1.786 10.921 27.730 1.00 84.00 326 ASP A N 1
ATOM 2596 C CA . ASP A 1 326 ? -1.546 9.490 27.727 1.00 84.00 326 ASP A CA 1
ATOM 2597 C C . ASP A 1 326 ? -0.120 9.177 28.161 1.00 84.00 326 ASP A C 1
ATOM 2599 O O . ASP A 1 326 ? 0.830 9.727 27.626 1.00 84.00 326 ASP A O 1
ATOM 2603 N N . SER A 1 327 ? 0.044 8.298 29.147 1.00 77.62 327 SER A N 1
ATOM 2604 C CA . SER A 1 327 ? 1.353 7.872 29.660 1.00 77.62 327 SER A CA 1
ATOM 2605 C C . SER A 1 327 ? 1.891 6.632 28.942 1.00 77.62 327 SER A C 1
ATOM 2607 O O . SER A 1 327 ? 2.937 6.122 29.330 1.00 77.62 327 SER A O 1
ATOM 2609 N N . SER A 1 328 ? 1.159 6.127 27.947 1.00 79.62 328 SER A N 1
ATOM 2610 C CA . SER A 1 328 ? 1.465 4.884 27.246 1.00 79.62 328 SER A CA 1
ATOM 2611 C C . SER A 1 328 ? 2.632 5.031 26.265 1.00 79.62 328 SER A C 1
ATOM 2613 O O . SER A 1 328 ? 3.029 6.136 25.884 1.00 79.62 328 SER A O 1
ATOM 2615 N N . GLU A 1 329 ? 3.140 3.893 25.795 1.00 81.12 329 GLU A N 1
ATOM 2616 C CA . GLU A 1 329 ? 4.136 3.808 24.719 1.00 81.12 329 GLU A CA 1
ATOM 2617 C C . GLU A 1 329 ? 3.650 4.434 23.393 1.00 81.12 329 GLU A C 1
ATOM 2619 O O . GLU A 1 329 ? 4.461 4.747 22.524 1.00 81.12 329 GLU A O 1
ATOM 2624 N N . ASN A 1 330 ? 2.345 4.708 23.246 1.00 83.56 330 ASN A N 1
ATOM 2625 C CA . ASN A 1 330 ? 1.754 5.274 22.029 1.00 83.56 330 ASN A CA 1
ATOM 2626 C C . ASN A 1 330 ? 1.910 6.799 21.898 1.00 83.56 330 ASN A C 1
ATOM 2628 O O . ASN A 1 330 ? 1.487 7.365 20.885 1.00 83.56 330 ASN A O 1
ATOM 2632 N N . LYS A 1 331 ? 2.523 7.485 22.876 1.00 85.88 331 LYS A N 1
ATOM 2633 C CA . LYS A 1 331 ? 2.775 8.941 22.822 1.00 85.88 331 LYS A CA 1
ATOM 2634 C C . LYS A 1 331 ? 3.304 9.429 21.467 1.00 85.88 331 LYS A C 1
ATOM 2636 O O . LYS A 1 331 ? 2.754 10.410 20.956 1.00 85.88 331 LYS A O 1
ATOM 2641 N N . PRO A 1 332 ? 4.312 8.788 20.846 1.00 85.56 332 PRO A N 1
ATOM 2642 C CA . PRO A 1 332 ? 4.870 9.297 19.599 1.00 85.56 332 PRO A CA 1
ATOM 2643 C C . PRO A 1 332 ? 3.882 9.221 18.434 1.00 85.56 332 PRO A C 1
ATOM 2645 O O . PRO A 1 332 ? 3.837 10.128 17.604 1.00 85.56 332 PRO A O 1
ATOM 2648 N N . ILE A 1 333 ? 3.040 8.182 18.407 1.00 87.56 333 ILE A N 1
ATOM 2649 C CA . ILE A 1 333 ? 2.030 7.985 17.362 1.00 87.56 333 ILE A CA 1
ATOM 2650 C C . ILE A 1 333 ? 1.034 9.144 17.382 1.00 87.56 333 ILE A C 1
ATOM 2652 O O . ILE A 1 333 ? 0.777 9.739 16.339 1.00 87.56 333 ILE A O 1
ATOM 2656 N N . PHE A 1 334 ? 0.522 9.535 18.553 1.00 90.12 334 PHE A N 1
ATOM 2657 C CA . PHE A 1 334 ? -0.426 10.653 18.643 1.00 90.12 334 PHE A CA 1
ATOM 2658 C C . PHE A 1 334 ? 0.168 11.972 18.164 1.00 90.12 334 PHE A C 1
ATOM 2660 O O . PHE A 1 334 ? -0.516 12.764 17.521 1.00 90.12 334 PHE A O 1
ATOM 2667 N N . MET A 1 335 ? 1.452 12.204 18.423 1.00 90.12 335 MET A N 1
ATOM 2668 C CA . MET A 1 335 ? 2.114 13.391 17.908 1.00 90.12 335 MET A CA 1
ATOM 2669 C C . MET A 1 335 ? 2.232 13.369 16.382 1.00 90.12 335 MET A C 1
ATOM 2671 O O . MET A 1 335 ? 1.904 14.368 15.746 1.00 90.12 335 MET A O 1
ATOM 2675 N N . ILE A 1 336 ? 2.643 12.243 15.794 1.00 88.50 336 ILE A N 1
ATOM 2676 C CA . ILE A 1 336 ? 2.726 12.097 14.334 1.00 88.50 336 ILE A CA 1
ATOM 2677 C C . ILE A 1 336 ? 1.347 12.310 13.707 1.00 88.50 336 ILE A C 1
ATOM 2679 O O . ILE A 1 336 ? 1.202 13.110 12.786 1.00 88.50 336 ILE A O 1
ATOM 2683 N N . VAL A 1 337 ? 0.316 11.659 14.247 1.00 90.31 337 VAL A N 1
ATOM 2684 C CA . VAL A 1 337 ? -1.065 11.782 13.766 1.00 90.31 337 VAL A CA 1
ATOM 2685 C C . VAL A 1 337 ? -1.561 13.229 13.877 1.00 90.31 337 VAL A C 1
ATOM 2687 O O . VAL A 1 337 ? -2.151 13.751 12.932 1.00 90.31 337 VAL A O 1
ATOM 2690 N N . SER A 1 338 ? -1.261 13.916 14.983 1.00 93.50 338 SER A N 1
ATOM 2691 C CA . SER A 1 338 ? -1.566 15.340 15.160 1.00 93.50 338 SER A CA 1
ATOM 2692 C C . SER A 1 338 ? -0.921 16.205 14.073 1.00 93.50 338 SER A C 1
ATOM 2694 O O . SER A 1 338 ? -1.593 17.036 13.465 1.00 93.50 338 SER A O 1
ATOM 2696 N N . GLN A 1 339 ? 0.360 15.986 13.774 1.00 92.75 339 GLN A N 1
ATOM 2697 C CA . GLN A 1 339 ? 1.062 16.748 12.742 1.00 92.75 339 GLN A CA 1
ATOM 2698 C C . GLN A 1 339 ? 0.530 16.450 11.331 1.00 92.75 339 GLN A C 1
ATOM 2700 O O . GLN A 1 339 ? 0.383 17.375 10.529 1.00 92.75 339 GLN A O 1
ATOM 2705 N N . VAL A 1 340 ? 0.181 15.193 11.036 1.00 91.44 340 VAL A N 1
ATOM 2706 C CA . VAL A 1 340 ? -0.452 14.802 9.766 1.00 91.44 340 VAL A CA 1
ATOM 2707 C C . VAL A 1 340 ? -1.780 15.536 9.588 1.00 91.44 340 VAL A C 1
ATOM 2709 O O . VAL A 1 340 ? -1.975 16.204 8.574 1.00 91.44 340 VAL A O 1
ATOM 2712 N N . PHE A 1 341 ? -2.673 15.495 10.582 1.00 92.44 341 PHE A N 1
ATOM 2713 C CA . PHE A 1 341 ? -3.950 16.208 10.494 1.00 92.44 341 PHE A CA 1
ATOM 2714 C C . PHE A 1 341 ? -3.788 17.727 10.489 1.00 92.44 341 PHE A C 1
ATOM 2716 O O . PHE A 1 341 ? -4.532 18.404 9.787 1.00 92.44 341 PHE A O 1
ATOM 2723 N N . GLY A 1 342 ? -2.784 18.269 11.182 1.00 93.00 342 GLY A N 1
ATOM 2724 C CA . GLY A 1 342 ? -2.445 19.689 11.102 1.00 93.00 342 GLY A CA 1
ATOM 2725 C C . GLY A 1 342 ? -2.023 20.096 9.688 1.00 93.00 342 GLY A C 1
ATOM 2726 O O . GLY A 1 342 ? -2.493 21.104 9.169 1.00 93.00 342 GLY A O 1
ATOM 2727 N N . THR A 1 343 ? -1.212 19.267 9.027 1.00 92.69 343 THR A N 1
ATOM 2728 C CA . THR A 1 343 ? -0.802 19.461 7.627 1.00 92.69 343 THR A CA 1
ATOM 2729 C C . THR A 1 343 ? -1.999 19.399 6.679 1.00 92.69 343 THR A C 1
ATOM 2731 O O . THR A 1 343 ? -2.149 20.263 5.816 1.00 92.69 343 THR A O 1
ATOM 2734 N N . LEU A 1 344 ? -2.882 18.412 6.859 1.00 90.31 344 LEU A N 1
ATOM 2735 C CA . LEU A 1 344 ? -4.122 18.303 6.087 1.00 90.31 344 LEU A CA 1
ATOM 2736 C C . LEU A 1 344 ? -5.054 19.497 6.338 1.00 90.31 344 LEU A C 1
ATOM 2738 O O . LEU A 1 344 ? -5.696 19.970 5.405 1.00 90.31 344 LEU A O 1
ATOM 2742 N N . GLY A 1 345 ? -5.097 20.019 7.565 1.00 91.69 345 GLY A N 1
ATOM 2743 C CA . GLY A 1 345 ? -5.824 21.239 7.913 1.00 91.69 345 GLY A CA 1
ATOM 2744 C C . GLY A 1 345 ? -5.289 22.456 7.160 1.00 91.69 345 GLY A C 1
ATOM 2745 O O . GLY A 1 345 ? -6.068 23.179 6.545 1.00 91.69 345 GLY A O 1
ATOM 2746 N N . VAL A 1 346 ? -3.963 22.637 7.107 1.00 92.31 346 VAL A N 1
ATOM 2747 C CA . VAL A 1 346 ? -3.329 23.685 6.283 1.00 92.31 346 VAL A CA 1
ATOM 2748 C C . VAL A 1 346 ? -3.678 23.501 4.805 1.00 92.31 346 VAL A C 1
ATOM 2750 O O . VAL A 1 346 ? -3.991 24.475 4.130 1.00 92.31 346 VAL A O 1
ATOM 2753 N N . TYR A 1 347 ? -3.694 22.268 4.296 1.00 90.62 347 TYR A N 1
ATOM 2754 C CA . TYR A 1 347 ? -4.072 21.991 2.905 1.00 90.62 347 TYR A CA 1
ATOM 2755 C C . TYR A 1 347 ? -5.513 22.361 2.608 1.00 90.62 347 TYR A C 1
ATOM 2757 O O . TYR A 1 347 ? -5.773 23.106 1.665 1.00 90.62 347 TYR A O 1
ATOM 2765 N N . SER A 1 348 ? -6.431 21.923 3.462 1.00 88.94 348 SER A N 1
ATOM 2766 C CA . SER A 1 348 ? -7.835 22.295 3.363 1.00 88.94 348 SER A CA 1
ATOM 2767 C C . SER A 1 348 ? -8.023 23.809 3.441 1.00 88.94 348 SER A C 1
ATOM 2769 O O . SER A 1 348 ? -8.794 24.364 2.663 1.00 88.94 348 SER A O 1
ATOM 2771 N N . PHE A 1 349 ? -7.273 24.504 4.302 1.00 93.00 349 PHE A N 1
ATOM 2772 C CA . PHE A 1 349 ? -7.310 25.963 4.392 1.00 93.00 349 PHE A CA 1
ATOM 2773 C C . PHE A 1 349 ? -6.866 26.634 3.090 1.00 93.00 349 PHE A C 1
ATOM 2775 O O . PHE A 1 349 ? -7.572 27.490 2.568 1.00 93.00 349 PHE A O 1
ATOM 2782 N N . VAL A 1 350 ? -5.714 26.228 2.555 1.00 92.62 350 VAL A N 1
ATOM 2783 C CA . VAL A 1 350 ? -5.133 26.772 1.320 1.00 92.62 350 VAL A CA 1
ATOM 2784 C C . VAL A 1 350 ? -6.099 26.603 0.142 1.00 92.62 350 VAL A C 1
ATOM 2786 O O . VAL A 1 350 ? -6.318 27.545 -0.620 1.00 92.62 350 VAL A O 1
ATOM 2789 N N . GLN A 1 351 ? -6.729 25.430 0.035 1.00 90.56 351 GLN A N 1
ATOM 2790 C CA . GLN A 1 351 ? -7.730 25.139 -0.992 1.00 90.56 351 GLN A CA 1
ATOM 2791 C C . GLN A 1 351 ? -9.026 25.939 -0.784 1.00 90.56 351 GLN A C 1
ATOM 2793 O O . GLN A 1 351 ? -9.544 26.523 -1.735 1.00 90.56 351 GLN A O 1
ATOM 2798 N N . ALA A 1 352 ? -9.524 26.037 0.453 1.00 88.94 352 ALA A N 1
ATOM 2799 C CA . ALA A 1 352 ? -10.711 26.831 0.785 1.00 88.94 352 ALA A CA 1
ATOM 2800 C C . ALA A 1 352 ? -10.502 28.332 0.507 1.00 88.94 352 ALA A C 1
ATOM 2802 O O . ALA A 1 352 ? -11.413 29.014 0.038 1.00 88.94 352 ALA A O 1
ATOM 2803 N N . ALA A 1 353 ? -9.288 28.835 0.745 1.00 92.31 353 ALA A N 1
ATOM 2804 C CA . ALA A 1 353 ? -8.875 30.202 0.446 1.00 92.31 353 ALA A CA 1
ATOM 2805 C C . ALA A 1 353 ? -8.593 30.443 -1.050 1.00 92.31 353 ALA A C 1
ATOM 2807 O O . ALA A 1 353 ? -8.279 31.569 -1.430 1.00 92.31 353 ALA A O 1
ATOM 2808 N N . LYS A 1 354 ? -8.715 29.407 -1.898 1.00 92.88 354 LYS A N 1
ATOM 2809 C CA . LYS A 1 354 ? -8.446 29.450 -3.345 1.00 92.88 354 LYS A CA 1
ATOM 2810 C C . LYS A 1 354 ? -7.064 30.026 -3.675 1.00 92.88 354 LYS A C 1
ATOM 2812 O O . LYS A 1 354 ? -6.907 30.749 -4.657 1.00 92.88 354 LYS A O 1
ATOM 2817 N N . ILE A 1 355 ? -6.068 29.720 -2.843 1.00 92.56 355 ILE A N 1
ATOM 2818 C CA . ILE A 1 355 ? -4.684 30.130 -3.084 1.00 92.56 355 ILE A CA 1
ATOM 2819 C C . ILE A 1 355 ? -4.181 29.405 -4.335 1.00 92.56 355 ILE A C 1
ATOM 2821 O O . ILE A 1 355 ? -4.410 28.207 -4.506 1.00 92.56 355 ILE A O 1
ATOM 2825 N N . GLU A 1 356 ? -3.485 30.125 -5.214 1.00 92.81 356 GLU A N 1
ATOM 2826 C CA . GLU A 1 356 ? -2.933 29.529 -6.429 1.00 92.81 356 GLU A CA 1
ATOM 2827 C C . GLU A 1 356 ? -1.972 28.378 -6.101 1.00 92.81 356 GLU A C 1
ATOM 2829 O O . GLU A 1 356 ? -1.308 28.343 -5.057 1.00 92.81 356 GLU A O 1
ATOM 2834 N N . LEU A 1 357 ? -1.870 27.418 -7.020 1.00 90.06 357 LEU A N 1
ATOM 2835 C CA . LEU A 1 357 ? -1.113 26.192 -6.788 1.00 90.06 357 LEU A CA 1
ATOM 2836 C C . LEU A 1 357 ? 0.362 26.463 -6.453 1.00 90.06 357 LEU A C 1
ATOM 2838 O O . LEU A 1 357 ? 0.888 25.855 -5.528 1.00 90.06 357 LEU A O 1
ATOM 2842 N N . VAL A 1 358 ? 1.021 27.393 -7.152 1.00 90.81 358 VAL A N 1
ATOM 2843 C CA . VAL A 1 358 ? 2.442 27.711 -6.921 1.00 90.81 358 VAL A CA 1
ATOM 2844 C C . VAL A 1 358 ? 2.665 28.200 -5.487 1.00 90.81 358 VAL A C 1
ATOM 2846 O O . VAL A 1 358 ? 3.517 27.669 -4.774 1.00 90.81 358 VAL A O 1
ATOM 2849 N N . TRP A 1 359 ? 1.845 29.143 -5.017 1.00 92.31 359 TRP A N 1
ATOM 2850 C CA . TRP A 1 359 ? 1.901 29.639 -3.639 1.00 92.31 359 TRP A CA 1
ATOM 2851 C C . TRP A 1 359 ? 1.569 28.555 -2.614 1.00 92.31 359 TRP A C 1
ATOM 2853 O O . TRP A 1 359 ? 2.214 28.476 -1.569 1.00 92.31 359 TRP A O 1
ATOM 2863 N N . SER A 1 360 ? 0.633 27.664 -2.940 1.00 91.38 360 SER A N 1
ATOM 2864 C CA . SER A 1 360 ? 0.323 26.490 -2.121 1.00 91.38 360 SER A CA 1
ATOM 2865 C C . SER A 1 360 ? 1.561 25.610 -1.921 1.00 91.38 360 SER A C 1
ATOM 2867 O O . SER A 1 360 ? 1.894 25.258 -0.791 1.00 91.38 360 SER A O 1
ATOM 2869 N N . LEU A 1 361 ? 2.292 25.303 -2.999 1.00 90.00 361 LEU A N 1
ATOM 2870 C CA . LEU A 1 361 ? 3.524 24.508 -2.944 1.00 90.00 361 LEU A CA 1
ATOM 2871 C C . LEU A 1 361 ? 4.600 25.172 -2.073 1.00 90.00 361 LEU A C 1
ATOM 2873 O O . LEU A 1 361 ? 5.247 24.488 -1.280 1.00 90.00 361 LEU A O 1
ATOM 2877 N N . TYR A 1 362 ? 4.747 26.497 -2.148 1.00 91.81 362 TYR A N 1
ATOM 2878 C CA . TYR A 1 362 ? 5.657 27.244 -1.276 1.00 91.81 362 TYR A CA 1
ATOM 2879 C C . TYR A 1 362 ? 5.259 27.189 0.202 1.00 91.81 362 TYR A C 1
ATOM 2881 O O . TYR A 1 362 ? 6.128 26.999 1.055 1.00 91.81 362 TYR A O 1
ATOM 2889 N N . ILE A 1 363 ? 3.964 27.290 0.519 1.00 92.56 363 ILE A N 1
ATOM 2890 C CA . ILE A 1 363 ? 3.460 27.138 1.893 1.00 92.56 363 ILE A CA 1
ATOM 2891 C C . ILE A 1 363 ? 3.818 25.747 2.436 1.00 92.56 363 ILE A C 1
ATOM 2893 O O . ILE A 1 363 ? 4.342 25.636 3.544 1.00 92.56 363 ILE A O 1
ATOM 2897 N N . PHE A 1 364 ? 3.611 24.687 1.649 1.00 91.62 364 PHE A N 1
ATOM 2898 C CA . PHE A 1 364 ? 3.964 23.323 2.060 1.00 91.62 364 PHE A CA 1
ATOM 2899 C C . PHE A 1 364 ? 5.471 23.084 2.155 1.00 91.62 364 PHE A C 1
ATOM 2901 O O . PHE A 1 364 ? 5.917 22.387 3.066 1.00 91.62 364 PHE A O 1
ATOM 2908 N N . ALA A 1 365 ? 6.272 23.686 1.276 1.00 90.44 365 ALA A N 1
ATOM 2909 C CA . ALA A 1 365 ? 7.726 23.661 1.396 1.00 90.44 365 ALA A CA 1
ATOM 2910 C C . ALA A 1 365 ? 8.183 24.341 2.700 1.00 90.44 365 ALA A C 1
ATOM 2912 O O . ALA A 1 365 ? 8.998 23.785 3.437 1.00 90.44 365 ALA A O 1
ATOM 2913 N N . GLY A 1 366 ? 7.598 25.496 3.038 1.00 92.81 366 GLY A N 1
ATOM 2914 C CA . GLY A 1 366 ? 7.825 26.175 4.314 1.00 92.81 366 GLY A CA 1
ATOM 2915 C C . GLY A 1 366 ? 7.415 25.322 5.517 1.00 92.81 366 GLY A C 1
ATOM 2916 O O . GLY A 1 366 ? 8.169 25.210 6.483 1.00 92.81 366 GLY A O 1
ATOM 2917 N N . LEU A 1 367 ? 6.264 24.647 5.439 1.00 93.06 367 LEU A N 1
ATOM 2918 C CA . LEU A 1 367 ? 5.784 23.736 6.479 1.00 93.06 367 LEU A CA 1
ATOM 2919 C C . LEU A 1 367 ? 6.707 22.517 6.657 1.00 93.06 367 LEU A C 1
ATOM 2921 O O . LEU A 1 367 ? 6.984 22.108 7.783 1.00 93.06 367 LEU A O 1
ATOM 2925 N N . SER A 1 368 ? 7.242 21.969 5.564 1.00 92.31 368 SER A N 1
ATOM 2926 C CA . SER A 1 368 ? 8.254 20.910 5.613 1.00 92.31 368 SER A CA 1
ATOM 2927 C C . SER A 1 368 ? 9.522 21.371 6.345 1.00 92.31 368 SER A C 1
ATOM 2929 O O . SER A 1 368 ? 10.006 20.663 7.234 1.00 92.31 368 SER A O 1
ATOM 2931 N N . ILE A 1 369 ? 10.026 22.576 6.052 1.00 91.81 369 ILE A N 1
ATOM 2932 C CA . ILE A 1 369 ? 11.183 23.163 6.749 1.00 91.81 369 ILE A CA 1
ATOM 2933 C C . ILE A 1 369 ? 10.871 23.382 8.237 1.00 91.81 369 ILE A C 1
ATOM 2935 O O . ILE A 1 369 ? 11.709 23.087 9.090 1.00 91.81 369 ILE A O 1
ATOM 2939 N N . LEU A 1 370 ? 9.661 23.844 8.568 1.00 93.69 370 LEU A N 1
ATOM 2940 C CA . LEU A 1 370 ? 9.213 24.013 9.952 1.00 93.69 370 LEU A CA 1
ATOM 2941 C C . LEU A 1 370 ? 9.241 22.680 10.716 1.00 93.69 370 LEU A C 1
ATOM 2943 O O . LEU A 1 370 ? 9.809 22.615 11.807 1.00 93.69 370 LEU A O 1
ATOM 2947 N N . TYR A 1 371 ? 8.679 21.606 10.147 1.00 93.06 371 TYR A N 1
ATOM 2948 C CA . TYR A 1 371 ? 8.701 20.281 10.777 1.00 93.06 371 TYR A CA 1
ATOM 2949 C C . TYR A 1 371 ? 10.114 19.720 10.922 1.00 93.06 371 TYR A C 1
ATOM 2951 O O . TYR A 1 371 ? 10.411 19.079 11.931 1.00 93.06 371 TYR A O 1
ATOM 2959 N N . TRP A 1 372 ? 11.008 20.008 9.976 1.00 92.94 372 TRP A N 1
ATOM 2960 C CA . TRP A 1 372 ? 12.424 19.689 10.124 1.00 92.94 372 TRP A CA 1
ATOM 2961 C C . TRP A 1 372 ? 13.065 20.451 11.296 1.00 92.94 372 TRP A C 1
ATOM 2963 O O . TRP A 1 372 ? 13.743 19.854 12.133 1.00 92.94 372 TRP A O 1
ATOM 2973 N N . GLY A 1 373 ? 12.807 21.756 11.410 1.00 93.31 373 GLY A N 1
ATOM 2974 C CA . GLY A 1 373 ? 13.266 22.567 12.539 1.00 93.31 373 GLY A CA 1
ATOM 2975 C C . GLY A 1 373 ? 12.767 22.024 13.881 1.00 93.31 373 GLY A C 1
ATOM 2976 O O . GLY A 1 373 ? 13.552 21.865 14.818 1.00 93.31 373 GLY A O 1
ATOM 2977 N N . LEU A 1 374 ? 11.487 21.649 13.950 1.00 92.56 374 LEU A N 1
ATOM 2978 C CA . LEU A 1 374 ? 10.897 20.981 15.111 1.00 92.56 374 LEU A CA 1
ATOM 2979 C C . LEU A 1 374 ? 11.572 19.638 15.406 1.00 92.56 374 LEU A C 1
ATOM 2981 O O . LEU A 1 374 ? 11.874 19.364 16.564 1.00 92.56 374 LEU A O 1
ATOM 2985 N N . ALA A 1 375 ? 11.879 18.833 14.387 1.00 93.31 375 ALA A N 1
ATOM 2986 C CA . ALA A 1 375 ? 12.601 17.577 14.559 1.00 93.31 375 ALA A CA 1
ATOM 2987 C C . ALA A 1 375 ? 13.958 17.798 15.243 1.00 93.31 375 ALA A C 1
ATOM 2989 O O . ALA A 1 375 ? 14.281 17.120 16.222 1.00 93.31 375 ALA A O 1
ATOM 2990 N N . VAL A 1 376 ? 14.732 18.785 14.789 1.00 93.81 376 VAL A N 1
ATOM 2991 C CA . VAL A 1 376 ? 16.026 19.135 15.395 1.00 93.81 376 VAL A CA 1
ATOM 2992 C C . VAL A 1 376 ? 15.850 19.624 16.836 1.00 93.81 376 VAL A C 1
ATOM 2994 O O . VAL A 1 376 ? 16.620 19.226 17.713 1.00 93.81 376 VAL A O 1
ATOM 2997 N N . LEU A 1 377 ? 14.833 20.447 17.110 1.00 94.25 377 LEU A N 1
ATOM 2998 C CA . LEU A 1 377 ? 14.532 20.927 18.462 1.00 94.25 377 LEU A CA 1
ATOM 2999 C C . LEU A 1 377 ? 14.146 19.784 19.408 1.00 94.25 377 LEU A C 1
ATOM 3001 O O . LEU A 1 377 ? 14.748 19.656 20.472 1.00 94.25 377 LEU A O 1
ATOM 3005 N N . PHE A 1 378 ? 13.216 18.912 19.012 1.00 93.06 378 PHE A N 1
ATOM 3006 C CA . PHE A 1 378 ? 12.805 17.757 19.816 1.00 93.06 378 PHE A CA 1
ATOM 3007 C C . PHE A 1 378 ? 13.980 16.850 20.143 1.00 93.06 378 PHE A C 1
ATOM 3009 O O . PHE A 1 378 ? 14.125 16.412 21.283 1.00 93.06 378 PHE A O 1
ATOM 3016 N N . ARG A 1 379 ? 14.891 16.663 19.185 1.00 93.06 379 ARG A N 1
ATOM 3017 C CA . ARG A 1 379 ? 16.105 15.896 19.428 1.00 93.06 379 ARG A CA 1
ATOM 3018 C C . ARG A 1 379 ? 16.990 16.508 20.500 1.00 93.06 379 ARG A C 1
ATOM 3020 O O . ARG A 1 379 ? 17.486 15.780 21.353 1.00 93.06 379 ARG A O 1
ATOM 3027 N N . LYS A 1 380 ? 17.204 17.826 20.446 1.00 94.00 380 LYS A N 1
ATOM 3028 C CA . LYS A 1 380 ? 18.023 18.543 21.433 1.00 94.00 380 LYS A CA 1
ATOM 3029 C C . LYS A 1 380 ? 17.438 18.447 22.842 1.00 94.00 380 LYS A C 1
ATOM 3031 O O . LYS A 1 380 ? 18.201 18.400 23.797 1.00 94.00 380 LYS A O 1
ATOM 3036 N N . VAL A 1 381 ? 16.112 18.388 22.961 1.00 94.75 381 VAL A N 1
ATOM 3037 C CA . VAL A 1 381 ? 15.403 18.251 24.246 1.00 94.75 381 VAL A CA 1
ATOM 3038 C C . VAL A 1 381 ? 15.330 16.787 24.725 1.00 94.75 381 VAL A C 1
ATOM 3040 O O . VAL A 1 381 ? 14.968 16.532 25.867 1.00 94.75 381 VAL A O 1
ATOM 3043 N N . GLY A 1 382 ? 15.720 15.813 23.895 1.00 93.50 382 GLY A N 1
ATOM 3044 C CA . GLY A 1 382 ? 15.711 14.385 24.242 1.00 93.50 382 GLY A CA 1
ATOM 3045 C C . GLY A 1 382 ? 14.442 13.628 23.829 1.00 93.50 382 GLY A C 1
ATOM 3046 O O . GLY A 1 382 ? 14.321 12.439 24.115 1.00 93.50 382 GLY A O 1
ATOM 3047 N N . PHE A 1 383 ? 13.522 14.268 23.105 1.00 90.56 383 PHE A N 1
ATOM 3048 C CA . PHE A 1 383 ? 12.313 13.652 22.548 1.00 90.56 383 PHE A CA 1
ATOM 3049 C C . PHE A 1 383 ? 12.631 12.938 21.226 1.00 90.56 383 PHE A C 1
ATOM 3051 O O . PHE A 1 383 ? 12.404 13.460 20.129 1.00 90.56 383 PHE A O 1
ATOM 3058 N N . LYS A 1 384 ? 13.266 11.763 21.326 1.00 90.62 384 LYS A N 1
ATOM 3059 C CA . LYS A 1 384 ? 13.810 11.035 20.169 1.00 90.62 384 LYS A CA 1
ATOM 3060 C C . LYS A 1 384 ? 12.724 10.628 19.167 1.00 90.62 384 LYS A C 1
ATOM 3062 O O . LYS A 1 384 ? 12.886 10.876 17.975 1.00 90.62 384 LYS A O 1
ATOM 3067 N N . THR A 1 385 ? 11.622 10.045 19.626 1.00 87.75 385 THR A N 1
ATOM 3068 C CA . THR A 1 385 ? 10.604 9.495 18.718 1.00 87.75 385 THR A CA 1
ATOM 3069 C C . THR A 1 385 ? 9.777 10.599 18.058 1.00 87.75 385 THR A C 1
ATOM 3071 O O . THR A 1 385 ? 9.455 10.532 16.876 1.00 87.75 385 THR A O 1
ATOM 3074 N N . GLU A 1 386 ? 9.493 11.671 18.792 1.00 90.44 386 GLU A N 1
ATOM 3075 C CA . GLU A 1 386 ? 8.852 12.890 18.299 1.00 90.44 386 GLU A CA 1
ATOM 3076 C C . GLU A 1 386 ? 9.698 13.582 17.225 1.00 90.44 386 GLU A C 1
ATOM 3078 O O . GLU A 1 386 ? 9.181 14.093 16.224 1.00 90.44 386 GLU A O 1
ATOM 3083 N N . SER A 1 387 ? 11.014 13.579 17.434 1.00 92.50 387 SER A N 1
ATOM 3084 C CA . SER A 1 387 ? 11.997 14.083 16.487 1.00 92.50 387 SER A CA 1
ATOM 3085 C C . SER A 1 387 ? 11.995 13.274 15.186 1.00 92.50 387 SER A C 1
ATOM 3087 O O . SER A 1 387 ? 11.875 13.853 14.108 1.00 92.50 387 SER A O 1
ATOM 3089 N N . GLU A 1 388 ? 12.044 11.942 15.276 1.00 89.00 388 GLU A N 1
ATOM 3090 C CA . GLU A 1 388 ? 11.987 11.038 14.117 1.00 89.00 388 GLU A CA 1
ATOM 3091 C C . GLU A 1 388 ? 10.660 11.163 13.350 1.00 89.00 388 GLU A C 1
ATOM 3093 O O . GLU A 1 388 ? 10.658 11.242 12.117 1.00 89.00 388 GLU A O 1
ATOM 3098 N N . GLY A 1 389 ? 9.537 11.262 14.066 1.00 88.31 389 GLY A N 1
ATOM 3099 C CA . GLY A 1 389 ? 8.215 11.484 13.480 1.00 88.31 389 GLY A CA 1
ATOM 3100 C C . GLY A 1 389 ? 8.124 12.797 12.697 1.00 88.31 389 GLY A C 1
ATOM 3101 O O . GLY A 1 389 ? 7.703 12.805 11.539 1.00 88.31 389 GLY A O 1
ATOM 3102 N N . SER A 1 390 ? 8.610 13.891 13.291 1.00 91.94 390 SER A N 1
ATOM 3103 C CA . SER A 1 390 ? 8.615 15.218 12.656 1.00 91.94 390 SER A CA 1
ATOM 3104 C C . SER A 1 390 ? 9.536 15.264 11.429 1.00 91.94 390 SER A C 1
ATOM 3106 O O . SER A 1 390 ? 9.182 15.847 10.404 1.00 91.94 390 SER A O 1
ATOM 3108 N N . ALA A 1 391 ? 10.704 14.612 11.501 1.00 91.12 391 ALA A N 1
ATOM 3109 C CA . ALA A 1 391 ? 11.626 14.494 10.371 1.00 91.12 391 ALA A CA 1
ATOM 3110 C C . ALA A 1 391 ? 11.006 13.692 9.216 1.00 91.12 391 ALA A C 1
ATOM 3112 O O . ALA A 1 391 ? 11.107 14.092 8.057 1.00 91.12 391 ALA A O 1
ATOM 3113 N N . THR A 1 392 ? 10.323 12.590 9.532 1.00 88.19 392 THR A N 1
ATOM 3114 C CA . THR A 1 392 ? 9.640 11.754 8.535 1.00 88.19 392 THR A CA 1
ATOM 3115 C C . THR A 1 392 ? 8.527 12.531 7.838 1.00 88.19 392 THR A C 1
ATOM 3117 O O . THR A 1 392 ? 8.449 12.528 6.610 1.00 88.19 392 THR A O 1
ATOM 3120 N N . LEU A 1 393 ? 7.702 13.259 8.596 1.00 88.50 393 LEU A N 1
ATOM 3121 C CA . LEU A 1 393 ? 6.632 14.070 8.021 1.00 88.50 393 LEU A CA 1
ATOM 3122 C C . LEU A 1 393 ? 7.170 15.213 7.149 1.00 88.50 393 LEU A C 1
ATOM 3124 O O . LEU A 1 393 ? 6.640 15.451 6.066 1.00 88.50 393 LEU A O 1
ATOM 3128 N N . SER A 1 394 ? 8.245 15.880 7.580 1.00 92.38 394 SER A N 1
ATOM 3129 C CA . SER A 1 394 ? 8.938 16.892 6.774 1.00 92.38 394 SER A CA 1
ATOM 3130 C C . SER A 1 394 ? 9.327 16.347 5.395 1.00 92.38 394 SER A C 1
ATOM 3132 O O . SER A 1 394 ? 9.033 16.985 4.380 1.00 92.38 394 SER A O 1
ATOM 3134 N N . LEU A 1 395 ? 9.906 15.142 5.345 1.00 88.88 395 LEU A N 1
ATOM 3135 C CA . LEU A 1 395 ? 10.275 14.475 4.095 1.00 88.88 395 LEU A CA 1
ATOM 3136 C C . LEU A 1 395 ? 9.060 14.126 3.231 1.00 88.88 395 LEU A C 1
ATOM 3138 O O . LEU A 1 395 ? 9.086 14.386 2.029 1.00 88.88 395 LEU A O 1
ATOM 3142 N N . ILE A 1 396 ? 7.993 13.580 3.827 1.00 87.75 396 ILE A N 1
ATOM 3143 C CA . ILE A 1 396 ? 6.751 13.248 3.109 1.00 87.75 396 ILE A CA 1
ATOM 3144 C C . ILE A 1 396 ? 6.154 14.501 2.465 1.00 87.75 396 ILE A C 1
ATOM 3146 O O . ILE A 1 396 ? 5.789 14.470 1.291 1.00 87.75 396 ILE A O 1
ATOM 3150 N N . ILE A 1 397 ? 6.091 15.615 3.202 1.00 87.75 397 ILE A N 1
ATOM 3151 C CA . ILE A 1 397 ? 5.552 16.878 2.687 1.00 87.75 397 ILE A CA 1
ATOM 3152 C C . ILE A 1 397 ? 6.433 17.418 1.563 1.00 87.75 397 ILE A C 1
ATOM 3154 O O . ILE A 1 397 ? 5.906 17.755 0.507 1.00 87.75 397 ILE A O 1
ATOM 3158 N N . ALA A 1 398 ? 7.757 17.467 1.746 1.00 88.50 398 ALA A N 1
ATOM 3159 C CA . ALA A 1 398 ? 8.667 17.945 0.704 1.00 88.50 398 ALA A CA 1
ATOM 3160 C C . ALA A 1 398 ? 8.521 17.125 -0.584 1.00 88.50 398 ALA A C 1
ATOM 3162 O O . ALA A 1 398 ? 8.400 17.687 -1.671 1.00 88.50 398 ALA A O 1
ATOM 3163 N N . PHE A 1 399 ? 8.466 15.797 -0.456 1.00 86.12 399 PHE A N 1
ATOM 3164 C CA . PHE A 1 399 ? 8.281 14.899 -1.588 1.00 86.12 399 PHE A CA 1
ATOM 3165 C C . PHE A 1 399 ? 6.914 15.083 -2.261 1.00 86.12 399 PHE A C 1
ATOM 3167 O O . PHE A 1 399 ? 6.836 15.171 -3.485 1.00 86.12 399 PHE A O 1
ATOM 3174 N N . GLY A 1 400 ? 5.844 15.222 -1.472 1.00 85.06 400 GLY A N 1
ATOM 3175 C CA . GLY A 1 400 ? 4.499 15.512 -1.971 1.00 85.06 400 GLY A CA 1
ATOM 3176 C C . GLY A 1 400 ? 4.423 16.833 -2.741 1.00 85.06 400 GLY A C 1
ATOM 3177 O O . GLY A 1 400 ? 3.847 16.866 -3.826 1.00 85.06 400 GLY A O 1
ATOM 3178 N N . VAL A 1 401 ? 5.066 17.894 -2.238 1.00 85.94 401 VAL A N 1
ATOM 3179 C CA . VAL A 1 401 ? 5.180 19.196 -2.924 1.00 85.94 401 VAL A CA 1
ATOM 3180 C C . VAL A 1 401 ? 5.794 19.031 -4.307 1.00 85.94 401 VAL A C 1
ATOM 3182 O O . VAL A 1 401 ? 5.254 19.534 -5.291 1.00 85.94 401 VAL A O 1
ATOM 3185 N N . TYR A 1 402 ? 6.893 18.286 -4.401 1.00 86.00 402 TYR A N 1
ATOM 3186 C CA . TYR A 1 402 ? 7.538 18.043 -5.683 1.00 86.00 402 TYR A CA 1
ATOM 3187 C C . TYR A 1 402 ? 6.653 17.234 -6.641 1.00 86.00 402 TYR A C 1
ATOM 3189 O O . TYR A 1 402 ? 6.535 17.612 -7.803 1.00 86.00 402 TYR A O 1
ATOM 3197 N N . LEU A 1 403 ? 5.992 16.165 -6.177 1.00 82.69 403 LEU A N 1
ATOM 3198 C CA . LEU A 1 403 ? 5.114 15.350 -7.028 1.00 82.69 403 LEU A CA 1
ATOM 3199 C C . LEU A 1 403 ? 3.914 16.139 -7.563 1.00 82.69 403 LEU A C 1
ATOM 3201 O O . LEU A 1 403 ? 3.603 16.049 -8.752 1.00 82.69 403 LEU A O 1
ATOM 3205 N N . VAL A 1 404 ? 3.260 16.931 -6.708 1.00 82.69 404 VAL A N 1
ATOM 3206 C CA . VAL A 1 404 ? 2.148 17.797 -7.126 1.00 82.69 404 VAL A CA 1
ATOM 3207 C C . VAL A 1 404 ? 2.647 18.832 -8.129 1.00 82.69 404 VAL A C 1
ATOM 3209 O O . VAL A 1 404 ? 2.023 19.012 -9.175 1.00 82.69 404 VAL A O 1
ATOM 3212 N N . GLY A 1 405 ? 3.803 19.445 -7.868 1.00 84.56 405 GLY A N 1
ATOM 3213 C CA . GLY A 1 405 ? 4.442 20.342 -8.822 1.00 84.56 405 GLY A CA 1
ATOM 3214 C C . GLY A 1 405 ? 4.691 19.669 -10.174 1.00 84.56 405 GLY A C 1
ATOM 3215 O O . GLY A 1 405 ? 4.320 20.223 -11.201 1.00 84.56 405 GLY A O 1
ATOM 3216 N N . LEU A 1 406 ? 5.275 18.466 -10.179 1.00 82.00 406 LEU A N 1
ATOM 3217 C CA . LEU A 1 406 ? 5.616 17.721 -11.394 1.00 82.00 406 LEU A CA 1
ATOM 3218 C C . LEU A 1 406 ? 4.371 17.364 -12.219 1.00 82.00 406 LEU A C 1
ATOM 3220 O O . LEU A 1 406 ? 4.427 17.317 -13.448 1.00 82.00 406 LEU A O 1
ATOM 3224 N N . SER A 1 407 ? 3.252 17.094 -11.542 1.00 81.62 407 SER A N 1
ATOM 3225 C CA . SER A 1 407 ? 1.975 16.781 -12.187 1.00 81.62 407 SER A CA 1
ATOM 3226 C C . SER A 1 407 ? 1.299 17.997 -12.825 1.00 81.62 407 SER A C 1
ATOM 3228 O O . SER A 1 407 ? 0.468 17.830 -13.718 1.00 81.62 407 SER A O 1
ATOM 3230 N N . SER A 1 408 ? 1.658 19.210 -12.398 1.00 82.69 408 SER A N 1
ATOM 3231 C CA . SER A 1 408 ? 1.027 20.433 -12.874 1.00 82.69 408 SER A CA 1
ATOM 3232 C C . SER A 1 408 ? 1.754 21.026 -14.074 1.00 82.69 408 SER A C 1
ATOM 3234 O O . SER A 1 408 ? 2.956 21.274 -14.040 1.00 82.69 408 SER A O 1
ATOM 3236 N N . SER A 1 409 ? 1.003 21.350 -15.126 1.00 80.81 409 SER A N 1
ATOM 3237 C CA . SER A 1 409 ? 1.520 22.113 -16.265 1.00 80.81 409 SER A CA 1
ATOM 3238 C C . SER A 1 409 ? 1.722 23.599 -15.959 1.00 80.81 409 SER A C 1
ATOM 3240 O O . SER A 1 409 ? 2.411 24.270 -16.718 1.00 80.81 409 SER A O 1
ATOM 3242 N N . SER A 1 410 ? 1.111 24.120 -14.887 1.00 81.44 410 SER A N 1
ATOM 3243 C CA . SER A 1 410 ? 1.194 25.540 -14.512 1.00 81.44 410 SER A CA 1
ATOM 3244 C C . SER A 1 410 ? 2.439 25.894 -13.702 1.00 81.44 410 SER A C 1
ATOM 3246 O O . SER A 1 410 ? 2.685 27.069 -13.448 1.00 81.44 410 SER A O 1
ATOM 3248 N N . VAL A 1 411 ? 3.205 24.896 -13.259 1.00 82.75 411 VAL A N 1
ATOM 3249 C CA . VAL A 1 411 ? 4.407 25.115 -12.456 1.00 82.75 411 VAL A CA 1
ATOM 3250 C C . VAL A 1 411 ? 5.611 25.149 -13.391 1.00 82.75 411 VAL A C 1
ATOM 3252 O O . VAL A 1 411 ? 5.923 24.158 -14.052 1.00 82.75 411 VAL A O 1
ATOM 3255 N N . GLU A 1 412 ? 6.291 26.294 -13.445 1.00 88.44 412 GLU A N 1
ATOM 3256 C CA . GLU A 1 412 ? 7.526 26.445 -14.217 1.00 88.44 412 GLU A CA 1
ATOM 3257 C C . GLU A 1 412 ? 8.607 25.468 -13.728 1.00 88.44 412 GLU A C 1
ATOM 3259 O O . GLU A 1 412 ? 8.705 25.158 -12.534 1.00 88.44 412 GLU A O 1
ATOM 3264 N N . ASN A 1 413 ? 9.460 24.988 -14.641 1.00 82.81 413 ASN A N 1
ATOM 3265 C CA . ASN A 1 413 ? 10.452 23.964 -14.300 1.00 82.81 413 ASN A CA 1
ATOM 3266 C C . ASN A 1 413 ? 11.444 24.459 -13.230 1.00 82.81 413 ASN A C 1
ATOM 3268 O O . ASN A 1 413 ? 11.923 23.659 -12.428 1.00 82.81 413 ASN A O 1
ATOM 3272 N N . LEU A 1 414 ? 11.715 25.767 -13.160 1.00 84.19 414 LEU A N 1
ATOM 3273 C CA . LEU A 1 414 ? 12.614 26.359 -12.166 1.00 84.19 414 LEU A CA 1
ATOM 3274 C C . LEU A 1 414 ? 12.089 26.187 -10.728 1.00 84.19 414 LEU A C 1
ATOM 3276 O O . LEU A 1 414 ? 12.863 25.866 -9.823 1.00 84.19 414 LEU A O 1
ATOM 3280 N N . HIS A 1 415 ? 10.772 26.284 -10.516 1.00 86.31 415 HIS A N 1
ATOM 3281 C CA . HIS A 1 415 ? 10.156 25.960 -9.225 1.00 86.31 415 HIS A CA 1
ATOM 3282 C C . HIS A 1 415 ? 10.334 24.475 -8.874 1.00 86.31 415 HIS A C 1
ATOM 3284 O O . HIS A 1 415 ? 10.625 24.137 -7.727 1.00 86.31 415 HIS A O 1
ATOM 3290 N N . LEU A 1 416 ? 10.233 23.576 -9.859 1.00 79.81 416 LEU A N 1
ATOM 3291 C CA . LEU A 1 416 ? 10.459 22.139 -9.654 1.00 79.81 416 LEU A CA 1
ATOM 3292 C C . LEU A 1 416 ? 11.912 21.817 -9.312 1.00 79.81 416 LEU A C 1
ATOM 3294 O O . LEU A 1 416 ? 12.158 20.984 -8.439 1.00 79.81 416 LEU A O 1
ATOM 3298 N N . VAL A 1 417 ? 12.871 22.498 -9.943 1.00 81.81 417 VAL A N 1
ATOM 3299 C CA . VAL A 1 417 ? 14.297 22.405 -9.594 1.00 81.81 417 VAL A CA 1
ATOM 3300 C C . VAL A 1 417 ? 14.519 22.856 -8.149 1.00 81.81 417 VAL A C 1
ATOM 3302 O O . VAL A 1 417 ? 15.203 22.164 -7.390 1.00 81.81 417 VAL A O 1
ATOM 3305 N N . PHE A 1 418 ? 13.902 23.969 -7.737 1.00 88.00 418 PHE A N 1
ATOM 3306 C CA . PHE A 1 418 ? 13.964 24.451 -6.357 1.00 88.00 418 PHE A CA 1
ATOM 3307 C C . PHE A 1 418 ? 13.413 23.415 -5.362 1.00 88.00 418 PHE A C 1
ATOM 3309 O O . PHE A 1 418 ? 14.117 23.035 -4.424 1.00 88.00 418 PHE A O 1
ATOM 3316 N N . PHE A 1 419 ? 12.200 22.894 -5.584 1.00 84.88 419 PHE A N 1
ATOM 3317 C CA . PHE A 1 419 ? 11.597 21.895 -4.693 1.00 84.88 419 PHE A CA 1
ATOM 3318 C C . PHE A 1 419 ? 12.383 20.577 -4.669 1.00 84.88 419 PHE A C 1
ATOM 3320 O O . PHE A 1 419 ? 12.590 20.003 -3.600 1.00 84.88 419 PHE A O 1
ATOM 3327 N N . GLY A 1 420 ? 12.889 20.121 -5.818 1.00 78.38 420 GLY A N 1
ATOM 3328 C CA . GLY A 1 420 ? 13.755 18.944 -5.890 1.00 78.38 420 GLY A CA 1
ATOM 3329 C C . GLY A 1 420 ? 15.051 19.133 -5.094 1.00 78.38 420 GLY A C 1
ATOM 3330 O O . GLY A 1 420 ? 15.475 18.239 -4.362 1.00 78.38 420 GLY A O 1
ATOM 3331 N N . THR A 1 421 ? 15.656 20.320 -5.169 1.00 85.31 421 THR A N 1
ATOM 3332 C CA . THR A 1 421 ? 16.873 20.648 -4.412 1.00 85.31 421 THR A CA 1
ATOM 3333 C C . THR A 1 421 ? 16.599 20.685 -2.910 1.00 85.31 421 THR A C 1
ATOM 3335 O O . THR A 1 421 ? 17.381 20.146 -2.125 1.00 85.31 421 THR A O 1
ATOM 3338 N N . LEU A 1 422 ? 15.461 21.252 -2.497 1.00 85.06 422 LEU A N 1
ATOM 3339 C CA . LEU A 1 422 ? 15.026 21.246 -1.100 1.00 85.06 422 LEU A CA 1
ATOM 3340 C C . LEU A 1 422 ? 14.906 19.815 -0.553 1.00 85.06 422 LEU A C 1
ATOM 3342 O O . LEU A 1 422 ? 15.408 19.538 0.535 1.00 85.06 422 LEU A O 1
ATOM 3346 N N . ILE A 1 423 ? 14.312 18.892 -1.317 1.00 83.19 423 ILE A N 1
ATOM 3347 C CA . ILE A 1 423 ? 14.213 17.472 -0.944 1.00 83.19 423 ILE A CA 1
ATOM 3348 C C . ILE A 1 423 ? 15.599 16.858 -0.723 1.00 83.19 423 ILE A C 1
ATOM 3350 O O . ILE A 1 423 ? 15.835 16.212 0.300 1.00 83.19 423 ILE A O 1
ATOM 3354 N N . VAL A 1 424 ? 16.533 17.076 -1.655 1.00 84.44 424 VAL A N 1
ATOM 3355 C CA . VAL A 1 424 ? 17.912 16.570 -1.546 1.00 84.44 424 VAL A CA 1
ATOM 3356 C C . VAL A 1 424 ? 18.586 17.089 -0.270 1.00 84.44 424 VAL A C 1
ATOM 3358 O O . VAL A 1 424 ? 19.206 16.311 0.462 1.00 84.44 424 VAL A O 1
ATOM 3361 N N . LEU A 1 425 ? 18.440 18.383 0.031 1.00 87.06 425 LEU A N 1
ATOM 3362 C CA . LEU A 1 425 ? 18.997 18.997 1.238 1.00 87.06 425 LEU A CA 1
ATOM 3363 C C . LEU A 1 425 ? 18.363 18.436 2.514 1.00 87.06 425 LEU A C 1
ATOM 3365 O O . LEU A 1 425 ? 19.084 18.143 3.470 1.00 87.06 425 LEU A O 1
ATOM 3369 N N . LEU A 1 426 ? 17.042 18.251 2.545 1.00 85.06 426 LEU A N 1
ATOM 3370 C CA . LEU A 1 426 ? 16.349 17.677 3.699 1.00 85.06 426 LEU A CA 1
ATOM 3371 C C . LEU A 1 426 ? 16.777 16.229 3.939 1.00 85.06 426 LEU A C 1
ATOM 3373 O O . LEU A 1 426 ? 17.140 15.894 5.064 1.00 85.06 426 LEU A O 1
ATOM 3377 N N . PHE A 1 427 ? 16.843 15.387 2.903 1.00 81.19 427 PHE A N 1
ATOM 3378 C CA . PHE A 1 427 ? 17.338 14.016 3.047 1.00 81.19 427 PHE A CA 1
ATOM 3379 C C . PHE A 1 427 ? 18.791 13.970 3.543 1.00 81.19 427 PHE A C 1
ATOM 3381 O O . PHE A 1 427 ? 19.120 13.149 4.400 1.00 81.19 427 PHE A O 1
ATOM 3388 N N . TRP A 1 428 ? 19.665 14.863 3.063 1.00 88.69 428 TRP A N 1
ATOM 3389 C CA . TRP A 1 428 ? 21.038 14.964 3.573 1.00 88.69 428 TRP A CA 1
ATOM 3390 C C . TRP A 1 428 ? 21.076 15.307 5.065 1.00 88.69 428 TRP A C 1
ATOM 3392 O O . TRP A 1 428 ? 21.783 14.664 5.840 1.00 88.69 428 TRP A O 1
ATOM 3402 N N . ASN A 1 429 ? 20.282 16.293 5.478 1.00 86.38 429 ASN A N 1
ATOM 3403 C CA . ASN A 1 429 ? 20.203 16.719 6.868 1.00 86.38 429 ASN A CA 1
ATOM 3404 C C . ASN A 1 429 ? 19.605 15.625 7.769 1.00 86.38 429 ASN A C 1
ATOM 3406 O O . ASN A 1 429 ? 20.150 15.349 8.838 1.00 86.38 429 ASN A O 1
ATOM 3410 N N . VAL A 1 430 ? 18.545 14.942 7.327 1.00 84.12 430 VAL A N 1
ATOM 3411 C CA . VAL A 1 430 ? 17.959 13.801 8.048 1.00 84.12 430 VAL A CA 1
ATOM 3412 C C . VAL A 1 430 ? 18.997 12.696 8.223 1.00 84.12 430 VAL A C 1
ATOM 3414 O O . VAL A 1 430 ? 19.159 12.190 9.330 1.00 84.12 430 VAL A O 1
ATOM 3417 N N . PHE A 1 431 ? 19.752 12.354 7.178 1.00 85.25 431 PHE A N 1
ATOM 3418 C CA . PHE A 1 431 ? 20.836 11.380 7.288 1.00 85.25 431 PHE A CA 1
ATOM 3419 C C . PHE A 1 431 ? 21.894 11.823 8.309 1.00 85.25 431 PHE A C 1
ATOM 3421 O O . PHE A 1 431 ? 22.216 11.059 9.217 1.00 85.25 431 PHE A O 1
ATOM 3428 N N . TYR A 1 432 ? 22.388 13.061 8.206 1.00 87.69 432 TYR A N 1
ATOM 3429 C CA . TYR A 1 432 ? 23.444 13.579 9.078 1.00 87.69 432 TYR A CA 1
ATOM 3430 C C . TYR A 1 432 ? 23.046 13.550 10.555 1.00 87.69 432 TYR A C 1
ATOM 3432 O O . TYR A 1 432 ? 23.800 13.078 11.406 1.00 87.69 432 TYR A O 1
ATOM 3440 N N . TRP A 1 433 ? 21.836 14.017 10.866 1.00 86.31 433 TRP A N 1
ATOM 3441 C CA . TRP A 1 433 ? 21.361 14.011 12.237 1.00 86.31 433 TRP A CA 1
ATOM 3442 C C . TRP A 1 433 ? 20.999 12.585 12.659 1.00 86.31 433 TRP A C 1
ATOM 3444 O O . TRP A 1 433 ? 21.517 12.089 13.655 1.00 86.31 433 TRP A O 1
ATOM 3454 N N . PHE A 1 434 ? 20.099 11.891 11.965 1.00 84.69 434 PHE A N 1
ATOM 3455 C CA . PHE A 1 434 ? 19.469 10.645 12.438 1.00 84.69 434 PHE A CA 1
ATOM 3456 C C . PHE A 1 434 ? 20.249 9.367 12.143 1.00 84.69 434 PHE A C 1
ATOM 3458 O O . PHE A 1 434 ? 19.908 8.335 12.711 1.00 84.69 434 PHE A O 1
ATOM 3465 N N . LYS A 1 435 ? 21.316 9.428 11.337 1.00 87.19 435 LYS A N 1
ATOM 3466 C CA . LYS A 1 435 ? 22.130 8.264 10.947 1.00 87.19 435 LYS A CA 1
ATOM 3467 C C . LYS A 1 435 ? 21.291 7.127 10.342 1.00 87.19 435 LYS A C 1
ATOM 3469 O O . LYS A 1 435 ? 21.571 5.949 10.536 1.00 87.19 435 LYS A O 1
ATOM 3474 N N . LEU A 1 436 ? 20.228 7.485 9.620 1.00 82.94 436 LEU A N 1
ATOM 3475 C CA . LEU A 1 436 ? 19.351 6.529 8.949 1.00 82.94 436 LEU A CA 1
ATOM 3476 C C . LEU A 1 436 ? 19.918 6.204 7.564 1.00 82.94 436 LEU A C 1
ATOM 3478 O O . LEU A 1 436 ? 19.714 6.952 6.611 1.00 82.94 436 LEU A O 1
ATOM 3482 N N . ASN A 1 437 ? 20.606 5.072 7.433 1.00 82.44 437 ASN A N 1
ATOM 3483 C CA . ASN A 1 437 ? 21.304 4.695 6.195 1.00 82.44 437 ASN A CA 1
ATOM 3484 C C . ASN A 1 437 ? 20.390 4.610 4.959 1.00 82.44 437 ASN A C 1
ATOM 3486 O O . ASN A 1 437 ? 20.804 4.982 3.861 1.00 82.44 437 ASN A O 1
ATOM 3490 N N . GLY A 1 438 ? 19.125 4.210 5.132 1.00 83.81 438 GLY A N 1
ATOM 3491 C CA . GLY A 1 438 ? 18.128 4.179 4.051 1.00 83.81 438 GLY A CA 1
ATOM 3492 C C . GLY A 1 438 ? 17.885 5.544 3.388 1.00 83.81 438 GLY A C 1
ATOM 3493 O O . GLY A 1 438 ? 17.644 5.627 2.185 1.00 83.81 438 GLY A O 1
ATOM 3494 N N . VAL A 1 439 ? 18.031 6.630 4.150 1.00 85.94 439 VAL A N 1
ATOM 3495 C CA . VAL A 1 439 ? 17.791 8.012 3.703 1.00 85.94 439 VAL A CA 1
ATOM 3496 C C . VAL A 1 439 ? 18.841 8.455 2.682 1.00 85.94 439 VAL A C 1
ATOM 3498 O O . VAL A 1 439 ? 18.533 9.241 1.788 1.00 85.94 439 VAL A O 1
ATOM 3501 N N . LEU A 1 440 ? 20.063 7.908 2.735 1.00 88.19 440 LEU A N 1
ATOM 3502 C CA . LEU A 1 440 ? 21.099 8.248 1.759 1.00 88.19 440 LEU A CA 1
ATOM 3503 C C . LEU A 1 440 ? 20.743 7.755 0.348 1.00 88.19 440 LEU A C 1
ATOM 3505 O O . LEU A 1 440 ? 20.994 8.461 -0.629 1.00 88.19 440 LEU A O 1
ATOM 3509 N N . TYR A 1 441 ? 20.113 6.581 0.239 1.00 90.44 441 TYR A N 1
ATOM 3510 C CA . TYR A 1 441 ? 19.641 6.054 -1.043 1.00 90.44 441 TYR A CA 1
ATOM 3511 C C . TYR A 1 441 ? 18.527 6.928 -1.627 1.00 90.44 441 TYR A C 1
ATOM 3513 O O . TYR A 1 441 ? 18.573 7.263 -2.810 1.00 90.44 441 TYR A O 1
ATOM 3521 N N . LEU A 1 442 ? 17.575 7.363 -0.791 1.00 85.38 442 LEU A N 1
ATOM 3522 C CA . LEU A 1 442 ? 16.500 8.277 -1.196 1.00 85.38 442 LEU A CA 1
ATOM 3523 C C . LEU A 1 442 ? 17.036 9.651 -1.609 1.00 85.38 442 LEU A C 1
ATOM 3525 O O . LEU A 1 442 ? 16.601 10.207 -2.617 1.00 85.38 442 LEU A O 1
ATOM 3529 N N . LYS A 1 443 ? 18.038 10.172 -0.894 1.00 91.88 443 LYS A N 1
ATOM 3530 C CA . LYS A 1 443 ? 18.746 11.398 -1.279 1.00 91.88 443 LYS A CA 1
ATOM 3531 C C . LYS A 1 443 ? 19.349 11.277 -2.678 1.00 91.88 443 LYS A C 1
ATOM 3533 O O . LYS A 1 443 ? 19.182 12.169 -3.501 1.00 91.88 443 LYS A O 1
ATOM 3538 N N . ASN A 1 444 ? 20.051 10.176 -2.947 1.00 91.06 444 ASN A N 1
ATOM 3539 C CA . ASN A 1 444 ? 20.681 9.944 -4.245 1.00 91.06 444 ASN A CA 1
ATOM 3540 C C . ASN A 1 444 ? 19.632 9.796 -5.355 1.00 91.06 444 ASN A C 1
ATOM 3542 O O . ASN A 1 444 ? 19.798 10.375 -6.424 1.00 91.06 444 ASN A O 1
ATOM 3546 N N . ALA A 1 445 ? 18.527 9.094 -5.085 1.00 89.88 445 ALA A N 1
ATOM 3547 C CA . ALA A 1 445 ? 17.394 9.014 -6.004 1.00 89.88 445 ALA A CA 1
ATOM 3548 C C . ALA A 1 445 ? 16.764 10.396 -6.271 1.00 89.88 445 ALA A C 1
ATOM 3550 O O . ALA A 1 445 ? 16.315 10.676 -7.380 1.00 89.88 445 ALA A O 1
ATOM 3551 N N . SER A 1 446 ? 16.793 11.296 -5.285 1.00 87.81 446 SER A N 1
ATOM 3552 C CA . SER A 1 446 ? 16.198 12.628 -5.410 1.00 87.81 446 SER A CA 1
ATOM 3553 C C . SER A 1 446 ? 16.923 13.551 -6.386 1.00 87.81 446 SER A C 1
ATOM 3555 O O . SER A 1 446 ? 16.312 14.470 -6.924 1.00 87.81 446 SER A O 1
ATOM 3557 N N . TRP A 1 447 ? 18.188 13.279 -6.711 1.00 92.12 447 TRP A N 1
ATOM 3558 C CA . TRP A 1 447 ? 18.884 14.023 -7.762 1.00 92.12 447 TRP A CA 1
ATOM 3559 C C . TRP A 1 447 ? 18.255 13.834 -9.147 1.00 92.12 447 TRP A C 1
ATOM 3561 O O . TRP A 1 447 ? 18.289 14.762 -9.951 1.00 92.12 447 TRP A O 1
ATOM 3571 N N . TYR A 1 448 ? 17.614 12.696 -9.423 1.00 92.31 448 TYR A N 1
ATOM 3572 C CA . TYR A 1 448 ? 16.907 12.491 -10.693 1.00 92.31 448 TYR A CA 1
ATOM 3573 C C . TYR A 1 448 ? 15.642 13.347 -10.803 1.00 92.31 448 TYR A C 1
ATOM 3575 O O . TYR A 1 448 ? 15.293 13.796 -11.893 1.00 92.31 448 TYR A O 1
ATOM 3583 N N . PHE A 1 449 ? 15.000 13.635 -9.668 1.00 87.06 449 PHE A N 1
ATOM 3584 C CA . PHE A 1 449 ? 13.889 14.581 -9.590 1.00 87.06 449 PHE A CA 1
ATOM 3585 C C . PHE A 1 449 ? 14.347 16.024 -9.851 1.00 87.06 449 PHE A C 1
ATOM 3587 O O . PHE A 1 449 ? 13.606 16.813 -10.427 1.00 87.06 449 PHE A O 1
ATOM 3594 N N . VAL A 1 450 ? 15.583 16.380 -9.507 1.00 91.25 450 VAL A N 1
ATOM 3595 C CA . VAL A 1 450 ? 16.161 17.678 -9.898 1.00 91.25 450 VAL A CA 1
ATOM 3596 C C . VAL A 1 450 ? 16.542 17.688 -11.380 1.00 91.25 450 VAL A C 1
ATOM 3598 O O . VAL A 1 450 ? 16.296 18.669 -12.078 1.00 91.25 450 VAL A O 1
ATOM 3601 N N . LEU A 1 451 ? 17.114 16.587 -11.873 1.00 92.31 451 LEU A N 1
ATOM 3602 C CA . LEU A 1 451 ? 17.600 16.484 -13.246 1.00 92.31 451 LEU A CA 1
ATOM 3603 C C . LEU A 1 451 ? 16.472 16.590 -14.278 1.00 92.31 451 LEU A C 1
ATOM 3605 O O . LEU A 1 451 ? 16.637 17.278 -15.277 1.00 92.31 451 LEU A O 1
ATOM 3609 N N . TRP A 1 452 ? 15.328 15.942 -14.047 1.00 91.00 452 TRP A N 1
ATOM 3610 C CA . TRP A 1 452 ? 14.209 15.945 -14.995 1.00 91.00 452 TRP A CA 1
ATOM 3611 C C . TRP A 1 452 ? 13.737 17.353 -15.424 1.00 91.00 452 TRP A C 1
ATOM 3613 O O . TRP A 1 452 ? 13.764 17.645 -16.623 1.00 91.00 452 TRP A O 1
ATOM 3623 N N . PRO A 1 453 ? 13.325 18.253 -14.507 1.00 90.00 453 PRO A N 1
ATOM 3624 C CA . PRO A 1 453 ? 12.927 19.607 -14.877 1.00 90.00 453 PRO A CA 1
ATOM 3625 C C . PRO A 1 453 ? 14.100 20.419 -15.436 1.00 90.00 453 PRO A C 1
ATOM 3627 O O . PRO A 1 453 ? 13.880 21.235 -16.322 1.00 90.00 453 PRO A O 1
ATOM 3630 N N . LEU A 1 454 ? 15.337 20.166 -14.990 1.00 91.56 454 LEU A N 1
ATOM 3631 C CA . LEU A 1 454 ? 16.527 20.842 -15.513 1.00 91.56 454 LEU A CA 1
ATOM 3632 C C . LEU A 1 454 ? 16.776 20.511 -16.993 1.00 91.56 454 LEU A C 1
ATOM 3634 O O . LEU A 1 454 ? 17.018 21.412 -17.788 1.00 91.56 454 LEU A O 1
ATOM 3638 N N . VAL A 1 455 ? 16.681 19.233 -17.370 1.00 92.44 455 VAL A N 1
ATOM 3639 C CA . VAL A 1 455 ? 16.837 18.770 -18.761 1.00 92.44 455 VAL A CA 1
ATOM 3640 C C . VAL A 1 455 ? 15.753 19.374 -19.661 1.00 92.44 455 VAL A C 1
ATOM 3642 O O . VAL A 1 455 ? 16.031 19.767 -20.794 1.00 92.44 455 VAL A O 1
ATOM 3645 N N . LYS A 1 456 ? 14.527 19.503 -19.143 1.00 89.75 456 LYS A N 1
ATOM 3646 C CA . LYS A 1 456 ? 13.426 20.159 -19.855 1.00 89.75 456 LYS A CA 1
ATOM 3647 C C . LYS A 1 456 ? 13.656 21.666 -20.013 1.00 89.75 456 LYS A C 1
ATOM 3649 O O . LYS A 1 456 ? 13.368 22.203 -21.075 1.00 89.75 456 LYS A O 1
ATOM 3654 N N . GLU A 1 457 ? 14.191 22.330 -18.992 1.00 90.44 457 GLU A N 1
ATOM 3655 C CA . GLU A 1 457 ? 14.465 23.772 -19.012 1.00 90.44 457 GLU A CA 1
ATOM 3656 C C . GLU A 1 457 ? 15.525 24.155 -20.050 1.00 90.44 457 GLU A C 1
ATOM 3658 O O . GLU A 1 457 ? 15.378 25.145 -20.760 1.00 90.44 457 GLU A O 1
ATOM 3663 N N . ILE A 1 458 ? 16.561 23.329 -20.212 1.00 93.44 458 ILE A N 1
ATOM 3664 C CA . ILE A 1 458 ? 17.582 23.536 -21.252 1.00 93.44 458 ILE A CA 1
ATOM 3665 C C . ILE A 1 458 ? 17.108 23.128 -22.658 1.00 93.44 458 ILE A C 1
ATOM 3667 O O . ILE A 1 458 ? 17.913 23.123 -23.587 1.00 93.44 458 ILE A O 1
ATOM 3671 N N . ASN A 1 459 ? 15.827 22.773 -22.825 1.00 93.81 459 ASN A N 1
ATOM 3672 C CA . ASN A 1 459 ? 15.227 22.308 -24.079 1.00 93.81 459 ASN A CA 1
ATOM 3673 C C . ASN A 1 459 ? 16.015 21.166 -24.747 1.00 93.81 459 ASN A C 1
ATOM 3675 O O . ASN A 1 459 ? 16.142 21.120 -25.973 1.00 93.81 459 ASN A O 1
ATOM 3679 N N . ALA A 1 460 ? 16.564 20.242 -23.952 1.00 94.31 460 ALA A N 1
ATOM 3680 C CA . ALA A 1 460 ? 17.240 19.074 -24.501 1.00 94.31 460 ALA A CA 1
ATOM 3681 C C . ALA A 1 460 ? 16.252 18.222 -25.313 1.00 94.31 460 ALA A C 1
ATOM 3683 O O . ALA A 1 460 ? 15.099 18.038 -24.914 1.00 94.31 460 ALA A O 1
ATOM 3684 N N . SER A 1 461 ? 16.699 17.672 -26.444 1.00 94.12 461 SER A N 1
ATOM 3685 C CA . SER A 1 461 ? 15.868 16.736 -27.201 1.00 94.12 461 SER A CA 1
ATOM 3686 C C . SER A 1 461 ? 15.626 15.463 -26.387 1.00 94.12 461 SER A C 1
ATOM 3688 O O . SER A 1 461 ? 16.500 14.995 -25.656 1.00 94.12 461 SER A O 1
ATOM 3690 N N . VAL A 1 462 ? 14.435 14.872 -26.522 1.00 93.38 462 VAL A N 1
ATOM 3691 C CA . VAL A 1 462 ? 14.084 13.633 -25.802 1.00 93.38 462 VAL A CA 1
ATOM 3692 C C . VAL A 1 462 ? 15.078 12.513 -26.119 1.00 93.38 462 VAL A C 1
ATOM 3694 O O . VAL A 1 462 ? 15.425 11.737 -25.233 1.00 93.38 462 VAL A O 1
ATOM 3697 N N . ASP A 1 463 ? 15.613 12.491 -27.343 1.00 95.00 463 ASP A N 1
ATOM 3698 C CA . ASP A 1 463 ? 16.594 11.505 -27.800 1.00 95.00 463 ASP A CA 1
ATOM 3699 C C . ASP A 1 463 ? 17.850 11.444 -26.921 1.00 95.00 463 ASP A C 1
ATOM 3701 O O . ASP A 1 463 ? 18.424 10.370 -26.761 1.00 95.00 463 ASP A O 1
ATOM 3705 N N . VAL A 1 464 ? 18.284 12.562 -26.323 1.00 96.50 464 VAL A N 1
ATOM 3706 C CA . VAL A 1 464 ? 19.504 12.611 -25.494 1.00 96.50 464 VAL A CA 1
ATOM 3707 C C . VAL A 1 464 ? 19.248 12.371 -24.004 1.00 96.50 464 VAL A C 1
ATOM 3709 O O . VAL A 1 464 ? 20.197 12.310 -23.221 1.00 96.50 464 VAL A O 1
ATOM 3712 N N . TYR A 1 465 ? 17.992 12.185 -23.584 1.00 96.00 465 TYR A N 1
ATOM 3713 C CA . TYR A 1 465 ? 17.647 11.950 -22.177 1.00 96.00 465 TYR A CA 1
ATOM 3714 C C . TYR A 1 465 ? 18.396 10.757 -21.558 1.00 96.00 465 TYR A C 1
ATOM 3716 O O . TYR A 1 465 ? 18.920 10.931 -20.453 1.00 96.00 465 TYR A O 1
ATOM 3724 N N . PRO A 1 466 ? 18.546 9.592 -22.229 1.00 97.38 466 PRO A N 1
ATOM 3725 C CA . PRO A 1 466 ? 19.289 8.466 -21.664 1.00 97.38 466 PRO A CA 1
ATOM 3726 C C . PRO A 1 466 ? 20.689 8.854 -21.167 1.00 97.38 466 PRO A C 1
ATOM 3728 O O . PRO A 1 466 ? 21.100 8.422 -20.089 1.00 97.38 466 PRO A O 1
ATOM 3731 N N . TYR A 1 467 ? 21.396 9.732 -21.891 1.00 97.31 467 TYR A N 1
ATOM 3732 C CA . TYR A 1 467 ? 22.736 10.183 -21.512 1.00 97.31 467 TYR A CA 1
ATOM 3733 C C . TYR A 1 467 ? 22.748 11.014 -20.232 1.00 97.31 467 TYR A C 1
ATOM 3735 O O . TYR A 1 467 ? 23.611 10.796 -19.386 1.00 97.31 467 TYR A O 1
ATOM 3743 N N . TYR A 1 468 ? 21.796 11.933 -20.049 1.00 97.44 468 TYR A N 1
ATOM 3744 C CA . TYR A 1 468 ? 21.733 12.745 -18.830 1.00 97.44 468 TYR A CA 1
ATOM 3745 C C . TYR A 1 468 ? 21.460 11.881 -17.596 1.00 97.44 468 TYR A C 1
ATOM 3747 O O . TYR A 1 468 ? 22.134 12.020 -16.573 1.00 97.44 468 TYR A O 1
ATOM 3755 N N . PHE A 1 469 ? 20.499 10.960 -17.692 1.00 97.25 469 PHE A N 1
ATOM 3756 C CA . PHE A 1 469 ? 20.089 10.123 -16.565 1.00 97.25 469 PHE A CA 1
ATOM 3757 C C . PHE A 1 469 ? 21.140 9.066 -16.212 1.00 97.25 469 PHE A C 1
ATOM 3759 O O . PHE A 1 469 ? 21.531 8.950 -15.050 1.00 97.25 469 PHE A O 1
ATOM 3766 N N . VAL A 1 470 ? 21.666 8.336 -17.197 1.00 97.44 470 VAL A N 1
ATOM 3767 C CA . VAL A 1 470 ? 22.736 7.355 -16.950 1.00 97.44 470 VAL A CA 1
ATOM 3768 C C . VAL A 1 470 ? 24.060 8.054 -16.614 1.00 97.44 470 VAL A C 1
ATOM 3770 O O . VAL A 1 470 ? 24.821 7.565 -15.780 1.00 97.44 470 VAL A O 1
ATOM 3773 N N . GLY A 1 471 ? 24.307 9.245 -17.163 1.00 97.44 471 GLY A N 1
ATOM 3774 C CA . GLY A 1 471 ? 25.443 10.094 -16.802 1.00 97.44 471 GLY A CA 1
ATOM 3775 C C . GLY A 1 471 ? 25.411 10.522 -15.334 1.00 97.44 471 GLY A C 1
ATOM 3776 O O . GLY A 1 471 ? 26.404 10.355 -14.627 1.00 97.44 471 GLY A O 1
ATOM 3777 N N . LEU A 1 472 ? 24.264 10.986 -14.828 1.00 96.88 472 LEU A N 1
ATOM 3778 C CA . LEU A 1 472 ? 24.098 11.286 -13.401 1.00 96.88 472 LEU A CA 1
ATOM 3779 C C . LEU A 1 472 ? 24.299 10.034 -12.531 1.00 96.88 472 LEU A C 1
ATOM 3781 O O . LEU A 1 472 ? 24.945 10.112 -11.485 1.00 96.88 472 LEU A O 1
ATOM 3785 N N . ALA A 1 473 ? 23.821 8.871 -12.977 1.00 97.44 473 ALA A N 1
ATOM 3786 C CA . ALA A 1 473 ? 24.050 7.602 -12.289 1.00 97.44 473 ALA A CA 1
ATOM 3787 C C . ALA A 1 473 ? 25.539 7.250 -12.187 1.00 97.44 473 ALA A C 1
ATOM 3789 O O . ALA A 1 473 ? 26.015 6.853 -11.118 1.00 97.44 473 ALA A O 1
ATOM 3790 N N . ALA A 1 474 ? 26.291 7.484 -13.263 1.00 97.62 474 ALA A N 1
ATOM 3791 C CA . ALA A 1 474 ? 27.738 7.333 -13.288 1.00 97.62 474 ALA A CA 1
ATOM 3792 C C . ALA A 1 474 ? 28.431 8.318 -12.341 1.00 97.62 474 ALA A C 1
ATOM 3794 O O . ALA A 1 474 ? 29.310 7.911 -11.589 1.00 97.62 474 ALA A O 1
ATOM 3795 N N . VAL A 1 475 ? 28.011 9.588 -12.311 1.00 97.50 475 VAL A N 1
ATOM 3796 C CA . VAL A 1 475 ? 28.542 10.590 -11.371 1.00 97.50 475 VAL A CA 1
ATOM 3797 C C . VAL A 1 475 ? 28.301 10.153 -9.925 1.00 97.50 475 VAL A C 1
ATOM 3799 O O . VAL A 1 475 ? 29.237 10.143 -9.129 1.00 97.50 475 VAL A O 1
ATOM 3802 N N . ILE A 1 476 ? 27.085 9.717 -9.583 1.00 96.19 476 ILE A N 1
ATOM 3803 C CA . ILE A 1 476 ? 26.750 9.199 -8.245 1.00 96.19 476 ILE A CA 1
ATOM 3804 C C . ILE A 1 476 ? 27.622 7.978 -7.900 1.00 96.19 476 ILE A C 1
ATOM 3806 O O . ILE A 1 476 ? 28.146 7.893 -6.787 1.00 96.19 476 ILE A O 1
ATOM 3810 N N . TYR A 1 477 ? 27.844 7.064 -8.851 1.00 97.12 477 TYR A N 1
ATOM 3811 C CA . TYR A 1 477 ? 28.758 5.932 -8.676 1.00 97.12 477 TYR A CA 1
ATOM 3812 C C . TYR A 1 477 ? 30.210 6.388 -8.455 1.00 97.12 477 TYR A C 1
ATOM 3814 O O . TYR A 1 477 ? 30.873 5.895 -7.541 1.00 97.12 477 TYR A O 1
ATOM 3822 N N . LEU A 1 478 ? 30.708 7.359 -9.225 1.00 96.69 478 LEU A N 1
ATOM 3823 C CA . LEU A 1 478 ? 32.069 7.891 -9.108 1.00 96.69 478 LEU A CA 1
ATOM 3824 C C . LEU A 1 478 ? 32.298 8.636 -7.787 1.00 96.69 478 LEU A C 1
ATOM 3826 O O . LEU A 1 478 ? 33.362 8.497 -7.189 1.00 96.69 478 LEU A O 1
ATOM 3830 N N . VAL A 1 479 ? 31.288 9.335 -7.262 1.00 95.88 479 VAL A N 1
ATOM 3831 C CA . VAL A 1 479 ? 31.348 9.962 -5.930 1.00 95.88 479 VAL A CA 1
ATOM 3832 C C . VAL A 1 479 ? 31.640 8.928 -4.835 1.00 95.88 479 VAL A C 1
ATOM 3834 O O . VAL A 1 479 ? 32.315 9.248 -3.859 1.00 95.88 479 VAL A O 1
ATOM 3837 N N . SER A 1 480 ? 31.254 7.657 -5.012 1.00 95.94 480 SER A N 1
ATOM 3838 C CA . SER A 1 480 ? 31.606 6.591 -4.058 1.00 95.94 480 SER A CA 1
ATOM 3839 C C . SER A 1 480 ? 33.114 6.347 -3.903 1.00 95.94 480 SER A C 1
ATOM 3841 O O . SER A 1 480 ? 33.532 5.731 -2.923 1.00 95.94 480 SER A O 1
ATOM 3843 N N . PHE A 1 481 ? 33.940 6.806 -4.850 1.00 94.44 481 PHE A N 1
ATOM 3844 C CA . PHE A 1 481 ? 35.399 6.699 -4.781 1.00 94.44 481 PHE A CA 1
ATOM 3845 C C . PHE A 1 481 ? 36.035 7.795 -3.921 1.00 94.44 481 PHE A C 1
ATOM 3847 O O . PHE A 1 481 ? 37.163 7.608 -3.473 1.00 94.44 481 PHE A O 1
ATOM 3854 N N . ALA A 1 482 ? 35.323 8.894 -3.657 1.00 95.44 482 ALA A N 1
ATOM 3855 C CA . ALA A 1 482 ? 35.796 9.959 -2.772 1.00 95.44 482 ALA A CA 1
ATOM 3856 C C . ALA A 1 482 ? 35.763 9.555 -1.285 1.00 95.44 482 ALA A C 1
ATOM 3858 O O . ALA A 1 482 ? 36.380 10.215 -0.452 1.00 95.44 482 ALA A O 1
ATOM 3859 N N . PHE A 1 483 ? 35.063 8.467 -0.950 1.00 93.31 483 PHE A N 1
ATOM 3860 C CA . PHE A 1 483 ? 34.901 7.974 0.415 1.00 93.31 483 PHE A CA 1
ATOM 3861 C C . PHE A 1 483 ? 35.726 6.695 0.665 1.00 93.31 483 PHE A C 1
ATOM 3863 O O . PHE A 1 483 ? 35.946 5.900 -0.260 1.00 93.31 483 PHE A O 1
ATOM 3870 N N . PRO A 1 484 ? 36.169 6.436 1.913 1.00 91.00 484 PRO A N 1
ATOM 3871 C CA . PRO A 1 484 ? 36.871 5.203 2.265 1.00 91.00 484 PRO A CA 1
ATOM 3872 C C . PRO A 1 484 ? 36.065 3.941 1.914 1.00 91.00 484 PRO A C 1
ATOM 3874 O O . PRO A 1 484 ? 34.849 3.892 2.074 1.00 91.00 484 PRO A O 1
ATOM 3877 N N . LYS A 1 485 ? 36.742 2.862 1.486 1.00 80.00 485 LYS A N 1
ATOM 3878 C CA . LYS A 1 485 ? 36.083 1.637 0.972 1.00 80.00 485 LYS A CA 1
ATOM 3879 C C . LYS A 1 485 ? 35.086 0.975 1.936 1.00 80.00 485 LYS A C 1
ATOM 3881 O O . LYS A 1 485 ? 34.213 0.260 1.455 1.00 80.00 485 LYS A O 1
ATOM 3886 N N . ARG A 1 486 ? 35.254 1.151 3.252 1.00 79.75 486 ARG A N 1
ATOM 3887 C CA . ARG A 1 486 ? 34.400 0.560 4.300 1.00 79.75 486 ARG A CA 1
ATOM 3888 C C . ARG A 1 486 ? 33.331 1.521 4.829 1.00 79.75 486 ARG A C 1
ATOM 3890 O O . ARG A 1 486 ? 32.638 1.171 5.774 1.00 79.75 486 ARG A O 1
ATOM 3897 N N . ASP A 1 487 ? 33.216 2.709 4.245 1.00 89.69 487 ASP A N 1
ATOM 3898 C CA . ASP A 1 487 ? 32.218 3.687 4.651 1.00 89.69 487 ASP A CA 1
ATOM 3899 C C . ASP A 1 487 ? 30.829 3.294 4.111 1.00 89.69 487 ASP A C 1
ATOM 3901 O O . ASP A 1 487 ? 30.660 2.904 2.946 1.00 89.69 487 ASP A O 1
ATOM 3905 N N . GLU A 1 488 ? 29.820 3.395 4.970 1.00 90.12 488 GLU A N 1
ATOM 3906 C CA . GLU A 1 488 ? 28.417 3.182 4.618 1.00 90.12 488 GLU A CA 1
ATOM 3907 C C . GLU A 1 488 ? 27.976 4.190 3.548 1.00 90.12 488 GLU A C 1
ATOM 3909 O O . GLU A 1 488 ? 27.238 3.839 2.625 1.00 90.12 488 GLU A O 1
ATOM 3914 N N . ILE A 1 489 ? 28.522 5.412 3.600 1.00 91.00 489 ILE A N 1
ATOM 3915 C CA . ILE A 1 489 ? 28.282 6.463 2.608 1.00 91.00 489 ILE A CA 1
ATOM 3916 C C . ILE A 1 489 ? 28.787 6.022 1.232 1.00 91.00 489 ILE A C 1
ATOM 3918 O O . ILE A 1 489 ? 28.040 6.082 0.252 1.00 91.00 489 ILE A O 1
ATOM 3922 N N . ALA A 1 490 ? 30.025 5.516 1.156 1.00 94.44 490 ALA A N 1
ATOM 3923 C CA . ALA A 1 490 ? 30.608 5.010 -0.088 1.00 94.44 490 ALA A CA 1
ATOM 3924 C C . ALA A 1 490 ? 29.722 3.917 -0.697 1.00 94.44 490 ALA A C 1
ATOM 3926 O O . ALA A 1 490 ? 29.428 3.923 -1.890 1.00 94.44 490 ALA A O 1
ATOM 3927 N N . THR A 1 491 ? 29.274 2.989 0.145 1.00 93.50 491 THR A N 1
ATOM 3928 C CA . THR A 1 491 ? 28.446 1.851 -0.258 1.00 93.50 491 THR A CA 1
ATOM 3929 C C . THR A 1 491 ? 27.104 2.306 -0.830 1.00 93.50 491 THR A C 1
ATOM 3931 O O . THR A 1 491 ? 26.693 1.841 -1.894 1.00 93.50 491 THR A O 1
ATOM 3934 N N . ALA A 1 492 ? 26.450 3.264 -0.176 1.00 92.94 492 ALA A N 1
ATOM 3935 C CA . ALA A 1 492 ? 25.155 3.755 -0.612 1.00 92.94 492 ALA A CA 1
ATOM 3936 C C . ALA A 1 492 ? 25.231 4.585 -1.906 1.00 92.94 492 ALA A C 1
ATOM 3938 O O . ALA A 1 492 ? 24.428 4.358 -2.805 1.00 92.94 492 ALA A O 1
ATOM 3939 N N . TYR A 1 493 ? 26.232 5.458 -2.080 1.00 94.81 493 TYR A N 1
ATOM 3940 C CA . TYR A 1 493 ? 26.478 6.117 -3.376 1.00 94.81 493 TYR A CA 1
ATOM 3941 C C . TYR A 1 493 ? 26.719 5.108 -4.498 1.00 94.81 493 TYR A C 1
ATOM 3943 O O . TYR A 1 493 ? 26.149 5.217 -5.583 1.00 94.81 493 TYR A O 1
ATOM 3951 N N . ARG A 1 494 ? 27.520 4.082 -4.217 1.00 95.62 494 ARG A N 1
ATOM 3952 C CA . ARG A 1 494 ? 27.877 3.071 -5.202 1.00 95.62 494 ARG A CA 1
ATOM 3953 C C . ARG A 1 494 ? 26.666 2.300 -5.713 1.00 95.62 494 ARG A C 1
ATOM 3955 O O . ARG A 1 494 ? 26.445 2.242 -6.920 1.00 95.62 494 ARG A O 1
ATOM 3962 N N . TYR A 1 495 ? 25.876 1.731 -4.805 1.00 95.38 495 TYR A N 1
ATOM 3963 C CA . TYR A 1 495 ? 24.696 0.966 -5.199 1.00 95.38 495 TYR A CA 1
ATOM 3964 C C . TYR A 1 495 ? 23.587 1.865 -5.749 1.00 95.38 495 TYR A C 1
ATOM 3966 O O . TYR A 1 495 ? 22.940 1.461 -6.707 1.00 95.38 495 TYR A O 1
ATOM 3974 N N . SER A 1 496 ? 23.404 3.091 -5.237 1.00 95.00 496 SER A N 1
ATOM 3975 C CA . SER A 1 496 ? 22.472 4.054 -5.843 1.00 95.00 496 SER A CA 1
ATOM 3976 C C . SER A 1 496 ? 22.819 4.348 -7.301 1.00 95.00 496 SER A C 1
ATOM 3978 O O . SER A 1 496 ? 21.919 4.360 -8.134 1.00 95.00 496 SER A O 1
ATOM 3980 N N . GLY A 1 497 ? 24.100 4.567 -7.617 1.00 96.62 497 GLY A N 1
ATOM 3981 C CA . GLY A 1 497 ? 24.547 4.809 -8.988 1.00 96.62 497 GLY A CA 1
ATOM 3982 C C . GLY A 1 497 ? 24.298 3.606 -9.899 1.00 96.62 497 GLY A C 1
ATOM 3983 O O . GLY A 1 497 ? 23.676 3.746 -10.945 1.00 96.62 497 GLY A O 1
ATOM 3984 N N . LEU A 1 498 ? 24.698 2.403 -9.474 1.00 97.25 498 LEU A N 1
ATOM 3985 C CA . LEU A 1 498 ? 24.509 1.179 -10.266 1.00 97.25 498 LEU A CA 1
ATOM 3986 C C . LEU A 1 498 ? 23.030 0.841 -10.496 1.00 97.25 498 LEU A C 1
ATOM 3988 O O . LEU A 1 498 ? 22.621 0.579 -11.625 1.00 97.25 498 LEU A O 1
ATOM 3992 N N . VAL A 1 499 ? 22.214 0.877 -9.439 1.00 96.12 499 VAL A N 1
ATOM 3993 C CA . VAL A 1 499 ? 20.777 0.581 -9.533 1.00 96.12 499 VAL A CA 1
ATOM 3994 C C . VAL A 1 499 ? 20.069 1.611 -10.405 1.00 96.12 499 VAL A C 1
ATOM 3996 O O . VAL A 1 499 ? 19.242 1.236 -11.231 1.00 96.12 499 VAL A O 1
ATOM 3999 N N . ALA A 1 500 ? 20.399 2.896 -10.267 1.00 95.12 500 ALA A N 1
ATOM 4000 C CA . ALA A 1 500 ? 19.782 3.927 -11.086 1.00 95.12 500 ALA A CA 1
ATOM 4001 C C . ALA A 1 500 ? 20.188 3.827 -12.562 1.00 95.12 500 ALA A C 1
ATOM 4003 O O . ALA A 1 500 ? 19.329 3.989 -13.423 1.00 95.12 500 ALA A O 1
ATOM 4004 N N . ALA A 1 501 ? 21.452 3.509 -12.867 1.00 97.50 501 ALA A N 1
ATOM 4005 C CA . ALA A 1 501 ? 21.891 3.274 -14.242 1.00 97.50 501 ALA A CA 1
ATOM 4006 C C . ALA A 1 501 ? 21.074 2.144 -14.891 1.00 97.50 501 ALA A C 1
ATOM 4008 O O . ALA A 1 501 ? 20.505 2.328 -15.965 1.00 97.50 501 ALA A O 1
ATOM 4009 N N . LEU A 1 502 ? 20.922 1.016 -14.185 1.00 96.69 502 LEU A N 1
ATOM 4010 C CA . LEU A 1 502 ? 20.106 -0.112 -14.639 1.00 96.69 502 LEU A CA 1
ATOM 4011 C C . LEU A 1 502 ? 18.633 0.273 -14.831 1.00 96.69 502 LEU A C 1
ATOM 4013 O O . LEU A 1 502 ? 18.039 -0.042 -15.861 1.00 96.69 502 LEU A O 1
ATOM 4017 N N . LEU A 1 503 ? 18.048 0.972 -13.857 1.00 95.81 503 LEU A N 1
ATOM 4018 C CA . LEU A 1 503 ? 16.649 1.390 -13.899 1.00 95.81 503 LEU A CA 1
ATOM 4019 C C . LEU A 1 503 ? 16.364 2.292 -15.106 1.00 95.81 503 LEU A C 1
ATOM 4021 O O . LEU A 1 503 ? 15.386 2.074 -15.818 1.00 95.81 503 LEU A O 1
ATOM 4025 N N . TRP A 1 504 ? 17.218 3.287 -15.358 1.00 96.31 504 TRP A N 1
ATOM 4026 C CA . TRP A 1 504 ? 17.016 4.227 -16.458 1.00 96.31 504 TRP A CA 1
ATOM 4027 C C . TRP A 1 504 ? 17.192 3.578 -17.826 1.00 96.31 504 TRP A C 1
ATOM 4029 O O . TRP A 1 504 ? 16.409 3.872 -18.725 1.00 96.31 504 TRP A O 1
ATOM 4039 N N . VAL A 1 505 ? 18.132 2.641 -17.971 1.00 96.31 505 VAL A N 1
ATOM 4040 C CA . VAL A 1 505 ? 18.253 1.825 -19.188 1.00 96.31 505 VAL A CA 1
ATOM 4041 C C . VAL A 1 505 ? 16.964 1.055 -19.470 1.00 96.31 505 VAL A C 1
ATOM 4043 O O . VAL A 1 505 ? 16.493 1.057 -20.603 1.00 96.31 505 VAL A O 1
ATOM 4046 N N . ILE A 1 506 ? 16.357 0.441 -18.449 1.00 94.69 506 ILE A N 1
ATOM 4047 C CA . ILE A 1 506 ? 15.091 -0.290 -18.604 1.00 94.69 506 ILE A CA 1
ATOM 4048 C C . ILE A 1 506 ? 13.958 0.664 -19.006 1.00 94.69 506 ILE A C 1
ATOM 4050 O O . ILE A 1 506 ? 13.221 0.374 -19.946 1.00 94.69 506 ILE A O 1
ATOM 4054 N N . ILE A 1 507 ? 13.829 1.812 -18.331 1.00 94.38 507 ILE A N 1
ATOM 4055 C CA . ILE A 1 507 ? 12.773 2.799 -18.611 1.00 94.38 507 ILE A CA 1
ATOM 4056 C C . ILE A 1 507 ? 12.888 3.333 -20.042 1.00 94.38 507 ILE A C 1
ATOM 4058 O O . ILE A 1 507 ? 11.912 3.285 -20.791 1.00 94.38 507 ILE A O 1
ATOM 4062 N N . PHE A 1 508 ? 14.065 3.827 -20.436 1.00 95.06 508 PHE A N 1
ATOM 4063 C CA . PHE A 1 508 ? 14.270 4.365 -21.782 1.00 95.06 508 PHE A CA 1
ATOM 4064 C C . PHE A 1 508 ? 14.231 3.275 -22.850 1.00 95.06 508 PHE A C 1
ATOM 4066 O O . PHE A 1 508 ? 13.782 3.541 -23.964 1.00 95.06 508 PHE A O 1
ATOM 4073 N N . GLY A 1 509 ? 14.617 2.043 -22.517 1.00 93.75 509 GLY A N 1
ATOM 4074 C CA . GLY A 1 509 ? 14.461 0.912 -23.419 1.00 93.75 509 GLY A CA 1
ATOM 4075 C C . GLY A 1 509 ? 13.012 0.588 -23.716 1.00 93.75 509 GLY A C 1
ATOM 4076 O O . GLY A 1 509 ? 12.616 0.596 -24.875 1.00 93.75 509 GLY A O 1
ATOM 4077 N N . ILE A 1 510 ? 12.182 0.425 -22.688 1.00 93.19 510 ILE A N 1
ATOM 4078 C CA . ILE A 1 510 ? 10.749 0.184 -22.885 1.00 93.19 510 ILE A CA 1
ATOM 4079 C C . ILE A 1 510 ? 10.098 1.352 -23.637 1.00 93.19 510 ILE A C 1
ATOM 4081 O O . ILE A 1 510 ? 9.346 1.136 -24.588 1.00 93.19 510 ILE A O 1
ATOM 4085 N N . TYR A 1 511 ? 10.414 2.588 -23.242 1.00 92.31 511 TYR A N 1
ATOM 4086 C CA . TYR A 1 511 ? 9.844 3.776 -23.869 1.00 92.31 511 TYR A CA 1
ATOM 4087 C C . TYR A 1 511 ? 10.227 3.883 -25.352 1.00 92.31 511 TYR A C 1
ATOM 4089 O O . TYR A 1 511 ? 9.350 4.081 -26.191 1.00 92.31 511 TYR A O 1
ATOM 4097 N N . SER A 1 512 ? 11.502 3.678 -25.693 1.00 92.44 512 SER A N 1
ATOM 4098 C CA . SER A 1 512 ? 11.966 3.735 -27.085 1.00 92.44 512 SER A CA 1
ATOM 4099 C C . SER A 1 512 ? 11.339 2.645 -27.956 1.00 92.44 512 SER A C 1
ATOM 4101 O O . SER A 1 512 ? 10.835 2.963 -29.030 1.00 92.44 512 SER A O 1
ATOM 4103 N N . ILE A 1 513 ? 11.242 1.406 -27.453 1.00 87.75 513 ILE A N 1
ATOM 4104 C CA . ILE A 1 513 ? 10.586 0.288 -28.151 1.00 87.75 513 ILE A CA 1
ATOM 4105 C C . ILE A 1 513 ? 9.110 0.595 -28.443 1.00 87.75 513 ILE A C 1
ATOM 4107 O O . ILE A 1 513 ? 8.605 0.221 -29.498 1.00 87.75 513 ILE A O 1
ATOM 4111 N N . SER A 1 514 ? 8.415 1.280 -27.531 1.00 87.19 514 SER A N 1
ATOM 4112 C CA . SER A 1 514 ? 7.001 1.637 -27.712 1.00 87.19 514 SER A CA 1
ATOM 4113 C C . SER A 1 514 ? 6.769 2.774 -28.716 1.00 87.19 514 SER A C 1
ATOM 4115 O O . SER A 1 514 ? 5.651 2.968 -29.195 1.00 87.19 514 SER A O 1
ATOM 4117 N N . SER A 1 515 ? 7.810 3.543 -29.043 1.00 83.12 515 SER A N 1
ATOM 4118 C CA . SER A 1 515 ? 7.688 4.772 -29.820 1.00 83.12 515 SER A CA 1
ATOM 4119 C C . SER A 1 515 ? 8.115 4.569 -31.279 1.00 83.12 515 SER A C 1
ATOM 4121 O O . SER A 1 515 ? 9.295 4.575 -31.604 1.00 83.12 515 SER A O 1
ATOM 4123 N N . VAL A 1 516 ? 7.142 4.465 -32.190 1.00 70.31 516 VAL A N 1
ATOM 4124 C CA . VAL A 1 516 ? 7.345 4.193 -33.637 1.00 70.31 516 VAL A CA 1
ATOM 4125 C C . VAL A 1 516 ? 8.196 5.261 -34.364 1.00 70.31 516 VAL A C 1
ATOM 4127 O O . VAL A 1 516 ? 8.618 5.058 -35.496 1.00 70.31 516 VAL A O 1
ATOM 4130 N N . LYS A 1 517 ? 8.452 6.424 -33.746 1.00 63.66 517 LYS A N 1
ATOM 4131 C CA . LYS A 1 517 ? 9.070 7.596 -34.397 1.00 63.66 517 LYS A CA 1
ATOM 4132 C C . LYS A 1 517 ? 10.555 7.843 -34.092 1.00 63.66 517 LYS A C 1
ATOM 4134 O O . LYS A 1 517 ? 11.126 8.715 -34.741 1.00 63.66 517 LYS A O 1
ATOM 4139 N N . TYR A 1 518 ? 11.186 7.149 -33.139 1.00 67.69 518 TYR A N 1
ATOM 4140 C CA . TYR A 1 518 ? 12.478 7.597 -32.586 1.00 67.69 518 TYR A CA 1
ATOM 4141 C C . TYR A 1 518 ? 13.603 6.551 -32.662 1.00 67.69 518 TYR A C 1
ATOM 4143 O O . TYR A 1 518 ? 14.047 6.031 -31.639 1.00 67.69 518 TYR A O 1
ATOM 4151 N N . ASN A 1 519 ? 14.152 6.325 -33.862 1.00 85.69 519 ASN A N 1
ATOM 4152 C CA . ASN A 1 519 ? 15.340 5.469 -34.040 1.00 85.69 519 ASN A CA 1
ATOM 4153 C C . ASN A 1 519 ? 16.560 5.983 -33.244 1.00 85.69 519 ASN A C 1
ATOM 4155 O O . ASN A 1 519 ? 17.347 5.195 -32.727 1.00 85.69 519 ASN A O 1
ATOM 4159 N N . ILE A 1 520 ? 16.705 7.308 -33.096 1.00 93.56 520 ILE A N 1
ATOM 4160 C CA . ILE A 1 520 ? 17.832 7.921 -32.371 1.00 93.56 520 ILE A CA 1
ATOM 4161 C C . ILE A 1 520 ? 17.723 7.674 -30.857 1.00 93.56 520 ILE A C 1
ATOM 4163 O O . ILE A 1 520 ? 18.727 7.370 -30.212 1.00 93.56 520 ILE A O 1
ATOM 4167 N N . LEU A 1 521 ? 16.519 7.766 -30.281 1.00 94.56 521 LEU A N 1
ATOM 4168 C CA . LEU A 1 521 ? 16.299 7.484 -28.863 1.00 94.56 521 LEU A CA 1
ATOM 4169 C C . LEU A 1 521 ? 16.599 6.021 -28.522 1.00 94.56 521 LEU A C 1
ATOM 4171 O O . LEU A 1 521 ? 17.257 5.767 -27.514 1.00 94.56 521 LEU A O 1
ATOM 4175 N N . GLU A 1 522 ? 16.146 5.076 -29.355 1.00 95.00 522 GLU A N 1
ATOM 4176 C CA . GLU A 1 522 ? 16.438 3.649 -29.171 1.00 95.00 522 GLU A CA 1
ATOM 4177 C C . GLU A 1 522 ? 17.947 3.383 -29.223 1.00 95.00 522 GLU A C 1
ATOM 4179 O O . GLU A 1 522 ? 18.488 2.747 -28.316 1.00 95.00 522 GLU A O 1
ATOM 4184 N N . LEU A 1 523 ? 18.652 3.965 -30.201 1.00 95.69 523 LEU A N 1
ATOM 4185 C CA . LEU A 1 523 ? 20.108 3.867 -30.301 1.00 95.69 523 LEU A CA 1
ATOM 4186 C C . LEU A 1 523 ? 20.818 4.432 -29.058 1.00 95.69 523 LEU A C 1
ATOM 4188 O O . LEU A 1 523 ? 21.716 3.793 -28.510 1.00 95.69 523 LEU A O 1
ATOM 4192 N N . ASN A 1 524 ? 20.412 5.607 -28.573 1.00 96.38 524 ASN A N 1
ATOM 4193 C CA . ASN A 1 524 ? 21.010 6.216 -27.382 1.00 96.38 524 ASN A CA 1
ATOM 4194 C C . ASN A 1 524 ? 20.735 5.387 -26.114 1.00 96.38 524 ASN A C 1
ATOM 4196 O O . ASN A 1 524 ? 21.614 5.212 -25.262 1.00 96.38 524 ASN A O 1
ATOM 4200 N N . ALA A 1 525 ? 19.531 4.830 -25.989 1.00 96.31 525 ALA A N 1
ATOM 4201 C CA . ALA A 1 525 ? 19.172 3.950 -24.884 1.00 96.31 525 ALA A CA 1
ATOM 4202 C C . ALA A 1 525 ? 19.971 2.625 -24.925 1.00 96.31 525 ALA A C 1
ATOM 4204 O O . ALA A 1 525 ? 20.436 2.141 -23.892 1.00 96.31 525 ALA A O 1
ATOM 4205 N N . LEU A 1 526 ? 20.255 2.103 -26.118 1.00 96.44 526 LEU A N 1
ATOM 4206 C CA . LEU A 1 526 ? 21.126 0.948 -26.334 1.00 96.44 526 LEU A CA 1
ATOM 4207 C C . LEU A 1 526 ? 22.602 1.243 -25.995 1.00 96.44 526 LEU A C 1
ATOM 4209 O O . LEU A 1 526 ? 23.240 0.461 -25.288 1.00 96.44 526 LEU A O 1
ATOM 4213 N N . ILE A 1 527 ? 23.143 2.400 -26.397 1.00 97.56 527 ILE A N 1
ATOM 4214 C CA . ILE A 1 527 ? 24.510 2.832 -26.034 1.00 97.56 527 ILE A CA 1
ATOM 4215 C C . ILE A 1 527 ? 24.659 2.938 -24.509 1.00 97.56 527 ILE A C 1
ATOM 4217 O O . ILE A 1 527 ? 25.614 2.428 -23.918 1.00 97.56 527 ILE A O 1
ATOM 4221 N N . THR A 1 528 ? 23.693 3.576 -23.848 1.00 97.56 528 THR A N 1
ATOM 4222 C CA . THR A 1 528 ? 23.692 3.710 -22.382 1.00 97.56 528 THR A CA 1
ATOM 4223 C C . THR A 1 528 ? 23.491 2.381 -21.648 1.00 97.56 528 THR A C 1
ATOM 4225 O O . THR A 1 528 ? 23.998 2.216 -20.535 1.00 97.56 528 THR A O 1
ATOM 4228 N N . SER A 1 529 ? 22.841 1.402 -22.283 1.00 97.44 529 SER A N 1
ATOM 4229 C CA . SER A 1 529 ? 22.750 0.019 -21.803 1.00 97.44 529 SER A CA 1
ATOM 4230 C C . SER A 1 529 ? 24.118 -0.669 -21.774 1.00 97.44 529 SER A C 1
ATOM 4232 O O . SER A 1 529 ? 24.525 -1.178 -20.726 1.00 97.44 529 SER A O 1
ATOM 4234 N N . TYR A 1 530 ? 24.901 -0.566 -22.857 1.00 97.62 530 TYR A N 1
ATOM 4235 C CA . TYR A 1 530 ? 26.288 -1.052 -22.878 1.00 97.62 530 TYR A CA 1
ATOM 4236 C C . TYR A 1 530 ? 27.153 -0.371 -21.819 1.00 97.62 530 TYR A C 1
ATOM 4238 O O . TYR A 1 530 ? 27.904 -1.034 -21.100 1.00 97.62 530 TYR A O 1
ATOM 4246 N N . PHE A 1 531 ? 27.027 0.950 -21.687 1.00 97.88 531 PHE A N 1
ATOM 4247 C CA . PHE A 1 531 ? 27.751 1.704 -20.670 1.00 97.88 531 PHE A CA 1
ATOM 4248 C C . PHE A 1 531 ? 27.385 1.253 -19.247 1.00 97.88 531 PHE A C 1
ATOM 4250 O O . PHE A 1 531 ? 28.261 1.084 -18.400 1.00 97.88 531 PHE A O 1
ATOM 4257 N N . THR A 1 532 ? 26.108 0.970 -18.989 1.00 97.75 532 THR A N 1
ATOM 4258 C CA . THR A 1 532 ? 25.653 0.419 -17.706 1.00 97.75 532 THR A CA 1
ATOM 4259 C C . THR A 1 532 ? 26.238 -0.973 -17.455 1.00 97.75 532 THR A C 1
ATOM 4261 O O . THR A 1 532 ? 26.736 -1.231 -16.359 1.00 97.75 532 THR A O 1
ATOM 4264 N N . GLY A 1 533 ? 26.279 -1.844 -18.469 1.00 97.06 533 GLY A N 1
ATOM 4265 C CA . GLY A 1 533 ? 26.967 -3.137 -18.388 1.00 97.06 533 GLY A CA 1
ATOM 4266 C C . GLY A 1 533 ? 28.447 -2.988 -18.015 1.00 97.06 533 GLY A C 1
ATOM 4267 O O . GLY A 1 533 ? 28.941 -3.695 -17.132 1.00 97.06 533 GLY A O 1
ATOM 4268 N N . LEU A 1 534 ? 29.140 -2.006 -18.604 1.00 97.50 534 LEU A N 1
ATOM 4269 C CA . LEU A 1 534 ? 30.529 -1.681 -18.266 1.00 97.50 534 LEU A CA 1
ATOM 4270 C C . LEU A 1 534 ? 30.676 -1.198 -16.817 1.00 97.50 534 LEU A C 1
ATOM 4272 O O . LEU A 1 534 ? 31.593 -1.647 -16.133 1.00 97.50 534 LEU A O 1
ATOM 4276 N N . LEU A 1 535 ? 29.773 -0.348 -16.313 1.00 97.38 535 LEU A N 1
ATOM 4277 C CA . LEU A 1 535 ? 29.791 0.084 -14.908 1.00 97.38 535 LEU A CA 1
ATOM 4278 C C . LEU A 1 535 ? 29.674 -1.105 -13.942 1.00 97.38 535 LEU A C 1
ATOM 4280 O O . LEU A 1 535 ? 30.440 -1.198 -12.980 1.00 97.38 535 LEU A O 1
ATOM 4284 N N . PHE A 1 536 ? 28.762 -2.044 -14.209 1.00 97.56 536 PHE A N 1
ATOM 4285 C CA . PHE A 1 536 ? 28.630 -3.258 -13.399 1.00 97.56 536 PHE A CA 1
ATOM 4286 C C . PHE A 1 536 ? 29.851 -4.178 -13.526 1.00 97.56 536 PHE A C 1
ATOM 4288 O O . PHE A 1 536 ? 30.296 -4.732 -12.521 1.00 97.56 536 PHE A O 1
ATOM 4295 N N . ALA A 1 537 ? 30.439 -4.318 -14.717 1.00 96.50 537 ALA A N 1
ATOM 4296 C CA . ALA A 1 537 ? 31.650 -5.114 -14.917 1.00 96.50 537 ALA A CA 1
ATOM 4297 C C . ALA A 1 537 ? 32.863 -4.522 -14.177 1.00 96.50 537 ALA A C 1
ATOM 4299 O O . ALA A 1 537 ? 33.629 -5.256 -13.545 1.00 96.50 537 ALA A O 1
ATOM 4300 N N . LEU A 1 538 ? 33.009 -3.193 -14.193 1.00 96.69 538 LEU A N 1
ATOM 4301 C CA . LEU A 1 538 ? 34.020 -2.476 -13.416 1.00 96.69 538 LEU A CA 1
ATOM 4302 C C . LEU A 1 538 ? 33.822 -2.698 -11.916 1.00 96.69 538 LEU A C 1
ATOM 4304 O O . LEU A 1 538 ? 34.791 -2.996 -11.212 1.00 96.69 538 LEU A O 1
ATOM 4308 N N . GLU A 1 539 ? 32.581 -2.626 -11.422 1.00 96.81 539 GLU A N 1
ATOM 4309 C CA . GLU A 1 539 ? 32.310 -2.916 -10.016 1.00 96.81 539 GLU A CA 1
ATOM 4310 C C . GLU A 1 539 ? 32.588 -4.378 -9.667 1.00 96.81 539 GLU A C 1
ATOM 4312 O O . GLU A 1 539 ? 33.184 -4.645 -8.624 1.00 96.81 539 GLU A O 1
ATOM 4317 N N . ALA A 1 540 ? 32.209 -5.329 -10.520 1.00 95.81 540 ALA A N 1
ATOM 4318 C CA . ALA A 1 540 ? 32.482 -6.749 -10.316 1.00 95.81 540 ALA A CA 1
ATOM 4319 C C . ALA A 1 540 ? 33.990 -7.022 -10.221 1.00 95.81 540 ALA A C 1
ATOM 4321 O O . ALA A 1 540 ? 34.441 -7.705 -9.299 1.00 95.81 540 ALA A O 1
ATOM 4322 N N . SER A 1 541 ? 34.776 -6.421 -11.120 1.00 95.62 541 SER A N 1
ATOM 4323 C CA . SER A 1 541 ? 36.240 -6.502 -11.119 1.00 95.62 541 SER A CA 1
ATOM 4324 C C . SER A 1 541 ? 36.840 -5.888 -9.849 1.00 95.62 541 SER A C 1
ATOM 4326 O O . SER A 1 541 ? 37.637 -6.520 -9.150 1.00 95.62 541 SER A O 1
ATOM 4328 N N . ARG A 1 542 ? 36.392 -4.682 -9.476 1.00 94.44 542 ARG A N 1
ATOM 4329 C CA . ARG A 1 542 ? 36.868 -3.960 -8.287 1.00 94.44 542 ARG A CA 1
ATOM 4330 C C . ARG A 1 542 ? 36.544 -4.692 -6.987 1.00 94.44 542 ARG A C 1
ATOM 4332 O O . ARG A 1 542 ? 37.397 -4.794 -6.104 1.00 94.44 542 ARG A O 1
ATOM 4339 N N . SER A 1 543 ? 35.295 -5.112 -6.827 1.00 93.94 543 SER A N 1
ATOM 4340 C CA . SER A 1 543 ? 34.790 -5.738 -5.602 1.00 93.94 543 SER A CA 1
ATOM 4341 C C . SER A 1 543 ? 35.131 -7.226 -5.518 1.00 93.94 543 SER A C 1
ATOM 4343 O O . SER A 1 543 ? 34.980 -7.815 -4.449 1.00 93.94 543 SER A O 1
ATOM 4345 N N . ARG A 1 544 ? 35.608 -7.826 -6.623 1.00 94.31 544 ARG A N 1
ATOM 4346 C CA . ARG A 1 544 ? 35.830 -9.273 -6.787 1.00 94.31 544 ARG A CA 1
ATOM 4347 C C . ARG A 1 544 ? 34.583 -10.095 -6.443 1.00 94.31 544 ARG A C 1
ATOM 4349 O O . ARG A 1 544 ? 34.677 -11.232 -5.981 1.00 94.31 544 ARG A O 1
ATOM 4356 N N . ARG A 1 545 ? 33.404 -9.506 -6.654 1.00 92.19 545 ARG A N 1
ATOM 4357 C CA . ARG A 1 545 ? 32.105 -10.108 -6.361 1.00 92.19 545 ARG A CA 1
ATOM 4358 C C . ARG A 1 545 ? 31.531 -10.754 -7.608 1.00 92.19 545 ARG A C 1
ATOM 4360 O O . ARG A 1 545 ? 31.182 -10.083 -8.576 1.00 92.19 545 ARG A O 1
ATOM 4367 N N . PHE A 1 546 ? 31.430 -12.078 -7.564 1.00 87.38 546 PHE A N 1
ATOM 4368 C CA . PHE A 1 546 ? 30.922 -12.877 -8.676 1.00 87.38 546 PHE A CA 1
ATOM 4369 C C . PHE A 1 546 ? 29.461 -12.560 -9.015 1.00 87.38 546 PHE A C 1
ATOM 4371 O O . PHE A 1 546 ? 29.094 -12.545 -10.182 1.00 87.38 546 PHE A O 1
ATOM 4378 N N . ASP A 1 547 ? 28.645 -12.258 -8.008 1.00 88.81 547 ASP A N 1
ATOM 4379 C CA . ASP A 1 547 ? 27.233 -11.912 -8.163 1.00 88.81 547 ASP A CA 1
ATOM 4380 C C . ASP A 1 547 ? 27.028 -10.627 -8.978 1.00 88.81 547 ASP A C 1
ATOM 4382 O O . ASP A 1 547 ? 26.189 -10.600 -9.874 1.00 88.81 547 ASP A O 1
ATOM 4386 N N . ILE A 1 548 ? 27.852 -9.597 -8.761 1.00 92.56 548 ILE A N 1
ATOM 4387 C CA . ILE A 1 548 ? 27.815 -8.368 -9.574 1.00 92.56 548 ILE A CA 1
ATOM 4388 C C . ILE A 1 548 ? 28.270 -8.659 -11.013 1.00 92.56 548 ILE A C 1
ATOM 4390 O O . ILE A 1 548 ? 27.721 -8.098 -11.959 1.00 92.56 548 ILE A O 1
ATOM 4394 N N . GLY A 1 549 ? 29.226 -9.577 -11.190 1.00 91.94 549 GLY A N 1
ATOM 4395 C CA . GLY A 1 549 ? 29.664 -10.035 -12.512 1.00 91.94 549 GLY A CA 1
ATOM 4396 C C . GLY A 1 549 ? 28.548 -10.725 -13.299 1.00 91.94 549 GLY A C 1
ATOM 4397 O O . GLY A 1 549 ? 28.396 -10.467 -14.492 1.00 91.94 549 GLY A O 1
ATOM 4398 N N . ILE A 1 550 ? 27.717 -11.530 -12.625 1.00 89.06 550 ILE A N 1
ATOM 4399 C CA . ILE A 1 550 ? 26.516 -12.113 -13.237 1.00 89.06 550 ILE A CA 1
ATOM 4400 C C . ILE A 1 550 ? 25.582 -10.993 -13.699 1.00 89.06 550 ILE A C 1
ATOM 4402 O O . ILE A 1 550 ? 25.218 -10.978 -14.871 1.00 89.06 550 ILE A O 1
ATOM 4406 N N . VAL A 1 551 ? 25.266 -10.014 -12.842 1.00 92.81 551 VAL A N 1
ATOM 4407 C CA . VAL A 1 551 ? 24.394 -8.885 -13.220 1.00 92.81 551 VAL A CA 1
ATOM 4408 C C . VAL A 1 551 ? 24.944 -8.129 -14.434 1.00 92.81 551 VAL A C 1
ATOM 4410 O O . VAL A 1 551 ? 24.196 -7.878 -15.374 1.00 92.81 551 VAL A O 1
ATOM 4413 N N . ALA A 1 552 ? 26.250 -7.840 -14.470 1.00 95.00 552 ALA A N 1
ATOM 4414 C CA . ALA A 1 552 ? 26.895 -7.210 -15.625 1.00 95.00 552 ALA A CA 1
ATOM 4415 C C . ALA A 1 552 ? 26.669 -8.011 -16.916 1.00 95.00 552 ALA A C 1
ATOM 4417 O O . ALA A 1 552 ? 26.292 -7.457 -17.945 1.00 95.00 552 ALA A O 1
ATOM 4418 N N . SER A 1 553 ? 26.869 -9.329 -16.853 1.00 92.31 553 SER A N 1
ATOM 4419 C CA . SER A 1 553 ? 26.707 -10.208 -18.010 1.00 92.31 553 SER A CA 1
ATOM 4420 C C . SER A 1 553 ? 25.249 -10.345 -18.472 1.00 92.31 553 SER A C 1
ATOM 4422 O O . SER A 1 553 ? 25.010 -10.369 -19.676 1.00 92.31 553 SER A O 1
ATOM 4424 N N . VAL A 1 554 ? 24.275 -10.337 -17.548 1.00 91.62 554 VAL A N 1
ATOM 4425 C CA . VAL A 1 554 ? 22.841 -10.281 -17.885 1.00 91.62 554 VAL A CA 1
ATOM 4426 C C . VAL A 1 554 ? 22.515 -8.979 -18.612 1.00 91.62 554 VAL A C 1
ATOM 4428 O O . VAL A 1 554 ? 21.795 -9.009 -19.605 1.00 91.62 554 VAL A O 1
ATOM 4431 N N . ILE A 1 555 ? 23.058 -7.847 -18.150 1.00 93.50 555 ILE A N 1
ATOM 4432 C CA . ILE A 1 555 ? 22.854 -6.550 -18.806 1.00 93.50 555 ILE A CA 1
ATOM 4433 C C . ILE A 1 555 ? 23.400 -6.603 -20.230 1.00 93.50 555 ILE A C 1
ATOM 4435 O O . ILE A 1 555 ? 22.643 -6.337 -21.153 1.00 93.50 555 ILE A O 1
ATOM 4439 N N . PHE A 1 556 ? 24.652 -7.031 -20.428 1.00 96.19 556 PHE A N 1
ATOM 4440 C CA . PHE A 1 556 ? 25.237 -7.147 -21.769 1.00 96.19 556 PHE A CA 1
ATOM 4441 C C . PHE A 1 556 ? 24.444 -8.063 -22.699 1.00 96.19 556 PHE A C 1
ATOM 4443 O O . PHE A 1 556 ? 24.276 -7.738 -23.873 1.00 96.19 556 PHE A O 1
ATOM 4450 N N . LEU A 1 557 ? 23.948 -9.191 -22.189 1.00 93.25 557 LEU A N 1
ATOM 4451 C CA . LEU A 1 557 ? 23.099 -10.087 -22.963 1.00 93.25 557 LEU A CA 1
ATOM 4452 C C . LEU A 1 557 ? 21.773 -9.418 -23.332 1.00 93.25 557 LEU A C 1
ATOM 4454 O O . LEU A 1 557 ? 21.380 -9.454 -24.491 1.00 93.25 557 LEU A O 1
ATOM 4458 N N . GLY A 1 558 ? 21.110 -8.766 -22.376 1.00 93.69 558 GLY A N 1
ATOM 4459 C CA . GLY A 1 558 ? 19.894 -7.998 -22.635 1.00 93.69 558 GLY A CA 1
ATOM 4460 C C . GLY A 1 558 ? 20.120 -6.898 -23.675 1.00 93.69 558 GLY A C 1
ATOM 4461 O O . GLY A 1 558 ? 19.317 -6.752 -24.593 1.00 93.69 558 GLY A O 1
ATOM 4462 N N . THR A 1 559 ? 21.244 -6.178 -23.594 1.00 95.38 559 THR A N 1
ATOM 4463 C CA . THR A 1 559 ? 21.641 -5.179 -24.594 1.00 95.38 559 THR A CA 1
ATOM 4464 C C . THR A 1 559 ? 21.886 -5.808 -25.964 1.00 95.38 559 THR A C 1
ATOM 4466 O O . THR A 1 559 ? 21.478 -5.238 -26.969 1.00 95.38 559 THR A O 1
ATOM 4469 N N . LEU A 1 560 ? 22.519 -6.985 -26.030 1.00 94.94 560 LEU A N 1
ATOM 4470 C CA . LEU A 1 560 ? 22.760 -7.705 -27.283 1.00 94.94 560 LEU A CA 1
ATOM 4471 C C . LEU A 1 560 ? 21.448 -8.136 -27.950 1.00 94.94 560 LEU A C 1
ATOM 4473 O O . LEU A 1 560 ? 21.269 -7.917 -29.144 1.00 94.94 560 LEU A O 1
ATOM 4477 N N . LEU A 1 561 ? 20.524 -8.710 -27.176 1.00 94.25 561 LEU A N 1
ATOM 4478 C CA . LEU A 1 561 ? 19.202 -9.101 -27.667 1.00 94.25 561 LEU A CA 1
ATOM 4479 C C . LEU A 1 561 ? 18.412 -7.888 -28.159 1.00 94.25 561 LEU A C 1
ATOM 4481 O O . LEU A 1 561 ? 17.774 -7.932 -29.207 1.00 94.25 561 LEU A O 1
ATOM 4485 N N . TRP A 1 562 ? 18.495 -6.777 -27.433 1.00 94.56 562 TRP A N 1
ATOM 4486 C CA . TRP A 1 562 ? 17.893 -5.526 -27.869 1.00 94.56 562 TRP A CA 1
ATOM 4487 C C . TRP A 1 562 ? 18.549 -4.994 -29.152 1.00 94.56 562 TRP A C 1
ATOM 4489 O O . TRP A 1 562 ? 17.848 -4.548 -30.055 1.00 94.56 562 TRP A O 1
ATOM 4499 N N . ASN A 1 563 ? 19.867 -5.134 -29.308 1.00 95.19 563 ASN A N 1
ATOM 4500 C CA . ASN A 1 563 ? 20.551 -4.782 -30.549 1.00 95.19 563 ASN A CA 1
ATOM 4501 C C . ASN A 1 563 ? 20.035 -5.591 -31.744 1.00 95.19 563 ASN A C 1
ATOM 4503 O O . ASN A 1 563 ? 19.785 -5.001 -32.786 1.00 95.19 563 ASN A O 1
ATOM 4507 N N . PHE A 1 564 ? 19.790 -6.898 -31.589 1.00 94.81 564 PHE A N 1
ATOM 4508 C CA . PHE A 1 564 ? 19.171 -7.722 -32.639 1.00 94.81 564 PHE A CA 1
ATOM 4509 C C . PHE A 1 564 ? 17.788 -7.225 -33.054 1.00 94.81 564 PHE A C 1
ATOM 4511 O O . PHE A 1 564 ? 17.485 -7.190 -34.245 1.00 94.81 564 PHE A O 1
ATOM 4518 N N . LYS A 1 565 ? 16.985 -6.770 -32.089 1.00 93.75 565 LYS A N 1
ATOM 4519 C CA . LYS A 1 565 ? 15.691 -6.140 -32.365 1.00 93.75 565 LYS A CA 1
ATOM 4520 C C . LYS A 1 565 ? 15.850 -4.807 -33.097 1.00 93.75 565 LYS A C 1
ATOM 4522 O O . LYS A 1 565 ? 15.085 -4.530 -34.011 1.00 93.75 565 LYS A O 1
ATOM 4527 N N . TYR A 1 566 ? 16.846 -4.003 -32.729 1.00 92.69 566 TYR A N 1
ATOM 4528 C CA . TYR A 1 566 ? 17.126 -2.719 -33.376 1.00 92.69 566 TYR A CA 1
ATOM 4529 C C . TYR A 1 566 ? 17.573 -2.869 -34.841 1.00 92.69 566 TYR A C 1
ATOM 4531 O O . TYR A 1 566 ? 17.213 -2.044 -35.672 1.00 92.69 566 TYR A O 1
ATOM 4539 N N . ILE A 1 567 ? 18.313 -3.932 -35.178 1.00 94.62 567 ILE A N 1
ATOM 4540 C CA . ILE A 1 567 ? 18.683 -4.261 -36.570 1.00 94.62 567 ILE A CA 1
ATOM 4541 C C . ILE A 1 567 ? 17.621 -5.105 -37.305 1.00 94.62 567 ILE A C 1
ATOM 4543 O O . ILE A 1 567 ? 17.922 -5.674 -38.350 1.00 94.62 567 ILE A O 1
ATOM 4547 N N . GLU A 1 568 ? 16.404 -5.198 -36.756 1.00 93.44 568 GLU A N 1
ATOM 4548 C CA . GLU A 1 568 ? 15.238 -5.858 -37.364 1.00 93.44 568 GLU A CA 1
ATOM 4549 C C . GLU A 1 568 ? 15.447 -7.350 -37.692 1.00 93.44 568 GLU A C 1
ATOM 4551 O O . GLU A 1 568 ? 14.952 -7.868 -38.693 1.00 93.44 568 GLU A O 1
ATOM 4556 N N . LEU A 1 569 ? 16.155 -8.092 -36.830 1.00 93.44 569 LEU A N 1
ATOM 4557 C CA . LEU A 1 569 ? 16.207 -9.550 -36.960 1.00 93.44 569 LEU A CA 1
ATOM 4558 C C . LEU A 1 569 ? 14.858 -10.166 -36.562 1.00 93.44 569 LEU A C 1
ATOM 4560 O O . LEU A 1 569 ? 14.511 -10.218 -35.381 1.00 93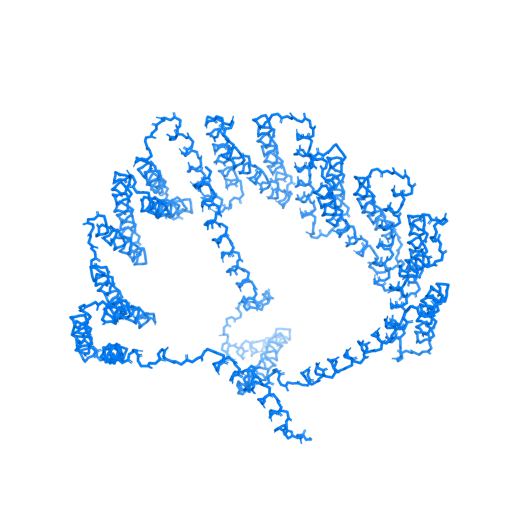.44 569 LEU A O 1
ATOM 4564 N N . GLU A 1 570 ? 14.117 -10.661 -37.553 1.00 91.56 570 GLU A N 1
ATOM 4565 C CA . GLU A 1 570 ? 12.771 -11.230 -37.372 1.00 91.56 570 GLU A CA 1
ATOM 4566 C C . GLU A 1 570 ? 12.775 -12.637 -36.754 1.00 91.56 570 GLU A C 1
ATOM 4568 O O . GLU A 1 570 ? 11.818 -13.041 -36.096 1.00 91.56 570 GLU A O 1
ATOM 4573 N N . ASN A 1 571 ? 13.848 -13.408 -36.949 1.00 92.44 571 ASN A N 1
ATOM 4574 C CA . ASN A 1 571 ? 13.874 -14.801 -36.513 1.00 92.44 571 ASN A CA 1
ATOM 4575 C C . ASN A 1 571 ? 14.082 -14.905 -34.991 1.00 92.44 571 ASN A C 1
ATOM 4577 O O . ASN A 1 571 ? 15.131 -14.523 -34.466 1.00 92.44 571 ASN A O 1
ATOM 4581 N N . VAL A 1 572 ? 13.103 -15.497 -34.295 1.00 93.25 572 VAL A N 1
ATOM 4582 C CA . VAL A 1 572 ? 13.103 -15.718 -32.836 1.00 93.25 572 VAL A CA 1
ATOM 4583 C C . VAL A 1 572 ? 14.350 -16.477 -32.358 1.00 93.25 572 VAL A C 1
ATOM 4585 O O . VAL A 1 572 ? 14.816 -16.256 -31.238 1.00 93.25 572 VAL A O 1
ATOM 4588 N N . GLN A 1 573 ? 14.958 -17.296 -33.221 1.00 92.75 573 GLN A N 1
ATOM 4589 C CA . GLN A 1 573 ? 16.169 -18.057 -32.908 1.00 92.75 573 GLN A CA 1
ATOM 4590 C C . GLN A 1 573 ? 17.396 -17.181 -32.634 1.00 92.75 573 GLN A C 1
ATOM 4592 O O . GLN A 1 573 ? 18.254 -17.555 -31.833 1.00 92.75 573 GLN A O 1
ATOM 4597 N N . PHE A 1 574 ? 17.464 -15.975 -33.214 1.00 94.38 574 PHE A N 1
ATOM 4598 C CA . PHE A 1 574 ? 18.517 -15.011 -32.874 1.00 94.38 574 PHE A CA 1
ATOM 4599 C C . PHE A 1 574 ? 18.433 -14.538 -31.418 1.00 94.38 574 PHE A C 1
ATOM 4601 O O . PHE A 1 574 ? 19.426 -14.053 -30.878 1.00 94.38 574 PHE A O 1
ATOM 4608 N N . TYR A 1 575 ? 17.281 -14.718 -30.764 1.00 94.50 575 TYR A N 1
ATOM 4609 C CA . TYR A 1 575 ? 17.061 -14.323 -29.379 1.00 94.50 575 TYR A CA 1
ATOM 4610 C C . TYR A 1 575 ? 17.172 -15.498 -28.405 1.00 94.50 575 TYR A C 1
ATOM 4612 O O . TYR A 1 575 ? 17.831 -15.378 -27.370 1.00 94.50 575 TYR A O 1
ATOM 4620 N N . SER A 1 576 ? 16.555 -16.640 -28.728 1.00 94.25 576 SER A N 1
ATOM 4621 C CA . SER A 1 576 ? 16.561 -17.830 -27.865 1.00 94.25 576 SER A CA 1
ATOM 4622 C C . SER A 1 576 ? 17.954 -18.445 -27.744 1.00 94.25 576 SER A C 1
ATOM 4624 O O . SER A 1 576 ? 18.372 -18.786 -26.636 1.00 94.25 576 SER A O 1
ATOM 4626 N N . LEU A 1 577 ? 18.704 -18.544 -28.846 1.00 94.06 577 LEU A N 1
ATOM 4627 C CA . LEU A 1 577 ? 19.975 -19.266 -28.874 1.00 94.06 577 LEU A CA 1
ATOM 4628 C C . LEU A 1 577 ? 21.065 -18.603 -28.008 1.00 94.06 577 LEU A C 1
ATOM 4630 O O . LEU A 1 577 ? 21.619 -19.289 -27.144 1.00 94.06 577 LEU A O 1
ATOM 4634 N N . PRO A 1 578 ? 21.376 -17.294 -28.138 1.00 95.50 578 PRO A N 1
ATOM 4635 C CA . PRO A 1 578 ? 22.372 -16.650 -27.277 1.00 95.50 578 PRO A CA 1
ATOM 4636 C C . PRO A 1 578 ? 21.970 -16.675 -25.801 1.00 95.50 578 PRO A C 1
ATOM 4638 O O . PRO A 1 578 ? 22.826 -16.851 -24.933 1.00 95.50 578 PRO A O 1
ATOM 4641 N N . LEU A 1 579 ? 20.669 -16.547 -25.514 1.00 93.56 579 LEU A N 1
ATOM 4642 C CA . LEU A 1 579 ? 20.134 -16.606 -24.158 1.00 93.56 579 LEU A CA 1
ATOM 4643 C C . LEU A 1 579 ? 20.286 -18.004 -23.544 1.00 93.56 579 LEU A C 1
ATOM 4645 O O . LEU A 1 579 ? 20.750 -18.127 -22.411 1.00 93.56 579 LEU A O 1
ATOM 4649 N N . ALA A 1 580 ? 19.969 -19.055 -24.300 1.00 94.56 580 ALA A N 1
ATOM 4650 C CA . ALA A 1 580 ? 20.153 -20.436 -23.875 1.00 94.56 580 ALA A CA 1
ATOM 4651 C C . ALA A 1 580 ? 21.634 -20.771 -23.653 1.00 94.56 580 ALA A C 1
ATOM 4653 O O . ALA A 1 580 ? 21.988 -21.306 -22.603 1.00 94.56 580 ALA A O 1
ATOM 4654 N N . ILE A 1 581 ? 22.518 -20.402 -24.590 1.00 94.62 581 ILE A N 1
ATOM 4655 C CA . ILE A 1 581 ? 23.971 -20.603 -24.459 1.00 94.62 581 ILE A CA 1
ATOM 4656 C C . ILE A 1 581 ? 24.497 -19.903 -23.203 1.00 94.62 581 ILE A C 1
ATOM 4658 O O . ILE A 1 581 ? 25.245 -20.499 -22.425 1.00 94.62 581 ILE A O 1
ATOM 4662 N N . TYR A 1 582 ? 24.085 -18.654 -22.977 1.00 94.62 582 TYR A N 1
ATOM 4663 C CA . TYR A 1 582 ? 24.463 -17.903 -21.787 1.00 94.62 582 TYR A CA 1
ATOM 4664 C C . TYR A 1 582 ? 24.007 -18.596 -20.497 1.00 94.62 582 TYR A C 1
ATOM 4666 O O . TYR A 1 582 ? 24.811 -18.765 -19.577 1.00 94.62 582 TYR A O 1
ATOM 4674 N N . LEU A 1 583 ? 22.746 -19.034 -20.424 1.00 93.00 583 LEU A N 1
ATOM 4675 C CA . LEU A 1 583 ? 22.211 -19.708 -19.242 1.00 93.00 583 LEU A CA 1
ATOM 4676 C C . LEU A 1 583 ? 22.871 -21.074 -19.010 1.00 93.00 583 LEU A C 1
ATOM 4678 O O . LEU A 1 583 ? 23.201 -21.382 -17.869 1.00 93.00 583 LEU A O 1
ATOM 4682 N N . PHE A 1 584 ? 23.165 -21.853 -20.055 1.00 93.88 584 PHE A N 1
ATOM 4683 C CA . PHE A 1 584 ? 23.961 -23.079 -19.914 1.00 93.88 584 PHE A CA 1
ATOM 4684 C C . PHE A 1 584 ? 25.378 -22.786 -19.405 1.00 93.88 584 PHE A C 1
ATOM 4686 O O . PHE A 1 584 ? 25.891 -23.515 -18.554 1.00 93.88 584 PHE A O 1
ATOM 4693 N N . GLY A 1 585 ? 26.001 -21.697 -19.869 1.00 94.06 585 GLY A N 1
ATOM 4694 C CA . GLY A 1 585 ? 27.286 -21.222 -19.355 1.00 94.06 585 GLY A CA 1
ATOM 4695 C C . GLY A 1 585 ? 27.220 -20.833 -17.874 1.00 94.06 585 GLY A C 1
ATOM 4696 O O . GLY A 1 585 ? 28.086 -21.225 -17.089 1.00 94.06 585 GLY A O 1
ATOM 4697 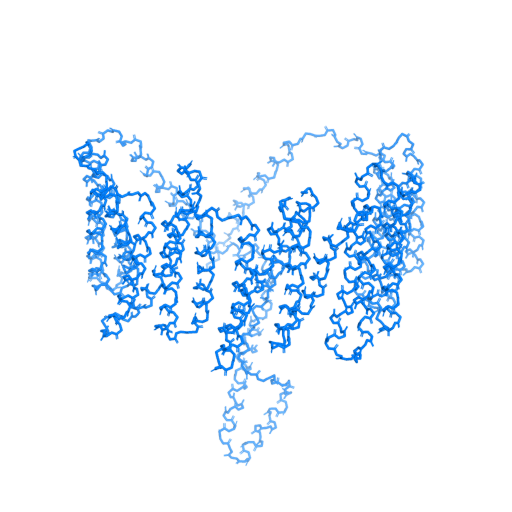N N . LEU A 1 586 ? 26.165 -20.125 -17.457 1.00 90.50 586 LEU A N 1
ATOM 4698 C CA . LEU A 1 586 ? 25.917 -19.813 -16.047 1.00 90.50 586 LEU A CA 1
ATOM 4699 C C . LEU A 1 586 ? 25.673 -21.070 -15.211 1.00 90.50 586 LEU A C 1
ATOM 4701 O O . LEU A 1 586 ? 26.245 -21.184 -14.127 1.00 90.50 586 LEU A O 1
ATOM 4705 N N . GLY A 1 587 ? 24.868 -22.012 -15.707 1.00 91.25 587 GLY A N 1
ATOM 4706 C CA . GLY A 1 587 ? 24.642 -23.311 -15.078 1.00 91.25 587 GLY A CA 1
ATOM 4707 C C . GLY A 1 587 ? 25.963 -24.045 -14.867 1.00 91.25 587 GLY A C 1
ATOM 4708 O O . GLY A 1 587 ? 26.265 -24.475 -13.755 1.00 91.25 587 GLY A O 1
ATOM 4709 N N . PHE A 1 588 ? 26.822 -24.078 -15.889 1.00 92.88 588 PHE A N 1
ATOM 4710 C CA . PHE A 1 588 ? 28.156 -24.674 -15.814 1.00 92.88 588 PHE A CA 1
ATOM 4711 C C . PHE A 1 588 ? 29.047 -24.023 -14.748 1.00 92.88 588 PHE A C 1
ATOM 4713 O O . PHE A 1 588 ? 29.638 -24.726 -13.925 1.00 92.88 588 PHE A O 1
ATOM 4720 N N . LEU A 1 589 ? 29.105 -22.690 -14.698 1.00 91.12 589 LEU A N 1
ATOM 4721 C CA . LEU A 1 589 ? 29.865 -21.969 -13.671 1.00 91.12 589 LEU A CA 1
ATOM 4722 C C . LEU A 1 589 ? 29.287 -22.168 -12.262 1.00 91.12 589 LEU A C 1
ATOM 4724 O O . LEU A 1 589 ? 30.042 -22.262 -11.293 1.00 91.12 589 LEU A O 1
ATOM 4728 N N . ALA A 1 590 ? 27.960 -22.240 -12.132 1.00 88.44 590 ALA A N 1
ATOM 4729 C CA . ALA A 1 590 ? 27.284 -22.511 -10.867 1.00 88.44 590 ALA A CA 1
ATOM 4730 C C . ALA A 1 590 ? 27.583 -23.932 -10.363 1.00 88.44 590 ALA A C 1
ATOM 4732 O O . ALA A 1 590 ? 27.820 -24.111 -9.166 1.00 88.44 590 ALA A O 1
ATOM 4733 N N . ARG A 1 591 ? 27.664 -24.917 -11.270 1.00 89.69 591 ARG A N 1
ATOM 4734 C CA . ARG A 1 591 ? 28.079 -26.293 -10.952 1.00 89.69 591 ARG A CA 1
ATOM 4735 C C . ARG A 1 591 ? 29.506 -26.355 -10.424 1.00 89.69 591 ARG A C 1
ATOM 4737 O O . ARG A 1 591 ? 29.735 -27.011 -9.416 1.00 89.69 591 ARG A O 1
ATOM 4744 N N . GLN A 1 592 ? 30.448 -25.635 -11.042 1.00 91.31 592 GLN A N 1
ATOM 4745 C CA . GLN A 1 592 ? 31.836 -25.586 -10.554 1.00 91.31 592 GLN A CA 1
ATOM 4746 C C . GLN A 1 592 ? 31.961 -25.023 -9.131 1.00 91.31 592 GLN A C 1
ATOM 4748 O O . GLN A 1 592 ? 32.956 -25.269 -8.458 1.00 91.31 592 GLN A O 1
ATOM 4753 N N . LYS A 1 593 ? 30.965 -24.257 -8.675 1.00 89.69 593 LYS A N 1
ATOM 4754 C CA . LYS A 1 593 ? 30.921 -23.651 -7.338 1.00 89.69 593 LYS A CA 1
ATOM 4755 C C . LYS A 1 593 ? 29.961 -24.357 -6.379 1.00 89.69 593 LYS A C 1
ATOM 4757 O O . LYS A 1 593 ? 29.621 -23.760 -5.357 1.00 89.69 593 LYS A O 1
ATOM 4762 N N . GLU A 1 594 ? 29.501 -25.560 -6.730 1.00 88.75 594 GLU A N 1
ATOM 4763 C CA . GLU A 1 594 ? 28.600 -26.389 -5.917 1.00 88.75 594 GLU A CA 1
ATOM 4764 C C . GLU A 1 594 ? 27.350 -25.624 -5.446 1.00 88.75 594 GLU A C 1
ATOM 4766 O O . GLU A 1 594 ? 26.976 -25.641 -4.276 1.00 88.75 594 GLU A O 1
ATOM 4771 N N . LYS A 1 595 ? 26.717 -24.872 -6.356 1.00 85.38 595 LYS A N 1
ATOM 4772 C CA . LYS A 1 595 ? 25.478 -24.144 -6.054 1.00 85.38 595 LYS A CA 1
ATOM 4773 C C . LYS A 1 595 ? 24.235 -24.965 -6.406 1.00 85.38 595 LYS A C 1
ATOM 4775 O O . LYS A 1 595 ? 24.078 -25.403 -7.548 1.00 85.38 595 LYS A O 1
ATOM 4780 N N . ASP A 1 596 ? 23.311 -25.048 -5.447 1.00 85.50 596 ASP A N 1
ATOM 4781 C CA . ASP A 1 596 ? 22.058 -25.822 -5.529 1.00 85.50 596 ASP A CA 1
ATOM 4782 C C . ASP A 1 596 ? 21.114 -25.389 -6.664 1.00 85.50 596 ASP A C 1
ATOM 4784 O O . ASP A 1 596 ? 20.265 -26.158 -7.100 1.00 85.50 596 ASP A O 1
ATOM 4788 N N . TYR A 1 597 ? 21.252 -24.164 -7.181 1.00 86.75 597 TYR A N 1
ATOM 4789 C CA . TYR A 1 597 ? 20.379 -23.641 -8.240 1.00 86.75 597 TYR A CA 1
ATOM 4790 C C . TYR A 1 597 ? 20.846 -23.971 -9.666 1.00 86.75 597 TYR A C 1
ATOM 4792 O O . TYR A 1 597 ? 20.186 -23.570 -10.623 1.00 86.75 597 TYR A O 1
ATOM 4800 N N . SER A 1 598 ? 21.977 -24.661 -9.837 1.00 89.75 598 SER A N 1
ATOM 4801 C CA . SER A 1 598 ? 22.536 -24.951 -11.166 1.00 89.75 598 SER A CA 1
ATOM 4802 C C . SER A 1 598 ? 21.575 -25.740 -12.063 1.00 89.75 598 SER A C 1
ATOM 4804 O O . SER A 1 598 ? 21.368 -25.348 -13.210 1.00 89.75 598 SER A O 1
ATOM 4806 N N . ASP A 1 599 ? 20.909 -26.760 -11.517 1.0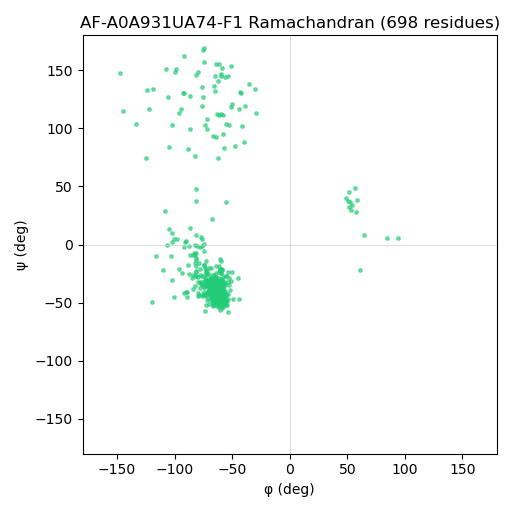0 90.81 599 ASP A N 1
ATOM 4807 C CA . ASP A 1 599 ? 19.939 -27.575 -12.257 1.00 90.81 599 ASP A CA 1
ATOM 4808 C C . ASP A 1 599 ? 18.722 -26.741 -12.718 1.00 90.81 599 ASP A C 1
ATOM 4810 O O . ASP A 1 599 ? 18.237 -26.900 -13.836 1.00 90.81 599 ASP A O 1
ATOM 4814 N N . ILE A 1 600 ? 18.257 -25.785 -11.902 1.00 89.25 600 ILE A N 1
ATOM 4815 C CA . ILE A 1 600 ? 17.140 -24.891 -12.266 1.00 89.25 600 ILE A CA 1
ATOM 4816 C C . ILE A 1 600 ? 17.535 -23.976 -13.433 1.00 89.25 600 ILE A C 1
ATOM 4818 O O . ILE A 1 600 ? 16.737 -23.748 -14.343 1.00 89.25 600 ILE A O 1
ATOM 4822 N N . VAL A 1 601 ? 18.769 -23.464 -13.428 1.00 90.00 601 VAL A N 1
ATOM 4823 C CA . VAL A 1 601 ? 19.281 -22.603 -14.504 1.00 90.00 601 VAL A CA 1
ATOM 4824 C C . VAL A 1 601 ? 19.440 -23.390 -15.807 1.00 90.00 601 VAL A C 1
ATOM 4826 O O . VAL A 1 601 ? 19.052 -22.891 -16.861 1.00 90.00 601 VAL A O 1
ATOM 4829 N N . ASP A 1 602 ? 19.932 -24.630 -15.743 1.00 92.94 602 ASP A N 1
ATOM 4830 C CA . ASP A 1 602 ? 20.015 -25.520 -16.908 1.00 92.94 602 ASP A CA 1
ATOM 4831 C C . ASP A 1 602 ? 18.632 -25.865 -17.477 1.00 92.94 602 ASP A C 1
ATOM 4833 O O . ASP A 1 602 ? 18.456 -25.912 -18.696 1.00 92.94 602 ASP A O 1
ATOM 4837 N N . LEU A 1 603 ? 17.640 -26.079 -16.606 1.00 91.62 603 LEU A N 1
ATOM 4838 C CA . LEU A 1 603 ? 16.256 -26.310 -17.014 1.00 91.62 603 LEU A CA 1
ATOM 4839 C C . LEU A 1 603 ? 15.684 -25.103 -17.757 1.00 91.62 603 LEU A C 1
ATOM 4841 O O . LEU A 1 603 ? 15.082 -25.263 -18.816 1.00 91.62 603 LEU A O 1
ATOM 4845 N N . ALA A 1 604 ? 15.900 -23.900 -17.219 1.00 90.81 604 ALA A N 1
ATOM 4846 C CA . ALA A 1 604 ? 15.468 -22.658 -17.847 1.00 90.81 604 ALA A CA 1
ATOM 4847 C C . ALA A 1 604 ? 16.159 -22.437 -19.202 1.00 90.81 604 ALA A C 1
ATOM 4849 O O . ALA A 1 604 ? 15.492 -22.075 -20.168 1.00 90.81 604 ALA A O 1
ATOM 4850 N N . ALA A 1 605 ? 17.465 -22.714 -19.291 1.00 93.88 605 ALA A N 1
ATOM 4851 C CA . ALA A 1 605 ? 18.227 -22.651 -20.537 1.00 93.88 605 ALA A CA 1
ATOM 4852 C C . ALA A 1 605 ? 17.645 -23.587 -21.605 1.00 93.88 605 ALA A C 1
ATOM 4854 O O . ALA A 1 605 ? 17.378 -23.162 -22.728 1.00 93.88 605 ALA A O 1
ATOM 4855 N N . GLY A 1 606 ? 17.388 -24.845 -21.230 1.00 94.44 606 GLY A N 1
ATOM 4856 C CA . GLY A 1 606 ? 16.769 -25.829 -22.112 1.00 94.44 606 GLY A CA 1
ATOM 4857 C C . GLY A 1 606 ? 15.366 -25.421 -22.545 1.00 94.44 606 GLY A C 1
ATOM 4858 O O . GLY A 1 606 ? 15.053 -25.494 -23.726 1.00 94.44 606 GLY A O 1
ATOM 4859 N N . ALA A 1 607 ? 14.535 -24.932 -21.624 1.00 91.50 607 ALA A N 1
ATOM 4860 C CA . ALA A 1 607 ? 13.187 -24.473 -21.944 1.00 91.50 607 ALA A CA 1
ATOM 4861 C C . ALA A 1 607 ? 13.189 -23.276 -22.911 1.00 91.50 607 ALA A C 1
ATOM 4863 O O . ALA A 1 607 ? 12.400 -23.261 -23.851 1.00 91.50 607 ALA A O 1
ATOM 4864 N N . ILE A 1 608 ? 14.083 -22.301 -22.714 1.00 93.06 608 ILE A N 1
ATOM 4865 C CA . ILE A 1 608 ? 14.227 -21.129 -23.595 1.00 93.06 608 ILE A CA 1
ATOM 4866 C C . ILE A 1 608 ? 14.704 -21.522 -24.993 1.00 93.06 608 ILE A C 1
ATOM 4868 O O . ILE A 1 608 ? 14.311 -20.872 -25.957 1.00 93.06 608 ILE A O 1
ATOM 4872 N N . LEU A 1 609 ? 15.521 -22.569 -25.113 1.00 95.81 609 LEU A N 1
ATOM 4873 C CA . LEU A 1 609 ? 15.932 -23.101 -26.410 1.00 95.81 609 LEU A CA 1
ATOM 4874 C C . LEU A 1 609 ? 14.777 -23.851 -27.096 1.00 95.81 609 LEU A C 1
ATOM 4876 O O . LEU A 1 609 ? 14.413 -23.536 -28.219 1.00 95.81 609 LEU A O 1
ATOM 4880 N N . ILE A 1 610 ? 14.155 -24.796 -26.385 1.00 95.44 610 ILE A N 1
ATOM 4881 C CA . ILE A 1 610 ? 13.195 -25.768 -26.931 1.00 95.44 610 ILE A CA 1
ATOM 4882 C C . ILE A 1 610 ? 11.825 -25.136 -27.228 1.00 95.44 610 ILE A C 1
ATOM 4884 O O . ILE A 1 610 ? 11.216 -25.435 -28.255 1.00 95.44 610 ILE A O 1
ATOM 4888 N N . LEU A 1 611 ? 11.290 -24.298 -26.328 1.00 93.00 611 LEU A N 1
ATOM 4889 C CA . LEU A 1 611 ? 9.901 -23.826 -26.422 1.00 93.00 611 LEU A CA 1
ATOM 4890 C C . LEU A 1 611 ? 9.641 -22.918 -27.633 1.00 93.00 611 LEU A C 1
ATOM 4892 O O . LEU A 1 611 ? 8.654 -23.170 -28.325 1.00 93.00 611 LEU A O 1
ATOM 4896 N N . PRO A 1 612 ? 10.467 -21.896 -27.937 1.00 94.00 612 PRO A N 1
ATOM 4897 C CA . PRO A 1 612 ? 10.256 -21.079 -29.128 1.00 94.00 612 PRO A CA 1
ATOM 4898 C C . PRO A 1 612 ? 10.327 -21.913 -30.409 1.00 94.00 612 PRO A C 1
ATOM 4900 O O . PRO A 1 612 ? 9.434 -21.807 -31.244 1.00 94.00 612 PRO A O 1
ATOM 4903 N N . THR A 1 613 ? 11.309 -22.814 -30.518 1.00 93.81 613 THR A N 1
ATOM 4904 C CA . THR A 1 613 ? 11.454 -23.722 -31.664 1.00 93.81 613 THR A CA 1
ATOM 4905 C C . THR A 1 613 ? 10.231 -24.631 -31.825 1.00 93.81 613 THR A C 1
ATOM 4907 O O . THR A 1 613 ? 9.742 -24.815 -32.937 1.00 93.81 613 THR A O 1
ATOM 4910 N N . PHE A 1 614 ? 9.667 -25.139 -30.724 1.00 93.38 614 PHE A N 1
ATOM 4911 C CA . PHE A 1 614 ? 8.416 -25.903 -30.737 1.00 93.38 614 PHE A CA 1
ATOM 4912 C C . PHE A 1 614 ? 7.210 -25.079 -31.207 1.00 93.38 614 PHE A C 1
ATOM 4914 O O . PHE A 1 614 ? 6.428 -25.560 -32.025 1.00 93.38 614 PHE A O 1
ATOM 4921 N N . VAL A 1 615 ? 7.053 -23.842 -30.726 1.00 91.19 615 VAL A N 1
ATOM 4922 C CA . VAL A 1 615 ? 5.950 -22.961 -31.150 1.00 91.19 615 VAL A CA 1
ATOM 4923 C C . VAL A 1 615 ? 6.049 -22.649 -32.644 1.00 91.19 615 VAL A C 1
ATOM 4925 O O . VAL A 1 615 ? 5.041 -22.725 -33.343 1.00 91.19 615 VAL A O 1
ATOM 4928 N N . GLN A 1 616 ? 7.253 -22.371 -33.152 1.00 91.69 616 GLN A N 1
ATOM 4929 C CA . GLN A 1 616 ? 7.477 -22.165 -34.586 1.00 91.69 616 GLN A CA 1
ATOM 4930 C C . GLN A 1 616 ? 7.203 -23.440 -35.398 1.00 91.69 616 GLN A C 1
ATOM 4932 O O . GLN A 1 616 ? 6.596 -23.373 -36.465 1.00 91.69 616 GLN A O 1
ATOM 4937 N N . ALA A 1 617 ? 7.572 -24.612 -34.868 1.00 90.19 617 ALA A N 1
ATOM 4938 C CA . ALA A 1 617 ? 7.284 -25.900 -35.496 1.00 90.19 617 ALA A CA 1
ATOM 4939 C C . ALA A 1 617 ? 5.781 -26.203 -35.597 1.00 90.19 617 ALA A C 1
ATOM 4941 O O . ALA A 1 617 ? 5.350 -26.810 -36.574 1.00 90.19 617 ALA A O 1
ATOM 4942 N N . ALA A 1 618 ? 4.992 -25.778 -34.607 1.00 85.12 618 ALA A N 1
ATOM 4943 C CA . ALA A 1 618 ? 3.551 -26.009 -34.558 1.00 85.12 618 ALA A CA 1
ATOM 4944 C C . ALA A 1 618 ? 2.715 -24.935 -35.285 1.00 85.12 618 ALA A C 1
ATOM 4946 O O . ALA A 1 618 ? 1.580 -25.214 -35.661 1.00 85.12 618 ALA A O 1
ATOM 4947 N N . GLY A 1 619 ? 3.227 -23.706 -35.429 1.00 80.88 619 GLY A N 1
ATOM 4948 C CA . GLY A 1 619 ? 2.431 -22.546 -35.855 1.00 80.88 619 GLY A CA 1
ATOM 4949 C C . GLY A 1 619 ? 2.712 -21.987 -37.254 1.00 80.88 619 GLY A C 1
ATOM 4950 O O . GLY A 1 619 ? 1.852 -21.296 -37.797 1.00 80.88 619 GLY A O 1
ATOM 4951 N N . GLU A 1 620 ? 3.884 -22.235 -37.847 1.00 80.62 620 GLU A N 1
ATOM 4952 C CA . GLU A 1 620 ? 4.283 -21.613 -39.122 1.00 80.62 620 GLU A CA 1
ATOM 4953 C C . GLU A 1 620 ? 4.052 -22.532 -40.338 1.00 80.62 620 GLU A C 1
ATOM 4955 O O . GLU A 1 620 ? 4.178 -23.753 -40.256 1.00 80.62 620 GLU A O 1
ATOM 4960 N N . THR A 1 621 ? 3.801 -21.950 -41.521 1.00 78.38 621 THR A N 1
ATOM 4961 C CA . THR A 1 621 ? 3.638 -22.685 -42.799 1.00 78.38 621 THR A CA 1
ATOM 4962 C C . THR A 1 621 ? 4.862 -23.521 -43.190 1.00 78.38 621 THR A C 1
ATOM 4964 O O . THR A 1 621 ? 4.732 -24.482 -43.944 1.00 78.38 621 THR A O 1
ATOM 4967 N N . ASN A 1 622 ? 6.039 -23.200 -42.645 1.00 84.19 622 ASN A N 1
ATOM 4968 C CA . ASN A 1 622 ? 7.281 -23.963 -42.795 1.00 84.19 622 ASN A CA 1
ATOM 4969 C C . ASN A 1 622 ? 7.690 -24.698 -41.502 1.00 84.19 622 ASN A C 1
ATOM 4971 O O . ASN A 1 622 ? 8.877 -24.941 -41.275 1.00 84.19 622 ASN A O 1
ATOM 4975 N N . GLY A 1 623 ? 6.724 -25.073 -40.655 1.00 85.31 623 GLY A N 1
ATOM 4976 C CA . GLY A 1 623 ? 6.959 -25.689 -39.343 1.00 85.31 623 GLY A CA 1
ATOM 4977 C C . GLY A 1 623 ? 7.858 -26.935 -39.353 1.00 85.31 623 GLY A C 1
ATOM 4978 O O . GLY A 1 623 ? 8.539 -27.216 -38.369 1.00 85.31 623 GLY A O 1
ATOM 4979 N N . TYR A 1 624 ? 7.967 -27.646 -40.482 1.00 86.81 624 TYR A N 1
ATOM 4980 C CA . TYR A 1 624 ? 8.828 -28.829 -40.611 1.00 86.81 624 TYR A CA 1
ATOM 4981 C C . TYR A 1 624 ? 10.331 -28.528 -40.450 1.00 86.81 624 TYR A C 1
ATOM 4983 O O . TYR A 1 624 ? 11.054 -29.355 -39.893 1.00 86.81 624 TYR A O 1
ATOM 4991 N N . TRP A 1 625 ? 10.815 -27.351 -40.875 1.00 90.81 625 TRP A N 1
ATOM 4992 C CA . TRP A 1 625 ? 12.217 -26.959 -40.662 1.00 90.81 625 TRP A CA 1
ATOM 4993 C C . TRP A 1 625 ? 12.517 -26.736 -39.181 1.00 90.81 625 TRP A C 1
ATOM 4995 O O . TRP A 1 625 ? 13.563 -27.163 -38.692 1.00 90.81 625 TRP A O 1
ATOM 5005 N N . TYR A 1 626 ? 11.580 -26.133 -38.451 1.00 92.56 626 TYR A N 1
ATOM 5006 C CA . TYR A 1 626 ? 11.705 -25.935 -37.010 1.00 92.56 626 TYR A CA 1
ATOM 5007 C C . TYR A 1 626 ? 11.512 -27.236 -36.230 1.00 92.56 626 TYR A C 1
ATOM 5009 O O . TYR A 1 626 ? 12.181 -27.436 -35.225 1.00 92.56 626 TYR A O 1
ATOM 5017 N N . ALA A 1 627 ? 10.686 -28.168 -36.711 1.00 88.56 627 ALA A N 1
ATOM 5018 C CA . ALA A 1 627 ? 10.595 -29.509 -36.133 1.00 88.56 627 ALA A CA 1
ATOM 5019 C C . ALA A 1 627 ? 11.924 -30.275 -36.276 1.00 88.56 627 ALA A C 1
ATOM 5021 O O . ALA A 1 627 ? 12.362 -30.941 -35.335 1.00 88.56 627 ALA A O 1
ATOM 5022 N N . LEU A 1 628 ? 12.601 -30.141 -37.425 1.00 90.81 628 LEU A N 1
ATOM 5023 C CA . LEU A 1 628 ? 13.934 -30.709 -37.643 1.00 90.81 628 LEU A CA 1
ATOM 5024 C C . LEU A 1 628 ? 14.975 -30.035 -36.741 1.00 90.81 628 LEU A C 1
ATOM 5026 O O . LEU A 1 628 ? 15.765 -30.735 -36.108 1.00 90.81 628 LEU A O 1
ATOM 5030 N N . LEU A 1 629 ? 14.943 -28.702 -36.629 1.00 94.25 629 LEU A N 1
ATOM 5031 C CA . LEU A 1 629 ? 15.803 -27.945 -35.717 1.00 94.25 629 LEU A CA 1
ATOM 5032 C C . LEU A 1 629 ? 15.598 -28.381 -34.258 1.00 94.25 629 LEU A C 1
ATOM 5034 O O . LEU A 1 629 ? 16.576 -28.686 -33.585 1.00 94.25 629 LEU A O 1
ATOM 5038 N N . LEU A 1 630 ? 14.349 -28.517 -33.804 1.00 93.00 630 LEU A N 1
ATOM 5039 C CA . LEU A 1 630 ? 13.997 -29.002 -32.466 1.00 93.00 630 LEU A CA 1
ATOM 5040 C C . LEU A 1 630 ? 14.516 -30.425 -32.219 1.00 93.00 630 LEU A C 1
ATOM 5042 O O . LEU A 1 630 ? 15.011 -30.743 -31.135 1.00 93.00 630 LEU A O 1
ATOM 5046 N N . GLY A 1 631 ? 14.445 -31.284 -33.240 1.00 90.00 631 GLY A N 1
ATOM 5047 C CA . GLY A 1 631 ? 15.039 -32.618 -33.210 1.00 90.00 631 GLY A CA 1
ATOM 5048 C C . GLY A 1 631 ? 16.563 -32.575 -33.071 1.00 90.00 631 GLY A C 1
ATOM 5049 O O . GLY A 1 631 ? 17.127 -33.287 -32.240 1.00 90.00 631 GLY A O 1
ATOM 5050 N N . ALA A 1 632 ? 17.230 -31.708 -33.836 1.00 94.50 632 ALA A N 1
ATOM 5051 C CA . ALA A 1 632 ? 18.676 -31.514 -33.769 1.00 94.50 632 ALA A CA 1
ATOM 5052 C C . ALA A 1 632 ? 19.122 -30.950 -32.406 1.00 94.50 632 ALA A C 1
ATOM 5054 O O . ALA A 1 632 ? 20.068 -31.468 -31.813 1.00 94.50 632 ALA A O 1
ATOM 5055 N N . GLU A 1 633 ? 18.411 -29.954 -31.869 1.00 94.38 633 GLU A N 1
ATOM 5056 C CA . GLU A 1 633 ? 18.614 -29.408 -30.521 1.00 94.38 633 GLU A CA 1
ATOM 5057 C C . GLU A 1 633 ? 18.460 -30.496 -29.450 1.00 94.38 633 GLU A C 1
ATOM 5059 O O . GLU A 1 633 ? 19.320 -30.633 -28.577 1.00 94.38 633 GLU A O 1
ATOM 5064 N N . GLY A 1 634 ? 17.414 -31.323 -29.552 1.00 92.25 634 GLY A N 1
ATOM 5065 C CA . GLY A 1 634 ? 17.181 -32.453 -28.653 1.00 92.25 634 GLY A CA 1
ATOM 5066 C C . GLY A 1 634 ? 18.329 -33.464 -28.660 1.00 92.25 634 GLY A C 1
ATOM 5067 O O . GLY A 1 634 ? 18.812 -33.857 -27.596 1.00 92.25 634 GLY A O 1
ATOM 5068 N N . VAL A 1 635 ? 18.826 -33.842 -29.843 1.00 91.25 635 VAL A N 1
ATOM 5069 C CA . VAL A 1 635 ? 19.980 -34.748 -29.982 1.00 91.25 635 VAL A CA 1
ATOM 5070 C C . VAL A 1 635 ? 21.250 -34.125 -29.401 1.00 91.25 635 VAL A C 1
ATOM 5072 O O . VAL A 1 635 ? 21.963 -34.795 -28.654 1.00 91.25 635 VAL A O 1
ATOM 5075 N N . LEU A 1 636 ? 21.525 -32.846 -29.674 1.00 94.69 636 LEU A N 1
ATOM 5076 C CA . LEU A 1 636 ? 22.687 -32.146 -29.116 1.00 94.69 636 LEU A CA 1
ATOM 5077 C C . LEU A 1 636 ? 22.638 -32.089 -27.583 1.00 94.69 636 LEU A C 1
ATOM 5079 O O . LEU A 1 636 ? 23.638 -32.386 -26.925 1.00 94.69 636 LEU A O 1
ATOM 5083 N N . ILE A 1 637 ? 21.474 -31.784 -26.998 1.00 93.75 637 ILE A N 1
ATOM 5084 C CA . ILE A 1 637 ? 21.286 -31.791 -25.542 1.00 93.75 637 ILE A CA 1
ATOM 5085 C C . ILE A 1 637 ? 21.489 -33.203 -24.969 1.00 93.75 637 ILE A C 1
ATOM 5087 O O . ILE A 1 637 ? 22.114 -33.341 -23.918 1.00 93.75 637 ILE A O 1
ATOM 5091 N N . LEU A 1 638 ? 21.037 -34.264 -25.650 1.00 86.94 638 LEU A N 1
ATOM 5092 C CA . LEU A 1 638 ? 21.291 -35.648 -25.225 1.00 86.94 638 LEU A CA 1
ATOM 5093 C C . LEU A 1 638 ? 22.779 -36.012 -25.267 1.00 86.94 638 LEU A C 1
ATOM 5095 O O . LEU A 1 638 ? 23.269 -36.660 -24.342 1.00 86.94 638 LEU A O 1
ATOM 5099 N N . VAL A 1 639 ? 23.514 -35.575 -26.292 1.00 92.25 639 VAL A N 1
ATOM 5100 C CA . VAL A 1 639 ? 24.971 -35.775 -26.368 1.00 92.25 639 VAL A CA 1
ATOM 5101 C C . VAL A 1 639 ? 25.664 -35.086 -25.190 1.00 92.25 639 VAL A C 1
ATOM 5103 O O . VAL A 1 639 ? 26.492 -35.706 -24.518 1.00 92.25 639 VAL A O 1
ATOM 5106 N N . LEU A 1 640 ? 25.271 -33.850 -24.863 1.00 90.31 640 LEU A N 1
ATOM 5107 C CA . LEU A 1 640 ? 25.754 -33.150 -23.667 1.00 90.31 640 LEU A CA 1
ATOM 5108 C C . LEU A 1 640 ? 25.363 -33.885 -22.375 1.00 90.31 640 LEU A C 1
ATOM 5110 O O . LEU A 1 640 ? 26.175 -34.005 -21.457 1.00 90.31 640 LEU A O 1
ATOM 5114 N N . ALA A 1 641 ? 24.152 -34.443 -22.311 1.00 90.25 641 ALA A N 1
ATOM 5115 C CA . ALA A 1 641 ? 23.673 -35.218 -21.172 1.00 90.25 641 ALA A CA 1
ATOM 5116 C C . ALA A 1 641 ? 24.506 -36.479 -20.917 1.00 90.25 641 ALA A C 1
ATOM 5118 O O . ALA A 1 641 ? 24.764 -36.821 -19.760 1.00 90.25 641 ALA A O 1
ATOM 5119 N N . ILE A 1 642 ? 24.920 -37.164 -21.987 1.00 88.75 642 ILE A N 1
ATOM 5120 C CA . ILE A 1 642 ? 25.798 -38.338 -21.934 1.00 88.75 642 ILE A CA 1
ATOM 5121 C C . ILE A 1 642 ? 27.206 -37.908 -21.520 1.00 88.75 642 ILE A C 1
ATOM 5123 O O . ILE 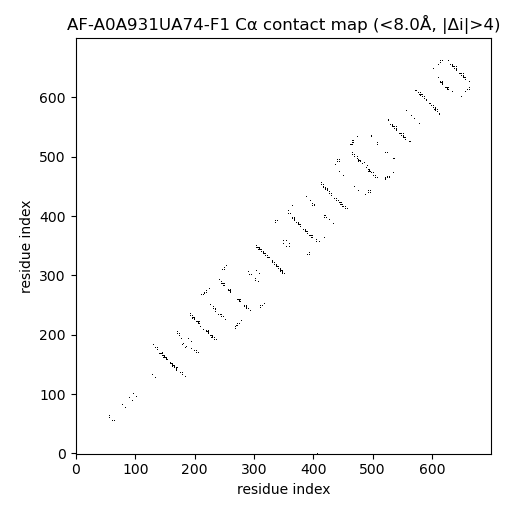A 1 642 ? 27.771 -38.497 -20.600 1.00 88.75 642 ILE A O 1
ATOM 5127 N N . SER A 1 643 ? 27.739 -36.844 -22.127 1.00 92.00 643 SER A N 1
ATOM 5128 C CA . SER A 1 643 ? 29.086 -36.347 -21.832 1.00 92.00 643 SER A CA 1
ATOM 5129 C C . SER A 1 643 ? 29.245 -35.855 -20.391 1.00 92.00 643 SER A C 1
ATOM 5131 O O . SER A 1 643 ? 30.328 -35.983 -19.827 1.00 92.00 643 SER A O 1
ATOM 5133 N N . TRP A 1 644 ? 28.201 -35.269 -19.800 1.00 90.50 644 TRP A N 1
ATOM 5134 C CA . TRP A 1 644 ? 28.248 -34.689 -18.451 1.00 90.50 644 TRP A CA 1
ATOM 5135 C C . TRP A 1 644 ? 27.522 -35.519 -17.387 1.00 90.50 644 TRP A C 1
ATOM 5137 O O . TRP A 1 644 ? 27.505 -35.137 -16.219 1.00 90.50 644 TRP A O 1
ATOM 5147 N N . ASN A 1 645 ? 26.924 -36.648 -17.775 1.00 91.25 645 ASN A N 1
ATOM 5148 C CA . ASN A 1 645 ? 26.167 -37.563 -16.918 1.00 91.25 645 ASN A CA 1
ATOM 5149 C C . ASN A 1 645 ? 25.117 -36.878 -16.013 1.00 91.25 645 ASN A C 1
ATOM 5151 O O . ASN A 1 645 ? 24.937 -37.240 -14.849 1.00 91.25 645 ASN A O 1
ATOM 5155 N N . LYS A 1 646 ? 24.403 -35.877 -16.539 1.00 88.56 646 LYS A N 1
ATOM 5156 C CA . LYS A 1 646 ? 23.371 -35.138 -15.794 1.00 88.56 646 LYS A CA 1
ATOM 5157 C C . LYS A 1 646 ? 21.976 -35.540 -16.247 1.00 88.56 646 LYS A C 1
ATOM 5159 O O . LYS A 1 646 ? 21.643 -35.489 -17.428 1.00 88.56 646 LYS A O 1
ATOM 5164 N N . VAL A 1 647 ? 21.152 -35.919 -15.273 1.00 89.19 647 VAL A N 1
ATOM 5165 C CA . VAL A 1 647 ? 19.784 -36.410 -15.486 1.00 89.19 647 VAL A CA 1
ATOM 5166 C C . VAL A 1 647 ? 18.893 -35.340 -16.127 1.00 89.19 647 VAL A C 1
ATOM 5168 O O . VAL A 1 647 ? 18.094 -35.659 -17.001 1.00 89.19 647 VAL A O 1
ATOM 5171 N N . ILE A 1 648 ? 19.076 -34.067 -15.767 1.00 90.88 648 ILE A N 1
ATOM 5172 C CA . ILE A 1 648 ? 18.232 -32.982 -16.276 1.00 90.88 648 ILE A CA 1
ATOM 5173 C C . ILE A 1 648 ? 18.365 -32.768 -17.787 1.00 90.88 648 ILE A C 1
ATOM 5175 O O . ILE A 1 648 ? 17.356 -32.640 -18.474 1.00 90.88 648 ILE A O 1
ATOM 5179 N N . TYR A 1 649 ? 19.583 -32.844 -18.333 1.00 92.69 649 TYR A N 1
ATOM 5180 C CA . TYR A 1 649 ? 19.795 -32.769 -19.780 1.00 92.69 649 TYR A CA 1
ATOM 5181 C C . TYR A 1 649 ? 19.213 -33.991 -20.501 1.00 92.69 649 TYR A C 1
ATOM 5183 O O . TYR A 1 649 ? 18.708 -33.852 -21.610 1.00 92.69 649 TYR A O 1
ATOM 5191 N N . LYS A 1 650 ? 19.206 -35.178 -19.868 1.00 88.25 650 LYS A N 1
ATOM 5192 C CA . LYS A 1 650 ? 18.541 -36.362 -20.444 1.00 88.25 650 LYS A CA 1
ATOM 5193 C C . LYS A 1 650 ? 17.046 -36.093 -20.614 1.00 88.25 650 LYS A C 1
ATOM 5195 O O . LYS A 1 650 ? 16.512 -36.314 -21.696 1.00 88.25 650 LYS A O 1
ATOM 5200 N N . TYR A 1 651 ? 16.389 -35.562 -19.580 1.00 90.00 651 TYR A N 1
ATOM 5201 C CA . TYR A 1 651 ? 14.965 -35.230 -19.647 1.00 90.00 651 TYR A CA 1
ATOM 5202 C C . TYR A 1 651 ? 14.661 -34.101 -20.630 1.00 90.00 651 TYR A C 1
ATOM 5204 O O . TYR A 1 651 ? 13.701 -34.224 -21.379 1.00 90.00 651 TYR A O 1
ATOM 5212 N N . LEU A 1 652 ? 15.476 -33.045 -20.679 1.00 91.38 652 LEU A N 1
ATOM 5213 C CA . LEU A 1 652 ? 15.308 -31.957 -21.648 1.00 91.38 652 LEU A CA 1
ATOM 5214 C C . LEU A 1 652 ? 15.451 -32.441 -23.095 1.00 91.38 652 LEU A C 1
ATOM 5216 O O . LEU A 1 652 ? 14.623 -32.104 -23.933 1.00 91.38 652 LEU A O 1
ATOM 5220 N N . GLY A 1 653 ? 16.464 -33.263 -23.379 1.00 88.75 653 GLY A N 1
ATOM 5221 C CA . GLY A 1 653 ? 16.671 -33.826 -24.710 1.00 88.75 653 GLY A CA 1
ATOM 5222 C C . GLY A 1 653 ? 15.530 -34.754 -25.142 1.00 88.75 653 GLY A C 1
ATOM 5223 O O . GLY A 1 653 ? 15.040 -34.645 -26.263 1.00 88.75 653 GLY A O 1
ATOM 5224 N N . ILE A 1 654 ? 15.033 -35.608 -24.235 1.00 86.06 654 ILE A N 1
ATOM 5225 C CA . ILE A 1 654 ? 13.837 -36.433 -24.485 1.00 86.06 654 ILE A CA 1
ATOM 5226 C C . ILE A 1 654 ? 12.603 -35.547 -24.690 1.00 86.06 654 ILE A C 1
ATOM 5228 O O . ILE A 1 654 ? 11.844 -35.775 -25.627 1.00 86.06 654 ILE A O 1
ATOM 5232 N N . ALA A 1 655 ? 12.403 -34.532 -23.846 1.00 85.69 655 ALA A N 1
ATOM 5233 C CA . ALA A 1 655 ? 11.271 -33.618 -23.946 1.00 85.69 655 ALA A CA 1
ATOM 5234 C C . ALA A 1 655 ? 11.268 -32.864 -25.281 1.00 85.69 655 ALA A C 1
ATOM 5236 O O . ALA A 1 655 ? 10.212 -32.763 -25.892 1.00 85.69 655 ALA A O 1
ATOM 5237 N N . ALA A 1 656 ? 12.424 -32.405 -25.772 1.00 90.75 656 ALA A N 1
ATOM 5238 C CA . ALA A 1 656 ? 12.547 -31.780 -27.089 1.00 90.75 656 ALA A CA 1
ATOM 5239 C C . ALA A 1 656 ? 12.107 -32.724 -28.217 1.00 90.75 656 ALA A C 1
ATOM 5241 O O . ALA A 1 656 ? 11.292 -32.344 -29.053 1.00 90.75 656 ALA A O 1
ATOM 5242 N N . LEU A 1 657 ? 12.578 -33.978 -28.202 1.00 85.56 657 LEU A N 1
ATOM 5243 C CA . LEU A 1 657 ? 12.189 -34.990 -29.190 1.00 85.56 657 LEU A CA 1
ATOM 5244 C C . LEU A 1 657 ? 10.690 -35.317 -29.121 1.00 85.56 657 LEU A C 1
ATOM 5246 O O . LEU A 1 657 ? 10.028 -35.416 -30.151 1.00 85.56 657 LEU A O 1
ATOM 5250 N N . VAL A 1 658 ? 10.133 -35.451 -27.914 1.00 84.62 658 VAL A N 1
ATOM 5251 C CA . VAL A 1 658 ? 8.699 -35.702 -27.709 1.00 84.62 658 VAL A CA 1
ATOM 5252 C C . VAL A 1 658 ? 7.866 -34.509 -28.164 1.00 84.62 658 VAL A C 1
ATOM 5254 O O . VAL A 1 658 ? 6.873 -34.703 -28.854 1.00 84.62 658 VAL A O 1
ATOM 5257 N N . LEU A 1 659 ? 8.263 -33.279 -27.829 1.00 83.75 659 LEU A N 1
ATOM 5258 C CA . LEU A 1 659 ? 7.590 -32.064 -28.288 1.00 83.75 659 LEU A CA 1
ATOM 5259 C C . LEU A 1 659 ? 7.665 -31.924 -29.810 1.00 83.75 659 LEU A C 1
ATOM 5261 O O . LEU A 1 659 ? 6.667 -31.551 -30.420 1.00 83.75 659 LEU A O 1
ATOM 5265 N N . ALA A 1 660 ? 8.780 -32.301 -30.441 1.00 81.06 660 ALA A N 1
ATOM 5266 C CA . ALA A 1 660 ? 8.868 -32.362 -31.896 1.00 81.06 660 ALA A CA 1
ATOM 5267 C C . ALA A 1 660 ? 7.799 -33.299 -32.478 1.00 81.06 660 ALA A C 1
ATOM 5269 O O . ALA A 1 660 ? 7.095 -32.909 -33.405 1.00 81.06 660 ALA A O 1
ATOM 5270 N N . VAL A 1 661 ? 7.580 -34.475 -31.883 1.00 79.56 661 VAL A N 1
ATOM 5271 C CA . VAL A 1 661 ? 6.499 -35.391 -32.292 1.00 79.56 661 VAL A CA 1
ATOM 5272 C C . VAL A 1 661 ? 5.110 -34.818 -31.978 1.00 79.56 661 VAL A C 1
ATOM 5274 O O . VAL A 1 661 ? 4.241 -34.824 -32.845 1.00 79.56 661 VAL A O 1
ATOM 5277 N N . ILE A 1 662 ? 4.889 -34.283 -30.771 1.00 75.56 662 ILE A N 1
ATOM 5278 C CA . ILE A 1 662 ? 3.594 -33.724 -30.344 1.00 75.56 662 ILE A CA 1
ATOM 5279 C C . ILE A 1 662 ? 3.178 -32.550 -31.227 1.00 75.56 662 ILE A C 1
ATOM 5281 O O . ILE A 1 662 ? 1.990 -32.431 -31.530 1.00 75.56 662 ILE A O 1
ATOM 5285 N N . SER A 1 663 ? 4.127 -31.715 -31.661 1.00 79.19 663 SER A N 1
ATOM 5286 C CA . SER A 1 663 ? 3.857 -30.580 -32.554 1.00 79.19 663 SER A CA 1
ATOM 5287 C C . SER A 1 663 ? 3.121 -31.023 -33.819 1.00 79.19 663 SER A C 1
ATOM 5289 O O . SER A 1 663 ? 2.234 -30.323 -34.288 1.00 79.19 663 SER A O 1
ATOM 5291 N N . GLN A 1 664 ? 3.394 -32.246 -34.284 1.00 76.94 664 GLN A N 1
ATOM 5292 C CA . GLN A 1 664 ? 2.756 -32.854 -35.450 1.00 76.94 664 GLN A CA 1
ATOM 5293 C C . GLN A 1 664 ? 1.375 -33.475 -35.144 1.00 76.94 664 GLN A C 1
ATOM 5295 O O . GLN A 1 664 ? 0.684 -33.905 -36.058 1.00 76.94 664 GLN A O 1
ATOM 5300 N N . THR A 1 665 ? 0.953 -33.544 -33.873 1.00 71.56 665 THR A N 1
ATOM 5301 C CA . THR A 1 665 ? -0.307 -34.186 -33.422 1.00 71.56 665 THR A CA 1
ATOM 5302 C C . THR A 1 665 ? -1.327 -33.222 -32.794 1.00 71.56 665 THR A C 1
ATOM 5304 O O . THR A 1 665 ? -2.469 -33.611 -32.547 1.00 71.56 665 THR A O 1
ATOM 5307 N N . TYR A 1 666 ? -0.936 -31.968 -32.527 1.00 67.62 666 TYR A N 1
ATOM 5308 C CA . TYR A 1 666 ? -1.718 -30.964 -31.785 1.00 67.62 666 TYR A CA 1
ATOM 5309 C C . TYR A 1 666 ? -3.107 -30.672 -32.379 1.00 67.62 666 TYR A C 1
ATOM 5311 O O . TYR A 1 666 ? -4.065 -30.478 -31.627 1.00 67.62 666 TYR A O 1
ATOM 5319 N N . GLU A 1 667 ? -3.244 -30.711 -33.706 1.00 61.03 667 GLU A N 1
ATOM 5320 C CA . GLU A 1 667 ? -4.512 -30.472 -34.412 1.00 61.03 667 GLU A CA 1
ATOM 5321 C C . GLU A 1 667 ? -5.634 -31.445 -34.000 1.00 61.03 667 GLU A C 1
ATOM 5323 O O . GLU A 1 667 ? -6.814 -31.124 -34.116 1.00 61.03 667 GLU A O 1
ATOM 5328 N N . TYR A 1 668 ? -5.288 -32.614 -33.453 1.00 58.00 668 TYR A N 1
ATOM 5329 C CA . TYR A 1 668 ? -6.259 -33.620 -33.027 1.00 58.00 668 TYR A CA 1
ATOM 5330 C C . TYR A 1 668 ? -6.932 -33.298 -31.674 1.00 58.00 668 TYR A C 1
ATOM 5332 O O . TYR A 1 668 ? -8.127 -33.544 -31.500 1.00 58.00 668 TYR A O 1
ATOM 5340 N N . LEU A 1 669 ? -6.199 -32.732 -30.702 1.00 51.78 669 LEU A N 1
ATOM 5341 C CA . LEU A 1 669 ? -6.652 -32.564 -29.304 1.00 51.78 669 LEU A CA 1
ATOM 5342 C C . LEU A 1 669 ? -7.554 -31.347 -29.068 1.00 51.78 669 LEU A C 1
ATOM 5344 O O . LEU A 1 669 ? -8.372 -31.347 -28.147 1.00 51.78 669 LEU A O 1
ATOM 5348 N N . THR A 1 670 ? -7.428 -30.305 -29.883 1.00 58.06 670 THR A N 1
ATOM 5349 C CA . THR A 1 670 ? -8.201 -29.058 -29.739 1.00 58.06 670 THR A CA 1
ATOM 5350 C C . THR A 1 670 ? -9.651 -29.173 -30.223 1.00 58.06 670 THR A C 1
ATOM 5352 O O . THR A 1 670 ? -10.404 -28.202 -30.169 1.00 58.06 670 THR A O 1
ATOM 5355 N N . SER A 1 671 ? -10.079 -30.373 -30.617 1.00 62.59 671 SER A N 1
ATOM 5356 C CA . SER A 1 671 ? -11.424 -30.684 -31.104 1.00 62.59 671 SER A CA 1
ATOM 5357 C C . SER A 1 671 ? -12.489 -30.936 -30.005 1.00 62.59 671 SER A C 1
ATOM 5359 O O . SER A 1 671 ? -13.651 -31.165 -30.344 1.00 62.59 671 SER A O 1
ATOM 5361 N N . LEU A 1 672 ? -12.160 -30.866 -28.697 1.00 53.50 672 LEU A N 1
ATOM 5362 C CA . LEU A 1 672 ? -13.074 -31.209 -27.576 1.00 53.50 672 LEU A CA 1
ATOM 5363 C C . LEU A 1 672 ? -13.769 -29.998 -26.865 1.00 53.50 672 LEU A C 1
ATOM 5365 O O . LEU A 1 672 ? -13.159 -28.935 -26.732 1.00 53.50 672 LEU A O 1
ATOM 5369 N N . PRO A 1 673 ? -15.013 -30.128 -26.321 1.00 52.09 673 PRO A N 1
ATOM 5370 C CA . PRO A 1 673 ? -15.767 -29.027 -25.663 1.00 52.09 673 PRO A CA 1
ATOM 5371 C C . PRO A 1 673 ? -15.382 -28.669 -24.197 1.00 52.09 673 PRO A C 1
ATOM 5373 O O . PRO A 1 673 ? -15.079 -29.541 -23.390 1.00 52.09 673 PRO A O 1
ATOM 5376 N N . ARG A 1 674 ? -15.517 -27.383 -23.792 1.00 43.94 674 ARG A N 1
ATOM 5377 C CA . ARG A 1 674 ? -15.011 -26.812 -22.505 1.00 43.94 674 ARG A CA 1
ATOM 5378 C C . ARG A 1 674 ? -15.844 -27.064 -21.230 1.00 43.94 674 ARG A C 1
ATOM 5380 O O . ARG A 1 674 ? -15.279 -27.153 -20.145 1.00 43.94 674 ARG A O 1
ATOM 5387 N N . TRP A 1 675 ? -17.171 -27.166 -21.311 1.00 45.59 675 TRP A N 1
ATOM 5388 C CA . TRP A 1 675 ? -18.044 -27.369 -20.134 1.00 45.59 675 TRP A CA 1
ATOM 5389 C C . TRP A 1 675 ? -17.928 -28.788 -19.552 1.00 45.59 675 TRP A C 1
ATOM 5391 O O . TRP A 1 675 ? -18.094 -28.976 -18.346 1.00 45.59 675 TRP A O 1
ATOM 5401 N N . VAL A 1 676 ? -17.546 -29.754 -20.397 1.00 48.75 676 VAL A N 1
ATOM 5402 C CA . VAL A 1 676 ? -17.199 -31.132 -20.011 1.00 48.75 676 VAL A CA 1
ATOM 5403 C C . VAL A 1 676 ? -15.988 -31.137 -19.074 1.00 48.75 676 VAL A C 1
ATOM 5405 O O . VAL A 1 676 ? -15.915 -31.940 -18.148 1.00 48.75 676 VAL A O 1
ATOM 5408 N N . ILE A 1 677 ? -15.085 -30.173 -19.251 1.00 50.12 677 ILE A N 1
ATOM 5409 C CA . ILE A 1 677 ? -13.867 -30.037 -18.453 1.00 50.12 677 ILE A CA 1
ATOM 5410 C C . ILE A 1 677 ? -14.177 -29.451 -17.058 1.00 50.12 677 ILE A C 1
ATOM 5412 O O . ILE A 1 677 ? -13.565 -29.871 -16.086 1.00 50.12 677 ILE A O 1
ATOM 5416 N N . ILE A 1 678 ? -15.149 -28.533 -16.918 1.00 45.62 678 ILE A N 1
ATOM 5417 C CA . ILE A 1 678 ? -15.442 -27.820 -15.648 1.00 45.62 678 ILE A CA 1
ATOM 5418 C C . ILE A 1 678 ? -16.456 -28.571 -14.768 1.00 45.62 678 ILE A C 1
ATOM 5420 O O . ILE A 1 678 ? -16.243 -28.722 -13.564 1.00 45.62 678 ILE A O 1
ATOM 5424 N N . GLY A 1 679 ? -17.549 -29.076 -15.351 1.00 45.44 679 GLY A N 1
ATOM 5425 C CA . GLY A 1 679 ? -18.553 -29.862 -14.618 1.00 45.44 679 GLY A CA 1
ATOM 5426 C C . GLY A 1 679 ? -17.987 -31.179 -14.079 1.00 45.44 679 GLY A C 1
ATOM 5427 O O . GLY A 1 679 ? -18.353 -31.609 -12.984 1.00 45.44 679 GLY A O 1
ATOM 5428 N N . GLY A 1 680 ? -17.013 -31.755 -14.795 1.00 51.47 680 GLY A N 1
ATOM 5429 C CA . GLY A 1 680 ? -16.248 -32.913 -14.339 1.00 51.47 680 GLY A CA 1
ATOM 5430 C C . GLY A 1 680 ? -15.469 -32.670 -13.043 1.00 51.47 680 GLY A C 1
ATOM 5431 O O . GLY A 1 680 ? -15.192 -33.623 -12.331 1.00 51.47 680 GLY A O 1
ATOM 5432 N N . VAL A 1 681 ? -15.172 -31.417 -12.674 1.00 46.56 681 VAL A N 1
ATOM 5433 C CA . VAL A 1 681 ? -14.355 -31.093 -11.489 1.00 46.56 681 VAL A CA 1
ATOM 5434 C C . VAL A 1 681 ? -15.199 -30.876 -10.217 1.00 46.56 681 VAL A C 1
ATOM 5436 O O . VAL A 1 681 ? -14.837 -31.385 -9.159 1.00 46.56 681 VAL A O 1
ATOM 5439 N N . GLY A 1 682 ? -16.353 -30.190 -10.279 1.00 44.50 682 GLY A N 1
ATOM 5440 C CA . GLY A 1 682 ? -17.204 -29.919 -9.097 1.00 44.50 682 GLY A CA 1
ATOM 5441 C C . GLY A 1 682 ? -17.903 -31.161 -8.522 1.00 44.50 682 GLY A C 1
ATOM 5442 O O . GLY A 1 682 ? -18.049 -31.298 -7.304 1.00 44.50 682 GLY A O 1
ATOM 5443 N N . LEU A 1 683 ? -18.260 -32.106 -9.399 1.00 47.09 683 LEU A N 1
ATOM 5444 C CA . LEU A 1 683 ? -18.796 -33.414 -9.010 1.00 47.09 683 LEU A CA 1
ATOM 5445 C C . LEU A 1 683 ? -17.741 -34.287 -8.322 1.00 47.09 683 LEU A C 1
ATOM 5447 O O . LEU A 1 683 ? -18.066 -35.007 -7.379 1.00 47.09 683 LEU A O 1
ATOM 5451 N N . VAL A 1 684 ? -16.475 -34.165 -8.728 1.00 53.22 684 VAL A N 1
ATOM 5452 C CA . VAL A 1 684 ? -15.358 -34.879 -8.098 1.00 53.22 684 VAL A CA 1
ATOM 5453 C C . VAL A 1 684 ? -15.123 -34.391 -6.655 1.00 53.22 684 VAL A C 1
ATOM 5455 O O . VAL A 1 684 ? -14.802 -35.212 -5.799 1.00 53.22 684 VAL A O 1
ATOM 5458 N N . PHE A 1 685 ? -15.384 -33.116 -6.319 1.00 46.66 685 PHE A N 1
ATOM 5459 C CA . PHE A 1 685 ? -15.217 -32.595 -4.947 1.00 46.66 685 PHE A CA 1
ATOM 5460 C C . PHE A 1 685 ? -16.359 -32.927 -3.979 1.00 46.66 685 PHE A C 1
ATOM 5462 O O . PHE A 1 685 ? -16.100 -33.288 -2.830 1.00 46.66 685 PHE A O 1
ATOM 5469 N N . LEU A 1 686 ? -17.616 -32.833 -4.423 1.00 42.59 686 LEU A N 1
ATOM 5470 C CA . LEU A 1 686 ? -18.775 -33.174 -3.588 1.00 42.59 686 LEU A CA 1
ATOM 5471 C C . LEU A 1 686 ? -18.783 -34.672 -3.243 1.00 42.59 686 LEU A C 1
ATOM 5473 O O . LEU A 1 686 ? -19.007 -35.055 -2.094 1.00 42.59 686 LEU A O 1
ATOM 5477 N N . ALA A 1 687 ? -18.469 -35.509 -4.236 1.00 47.28 687 ALA A N 1
ATOM 5478 C CA . ALA A 1 687 ? -18.322 -36.944 -4.051 1.00 47.28 687 ALA A CA 1
ATOM 5479 C C . ALA A 1 687 ? -17.158 -37.271 -3.104 1.00 47.28 687 ALA A C 1
ATOM 5481 O O . ALA A 1 687 ? -17.322 -38.111 -2.222 1.00 47.28 687 ALA A O 1
ATOM 5482 N N . ALA A 1 688 ? -16.026 -36.564 -3.211 1.00 46.47 688 ALA A N 1
ATOM 5483 C CA . ALA A 1 688 ? -14.900 -36.735 -2.296 1.00 46.47 688 ALA A CA 1
ATOM 5484 C C . ALA A 1 688 ? -15.254 -36.375 -0.837 1.00 46.47 688 ALA A C 1
ATOM 5486 O O . ALA A 1 688 ? -14.887 -37.122 0.063 1.00 46.47 688 ALA A O 1
ATOM 5487 N N . ALA A 1 689 ? -16.007 -35.297 -0.571 1.00 45.75 689 ALA A N 1
ATOM 5488 C CA . ALA A 1 689 ? -16.361 -34.879 0.796 1.00 45.75 689 ALA A CA 1
ATOM 5489 C C . ALA A 1 689 ? -17.327 -35.849 1.500 1.00 45.75 689 ALA A C 1
ATOM 5491 O O . ALA A 1 689 ? -17.135 -36.191 2.669 1.00 45.75 689 ALA A O 1
ATOM 5492 N N . ILE A 1 690 ? -18.340 -36.324 0.769 1.00 51.44 690 ILE A N 1
ATOM 5493 C CA . ILE A 1 690 ? -19.311 -37.314 1.256 1.00 51.44 690 ILE A CA 1
ATOM 5494 C C . ILE A 1 690 ? -18.631 -38.671 1.460 1.00 51.44 690 ILE A C 1
ATOM 5496 O O . ILE A 1 690 ? -18.843 -39.317 2.485 1.00 51.44 690 ILE A O 1
ATOM 5500 N N . TYR A 1 691 ? -17.779 -39.083 0.515 1.00 53.38 691 TYR A N 1
ATOM 5501 C CA . TYR A 1 691 ? -17.004 -40.318 0.619 1.00 53.38 691 TYR A CA 1
ATOM 5502 C C . TYR A 1 691 ? -16.075 -40.296 1.835 1.00 53.38 691 TYR A C 1
ATOM 5504 O O . TYR A 1 691 ? -16.042 -41.257 2.601 1.00 53.38 691 TYR A O 1
ATOM 5512 N N . LEU A 1 692 ? -15.389 -39.175 2.068 1.00 49.00 692 LEU A N 1
ATOM 5513 C CA . LEU A 1 692 ? -14.535 -39.013 3.238 1.00 49.00 692 LEU A CA 1
ATOM 5514 C C . LEU A 1 692 ? -15.354 -39.110 4.543 1.00 49.00 692 LEU A C 1
ATOM 5516 O O . LEU A 1 692 ? -14.926 -39.819 5.453 1.00 49.00 692 LEU A O 1
ATOM 5520 N N . LEU A 1 693 ? -16.546 -38.489 4.616 1.00 48.94 693 LEU A N 1
ATOM 5521 C CA . LEU A 1 693 ? -17.406 -38.488 5.819 1.00 48.94 693 LEU A CA 1
ATOM 5522 C C . LEU A 1 693 ? -17.939 -39.885 6.140 1.00 48.94 693 LEU A C 1
ATOM 5524 O O . LEU A 1 693 ? -17.941 -40.299 7.296 1.00 48.94 693 LEU A O 1
ATOM 5528 N N . ALA A 1 694 ? -18.344 -40.622 5.108 1.00 51.94 694 ALA A N 1
ATOM 5529 C CA . ALA A 1 694 ? -18.810 -41.997 5.236 1.00 51.94 694 ALA A CA 1
ATOM 5530 C C . ALA A 1 694 ? -17.673 -42.986 5.557 1.00 51.94 694 ALA A C 1
ATOM 5532 O O . ALA A 1 694 ? -17.919 -44.038 6.141 1.00 51.94 694 ALA A O 1
ATOM 5533 N N . SER A 1 695 ? -16.428 -42.662 5.186 1.00 48.50 695 SER A N 1
ATOM 5534 C CA . SER A 1 695 ? -15.254 -43.513 5.428 1.00 48.50 695 SER A CA 1
ATOM 5535 C C . SER A 1 695 ? -14.640 -43.367 6.827 1.00 48.50 695 SER A C 1
ATOM 5537 O O . SER A 1 695 ? -13.759 -44.152 7.190 1.00 48.50 695 SER A O 1
ATOM 5539 N N . ARG A 1 696 ? -15.101 -42.399 7.635 1.00 51.72 696 ARG A N 1
ATOM 5540 C CA . ARG A 1 696 ? -14.624 -42.204 9.011 1.00 51.72 696 ARG A CA 1
ATOM 5541 C C . ARG A 1 696 ? -15.191 -43.319 9.898 1.00 51.72 696 ARG A C 1
ATOM 5543 O O . ARG A 1 696 ? -16.361 -43.296 10.266 1.00 51.72 696 ARG A O 1
ATOM 5550 N N . LYS A 1 697 ? -14.363 -44.313 10.236 1.00 53.53 697 LYS A N 1
ATOM 5551 C CA . LYS A 1 697 ? -14.684 -45.269 11.304 1.00 53.53 697 LYS A CA 1
ATOM 5552 C C . LYS A 1 697 ? -14.746 -44.514 12.632 1.00 53.53 697 LYS A C 1
ATOM 5554 O O . LYS A 1 697 ? -13.859 -43.717 12.925 1.00 53.53 697 LYS A O 1
ATOM 5559 N N . GLU A 1 698 ? -15.805 -44.755 13.401 1.00 48.38 698 GLU A N 1
ATOM 5560 C CA . GLU A 1 698 ? -15.908 -44.308 14.790 1.00 48.38 698 GLU A CA 1
ATOM 5561 C C . GLU A 1 698 ? -14.816 -45.004 15.612 1.00 48.38 698 GLU A C 1
ATOM 5563 O O . GLU A 1 698 ? -15.003 -46.119 16.100 1.00 48.38 698 GLU A O 1
ATOM 5568 N N . ASP A 1 699 ? -13.660 -44.359 15.737 1.00 46.28 699 ASP A N 1
ATOM 5569 C CA . ASP A 1 699 ? -12.675 -44.723 16.747 1.00 46.28 699 ASP A CA 1
ATOM 5570 C C . ASP A 1 699 ? -13.237 -44.274 18.106 1.00 46.28 699 ASP A C 1
ATOM 5572 O O . ASP A 1 699 ? -13.238 -43.086 18.437 1.00 46.28 699 ASP A O 1
ATOM 5576 N N . LYS A 1 700 ? -13.819 -45.238 18.829 1.00 37.81 700 LYS A N 1
ATOM 5577 C CA . LYS A 1 700 ? -14.239 -45.112 20.232 1.00 37.81 700 LYS A CA 1
ATOM 5578 C C . LYS A 1 700 ? -13.056 -45.086 21.185 1.00 37.81 700 LYS A C 1
ATOM 5580 O O . LYS A 1 700 ? -12.106 -45.868 20.952 1.00 37.81 700 LYS A O 1
#